Protein AF-A0A1H4LV79-F1 (afdb_monomer_lite)

InterPro domains:
  IPR000477 Reverse transcriptase domain [PF00078] (154-279)
  IPR000477 Reverse transcriptase domain [PS50878] (1-291)

Foldseek 3Di:
DFQDQDLVLLLLLLCQCLQCNLFLQDFHDPLSVVSNVCSNVLSVVLVVVQVVLLPDDLVVSLVVLLPDAWDKDWDWGDDPDPDIDTFIDTDSSLSSNLSSLLLSLLVLCVVLDDPLEQAFRQDPDSPHRGDPCSDPLNNLVVVLVDPLLVADAKKKKKWFWPPQQQFQFLVLLLVLSCVRNHDSGNSSSSNQSSQCSSVVNDRGGDRHGGSSSQSSLSSSCSVLNVQLVVVVWDWHDYRRIIMTMGNHPVVVVVSVVSSQVSQVVRPIHIDPVRIDMGRSVVSSVVSCQVSVVDDPPVPPVVVVPPDPPVDDDDPRVPVVVVVVPPVDDDLLVLLVVQVPDPHGRSSSVSVSSSCLVVDDPVSSVVSVCVNPVPVVVPD

Organism: NCBI:txid1437360

pLDDT: mean 80.06, std 21.15, range [26.66, 98.62]

Sequence (379 aa):
MSANIKQDHFYRAALEIGQSGENDTLPYDLDAQFVKDNAGILAAVCFDFFKSIEAKPKKQALDFISALNVGSERLLTATGSHGFRITTKIHPFWNLYLNGLGIGIAEANEVRRSSRVHSYRLSRDQNSLFDSSKSWRAYKEATLSDPAIEEAGAFVVQTDISSFYEHIYHHRLENCIDDIFGENSTVPMQVDRILNKIASGRSFGLPVGGQCARVLAEAMMTPIDASLSDAGLVWHRYVDDFTLICVDQQNAYRALSTLSHAMADVGLSLNRTKTTILSAKHYKDFVRAQLGDGEQASIALRELDLHFDPYSDAAQSDYQKLKESFETIDVQFLLDLEREKTQPDTFVLAQISRSLKFQDPKTALQLCAKSFGREITAL

Radius of gyration: 23.03 Å; chains: 1; bounding box: 57×61×57 Å

Secondary structure (DSSP, 8-state):
------HHHHHHHHHHHHHH-S-TTS---HHHHHHHHTHHHHHHHHHHHHHHHHTS-HHHHHHHHHHS---EEEEEEE-SSS-EEEEEEEPHHHHHHHHHHHHHHHHHHGGGS-TTB-TTPBPSSTT-SB-TTS-HHHHHHHHHH-GGGGSTT-EEEEE-BTTHHHH-BHHHHHHHHHHHH-TT-SHHHHHHHHHHHHTTT-SB---TT-HHHHHHHHHHHHHHHHHHHHTT-EEEEETTEEEEEESSHHHHHHHHHHHHHHHHHTT--B-GGG-EEEEHHHHHHHHHHHHT--SS-TTTTHHHHS---S--S-THHHHHHHHTTSSS--HHHHHHHHHHSSS--HHHHHHHHHHGGGS-HHHHHHHHHHHHTTSTT--

Structure (mmCIF, N/CA/C/O backbone):
data_AF-A0A1H4LV79-F1
#
_entry.id   AF-A0A1H4LV79-F1
#
loop_
_atom_site.group_PDB
_atom_site.id
_atom_site.type_symbol
_atom_site.label_atom_id
_atom_site.label_alt_id
_atom_site.label_comp_id
_atom_site.label_asym_id
_atom_site.label_entity_id
_atom_site.label_seq_id
_atom_site.pdbx_PDB_ins_code
_atom_site.Cartn_x
_atom_site.Cartn_y
_atom_site.Cartn_z
_atom_site.occupancy
_atom_site.B_iso_or_equiv
_atom_site.auth_seq_id
_atom_site.auth_comp_id
_atom_site.auth_asym_id
_atom_site.auth_atom_id
_atom_site.pdbx_PDB_model_num
ATOM 1 N N . MET A 1 1 ? -3.362 -21.468 9.503 1.00 44.75 1 MET A N 1
ATOM 2 C CA . MET A 1 1 ? -3.710 -20.739 10.742 1.00 44.75 1 MET A CA 1
ATOM 3 C C . MET A 1 1 ? -4.715 -19.675 10.354 1.00 44.75 1 MET A C 1
ATOM 5 O O . MET A 1 1 ? -4.473 -19.012 9.357 1.00 44.75 1 MET A O 1
ATOM 9 N N . SER A 1 2 ? -5.842 -19.554 11.053 1.00 59.78 2 SER A N 1
ATOM 10 C CA . SER A 1 2 ? -6.783 -18.452 10.821 1.00 59.78 2 SER A CA 1
ATOM 11 C C . SER A 1 2 ? -6.094 -17.126 11.152 1.00 59.78 2 SER A C 1
ATOM 13 O O . SER A 1 2 ? -5.504 -17.008 12.230 1.00 59.78 2 SER A O 1
ATOM 15 N N . ALA A 1 3 ? -6.133 -16.158 10.234 1.00 82.06 3 ALA A N 1
ATOM 16 C CA . ALA A 1 3 ? -5.658 -14.805 10.499 1.00 82.06 3 ALA A CA 1
ATOM 17 C C . ALA A 1 3 ? -6.423 -14.223 11.697 1.00 82.06 3 ALA A C 1
ATOM 19 O O . ALA A 1 3 ? -7.636 -14.392 11.796 1.00 82.06 3 ALA A O 1
ATOM 20 N N . ASN A 1 4 ? -5.718 -13.595 12.638 1.00 89.75 4 ASN A N 1
ATOM 21 C CA . ASN A 1 4 ? -6.344 -13.028 13.828 1.00 89.75 4 ASN A CA 1
ATOM 22 C C . ASN A 1 4 ? -5.598 -11.775 14.285 1.00 89.75 4 ASN A C 1
ATOM 24 O O . ASN A 1 4 ? -4.365 -11.745 14.275 1.00 89.75 4 ASN A O 1
ATOM 28 N N . ILE A 1 5 ? -6.355 -10.775 14.722 1.00 96.50 5 ILE A N 1
ATOM 29 C CA . ILE A 1 5 ? -5.826 -9.555 15.324 1.00 96.50 5 ILE A CA 1
ATOM 30 C C . ILE A 1 5 ? -5.440 -9.846 16.778 1.00 96.50 5 ILE A C 1
ATOM 32 O O . ILE A 1 5 ? -6.166 -10.512 17.516 1.00 96.50 5 ILE A O 1
ATOM 36 N N . LYS A 1 6 ? -4.280 -9.347 17.201 1.00 97.25 6 LYS A N 1
ATOM 37 C CA . LYS A 1 6 ? -3.707 -9.552 18.537 1.00 97.25 6 LYS A CA 1
ATOM 38 C C . LYS A 1 6 ? -3.467 -8.202 19.206 1.00 97.25 6 LYS A C 1
ATOM 40 O O . LYS A 1 6 ? -3.211 -7.208 18.533 1.00 97.25 6 LYS A O 1
ATOM 45 N N . GLN A 1 7 ? -3.443 -8.178 20.539 1.00 97.75 7 GLN A N 1
ATOM 46 C CA . GLN A 1 7 ? -3.054 -6.979 21.295 1.00 97.75 7 GLN A CA 1
ATOM 47 C C . GLN A 1 7 ? -1.666 -6.457 20.891 1.00 97.75 7 GLN A C 1
ATOM 49 O O . GLN A 1 7 ? -1.457 -5.249 20.817 1.00 97.75 7 GLN A O 1
ATOM 54 N N . ASP A 1 8 ? -0.743 -7.371 20.574 1.00 96.56 8 ASP A N 1
ATOM 55 C CA . ASP A 1 8 ? 0.606 -7.042 20.108 1.00 96.56 8 ASP A CA 1
ATOM 56 C C . ASP A 1 8 ? 0.606 -6.170 18.840 1.00 96.56 8 ASP A C 1
ATOM 58 O O . ASP A 1 8 ? 1.447 -5.287 18.700 1.00 96.56 8 ASP A O 1
ATOM 62 N N . HIS A 1 9 ? -0.380 -6.327 17.948 1.00 97.31 9 HIS A N 1
ATOM 63 C CA . HIS A 1 9 ? -0.490 -5.487 16.752 1.00 97.31 9 HIS A CA 1
ATOM 64 C C . HIS A 1 9 ? -0.717 -4.017 17.109 1.00 97.31 9 HIS A C 1
ATOM 66 O O . HIS A 1 9 ? -0.063 -3.137 16.554 1.00 97.31 9 HIS A O 1
ATOM 72 N N . PHE A 1 10 ? -1.584 -3.742 18.085 1.00 98.00 10 PHE A N 1
ATOM 73 C CA . PHE A 1 10 ? -1.814 -2.383 18.580 1.00 98.00 10 PHE A CA 1
ATOM 74 C C . PHE A 1 10 ? -0.619 -1.851 19.377 1.00 98.00 10 PHE A C 1
ATOM 76 O O . PHE A 1 10 ? -0.296 -0.671 19.283 1.00 98.00 10 PHE A O 1
ATOM 83 N N . TYR A 1 11 ? 0.072 -2.714 20.125 1.00 97.00 11 TYR A N 1
ATOM 84 C CA . TYR A 1 11 ? 1.284 -2.328 20.848 1.00 97.00 11 TYR A CA 1
ATOM 85 C C . TYR A 1 11 ? 2.395 -1.889 19.886 1.00 97.00 11 TYR A C 1
ATOM 87 O O . TYR A 1 11 ? 2.944 -0.797 20.028 1.00 97.00 11 TYR A O 1
ATOM 95 N N . ARG A 1 12 ? 2.658 -2.684 18.842 1.00 95.31 12 ARG A N 1
ATOM 96 C CA . ARG A 1 12 ? 3.610 -2.343 17.775 1.00 95.31 12 ARG A CA 1
ATOM 97 C C . ARG A 1 12 ? 3.219 -1.059 17.045 1.00 95.31 12 ARG A C 1
ATOM 99 O O . ARG A 1 12 ? 4.089 -0.242 16.760 1.00 95.31 12 ARG A O 1
ATOM 106 N N . ALA A 1 13 ? 1.927 -0.849 16.791 1.00 95.62 13 ALA A N 1
ATOM 107 C CA . ALA A 1 13 ? 1.433 0.388 16.190 1.00 95.62 13 ALA A CA 1
ATOM 108 C C . ALA A 1 13 ? 1.715 1.618 17.068 1.00 95.62 13 ALA A C 1
ATOM 110 O O . ALA A 1 13 ? 2.146 2.645 16.550 1.00 95.62 13 ALA A O 1
ATOM 111 N N . ALA A 1 14 ? 1.530 1.516 18.388 1.00 95.81 14 ALA A N 1
ATOM 112 C CA . ALA A 1 14 ? 1.826 2.611 19.312 1.00 95.81 14 ALA A CA 1
ATOM 113 C C . ALA A 1 14 ? 3.322 2.967 19.334 1.00 95.81 14 ALA A C 1
ATOM 115 O O . ALA A 1 14 ? 3.676 4.148 19.325 1.00 95.81 14 ALA A O 1
ATOM 116 N N . LEU A 1 15 ? 4.201 1.959 19.315 1.00 93.69 15 LEU A N 1
ATOM 117 C CA . LEU A 1 15 ? 5.648 2.177 19.241 1.00 93.69 15 LEU A CA 1
ATOM 118 C C . LEU A 1 15 ? 6.064 2.846 17.924 1.00 93.69 15 LEU A C 1
ATOM 120 O O . LEU A 1 15 ? 6.849 3.794 17.950 1.00 93.69 15 LEU A O 1
ATOM 124 N N . GLU A 1 16 ? 5.504 2.399 16.797 1.00 91.38 16 GLU A N 1
ATOM 125 C CA . GLU A 1 16 ? 5.777 2.978 15.477 1.00 91.38 16 GLU A CA 1
ATOM 126 C C . GLU A 1 16 ? 5.315 4.438 15.384 1.00 91.38 16 GLU A C 1
ATOM 128 O O . GLU A 1 16 ? 6.071 5.282 14.904 1.00 91.38 16 GLU A O 1
ATOM 133 N N . ILE A 1 17 ? 4.119 4.768 15.889 1.00 91.50 17 ILE A N 1
ATOM 134 C CA . ILE A 1 17 ? 3.635 6.159 15.952 1.00 91.50 17 ILE A CA 1
ATOM 135 C C . ILE A 1 17 ? 4.622 7.023 16.749 1.00 91.50 17 ILE A C 1
ATOM 137 O O . ILE A 1 17 ? 5.009 8.101 16.303 1.00 91.50 17 ILE A O 1
ATOM 141 N N . GLY A 1 18 ? 5.109 6.524 17.886 1.00 87.25 18 GLY A N 1
ATOM 142 C CA . GLY A 1 18 ? 6.126 7.203 18.692 1.00 87.25 18 GLY A CA 1
ATOM 143 C C . GLY A 1 18 ? 7.498 7.358 18.026 1.00 87.25 18 GLY A C 1
ATOM 144 O O . GLY A 1 18 ? 8.294 8.229 18.381 1.00 87.25 18 GLY A O 1
ATOM 145 N N . GLN A 1 19 ? 7.830 6.496 17.073 1.00 84.81 19 GLN A N 1
ATOM 146 C CA . GLN A 1 19 ? 9.096 6.563 16.352 1.00 84.81 19 GLN A CA 1
ATOM 147 C C . GLN A 1 19 ? 8.992 7.526 15.166 1.00 84.81 19 GLN A C 1
ATOM 149 O O . GLN A 1 19 ? 9.750 8.502 15.082 1.00 84.81 19 GLN A O 1
ATOM 154 N N . SER A 1 20 ? 8.016 7.281 14.296 1.00 79.44 20 SER A N 1
ATOM 155 C CA . SER A 1 20 ? 7.890 7.891 12.970 1.00 79.44 20 SER A CA 1
ATOM 156 C C . SER A 1 20 ? 6.918 9.074 12.916 1.00 79.44 20 SER A C 1
ATOM 158 O O . SER A 1 20 ? 6.980 9.869 11.977 1.00 79.44 20 SER A O 1
ATOM 160 N N . GLY A 1 21 ? 6.067 9.239 13.931 1.00 82.88 21 GLY A N 1
ATOM 161 C CA . GLY A 1 21 ? 4.950 10.185 13.936 1.00 82.88 21 GLY A CA 1
ATOM 162 C C . GLY A 1 21 ? 3.663 9.578 13.369 1.00 82.88 21 GLY A C 1
ATOM 163 O O . GLY A 1 21 ? 3.612 8.407 12.999 1.00 82.88 21 GLY A O 1
ATOM 164 N N . GLU A 1 22 ? 2.606 10.388 13.302 1.00 75.62 22 GLU A N 1
ATOM 165 C CA . GLU A 1 22 ? 1.271 9.939 12.876 1.00 75.62 22 GLU A CA 1
ATOM 166 C C . GLU A 1 22 ? 1.184 9.611 11.379 1.00 75.62 22 GLU A C 1
ATOM 168 O O . GLU A 1 22 ? 0.504 8.661 10.978 1.00 75.62 22 GLU A O 1
ATOM 173 N N . ASN A 1 23 ? 1.838 10.428 10.549 1.00 78.50 23 ASN A N 1
ATOM 174 C CA . ASN A 1 23 ? 1.983 10.232 9.113 1.00 78.50 23 ASN A CA 1
ATOM 175 C C . ASN A 1 23 ? 3.238 10.954 8.596 1.00 78.50 23 ASN A C 1
ATOM 177 O O . ASN A 1 23 ? 3.825 11.795 9.278 1.00 78.50 23 ASN A O 1
ATOM 181 N N . ASP A 1 24 ? 3.659 10.623 7.377 1.00 73.19 24 ASP A N 1
ATOM 182 C CA . ASP A 1 24 ? 4.884 11.172 6.796 1.00 73.19 24 ASP A CA 1
ATOM 183 C C . ASP A 1 24 ? 4.785 12.644 6.340 1.00 73.19 24 ASP A C 1
ATOM 185 O O . ASP A 1 24 ? 5.831 13.272 6.153 1.00 73.19 24 ASP A O 1
ATOM 189 N N . THR A 1 25 ? 3.570 13.190 6.219 1.00 69.56 25 THR A N 1
ATOM 190 C CA . THR A 1 25 ? 3.273 14.547 5.721 1.00 69.56 25 THR A CA 1
ATOM 191 C C . THR A 1 25 ? 3.125 15.612 6.807 1.00 69.56 25 THR A C 1
ATOM 193 O O . THR A 1 25 ? 3.127 16.800 6.489 1.00 69.56 25 THR A O 1
ATOM 196 N N . LEU A 1 26 ? 2.956 15.207 8.066 1.00 75.75 26 LEU A N 1
ATOM 197 C CA . LEU A 1 26 ? 2.744 16.103 9.199 1.00 75.75 26 LEU A CA 1
ATOM 198 C C . LEU A 1 26 ? 3.999 16.188 10.079 1.00 75.75 26 LEU A C 1
ATOM 200 O O . LEU A 1 26 ? 4.781 15.230 10.146 1.00 75.75 26 LEU A O 1
ATOM 204 N N . PRO A 1 27 ? 4.207 17.330 10.762 1.00 73.69 27 PRO A N 1
ATOM 205 C CA . PRO A 1 27 ? 5.241 17.436 11.777 1.00 73.69 27 PRO A CA 1
ATOM 206 C C . PRO A 1 27 ? 4.969 16.455 12.921 1.00 73.69 27 PRO A C 1
ATOM 208 O O . PRO A 1 27 ? 3.837 16.038 13.166 1.00 73.69 27 PRO A O 1
ATOM 211 N N . TYR A 1 28 ? 6.031 16.081 13.628 1.00 75.31 28 TYR A N 1
ATOM 212 C CA . TYR A 1 28 ? 5.917 15.208 14.789 1.00 75.31 28 TYR A CA 1
ATOM 213 C C . TYR A 1 28 ? 5.220 15.948 15.945 1.00 75.31 28 TYR A C 1
ATOM 215 O O . TYR A 1 28 ? 5.649 17.039 16.316 1.00 75.31 28 TYR A O 1
ATOM 223 N N . ASP A 1 29 ? 4.167 15.350 16.505 1.00 79.56 29 ASP A N 1
ATOM 224 C CA . ASP A 1 29 ? 3.307 15.936 17.547 1.00 79.56 29 ASP A CA 1
ATOM 225 C C . ASP A 1 29 ? 3.575 15.297 18.931 1.00 79.56 29 ASP A C 1
ATOM 227 O O . ASP A 1 29 ? 4.034 14.155 19.028 1.00 79.56 29 ASP A O 1
ATOM 231 N N . LEU A 1 30 ? 3.265 16.019 20.012 1.00 87.12 30 LEU A N 1
ATOM 232 C CA . LEU A 1 30 ? 3.254 15.536 21.397 1.00 87.12 30 LEU A CA 1
ATOM 233 C C . LEU A 1 30 ? 2.335 14.320 21.578 1.00 87.12 30 LEU A C 1
ATOM 235 O O . LEU A 1 30 ? 2.668 13.423 22.355 1.00 87.12 30 LEU A O 1
ATOM 239 N N . ASP A 1 31 ? 1.236 14.249 20.823 1.00 89.12 31 ASP A N 1
ATOM 240 C CA . ASP A 1 31 ? 0.319 13.103 20.833 1.00 89.12 31 ASP A CA 1
ATOM 241 C C . ASP A 1 31 ? 1.039 11.788 20.491 1.00 89.12 31 ASP A C 1
ATOM 243 O O . ASP A 1 31 ? 0.804 10.759 21.129 1.00 89.12 31 ASP A O 1
ATOM 247 N N . ALA A 1 32 ? 1.992 11.813 19.553 1.00 88.94 32 ALA A N 1
ATOM 248 C CA . ALA A 1 32 ? 2.764 10.629 19.182 1.00 88.94 32 ALA A CA 1
ATOM 249 C C . ALA A 1 32 ? 3.659 10.137 20.334 1.00 88.94 32 ALA A C 1
ATOM 251 O O . ALA A 1 32 ? 3.795 8.930 20.556 1.00 88.94 32 ALA A O 1
ATOM 252 N N . GLN A 1 33 ? 4.226 11.066 21.110 1.00 89.25 33 GLN A N 1
ATOM 253 C CA . GLN A 1 33 ? 5.001 10.731 22.304 1.00 89.25 33 GLN A CA 1
ATOM 254 C C . GLN A 1 33 ? 4.100 10.173 23.413 1.00 89.25 33 GLN A C 1
ATOM 256 O O . GLN A 1 33 ? 4.424 9.140 23.998 1.00 89.25 33 GLN A O 1
ATOM 261 N N . PHE A 1 34 ? 2.935 10.785 23.645 1.00 94.31 34 PHE A N 1
ATOM 262 C CA . PHE A 1 34 ? 1.951 10.280 24.603 1.00 94.31 34 PHE A CA 1
ATOM 263 C C . PHE A 1 34 ? 1.502 8.850 24.267 1.00 94.31 34 PHE A C 1
ATOM 265 O O . PHE A 1 34 ? 1.425 7.999 25.159 1.00 94.31 34 PHE A O 1
ATOM 272 N N . VAL A 1 35 ? 1.246 8.564 22.984 1.00 95.12 35 VAL A N 1
ATOM 273 C CA . VAL A 1 35 ? 0.882 7.221 22.509 1.00 95.12 35 VAL A CA 1
ATOM 274 C C . VAL A 1 35 ? 1.995 6.211 22.795 1.00 95.12 35 VAL A C 1
ATOM 276 O O . VAL A 1 35 ? 1.708 5.111 23.272 1.00 95.12 35 VAL A O 1
ATOM 279 N N . LYS A 1 36 ? 3.258 6.587 22.567 1.00 93.50 36 LYS A N 1
ATOM 280 C CA . LYS A 1 36 ? 4.426 5.744 22.855 1.00 93.50 36 LYS A CA 1
ATOM 281 C C . LYS A 1 36 ? 4.561 5.426 24.340 1.00 93.50 36 LYS A C 1
ATOM 283 O O . LYS A 1 36 ? 4.710 4.262 24.709 1.00 93.50 36 LYS A O 1
ATOM 288 N N . ASP A 1 37 ? 4.491 6.450 25.185 1.00 95.88 37 ASP A N 1
ATOM 289 C CA . ASP A 1 37 ? 4.706 6.318 26.629 1.00 95.88 37 ASP A CA 1
ATOM 290 C C . ASP A 1 37 ? 3.608 5.471 27.290 1.00 95.88 37 ASP A C 1
ATOM 292 O O . ASP A 1 37 ? 3.856 4.761 28.263 1.00 95.88 37 ASP A O 1
ATOM 296 N N . ASN A 1 38 ? 2.404 5.476 26.709 1.00 97.06 38 ASN A N 1
ATOM 297 C CA . ASN A 1 38 ? 1.250 4.711 27.180 1.00 97.06 38 ASN A CA 1
ATOM 298 C C . ASN A 1 38 ? 0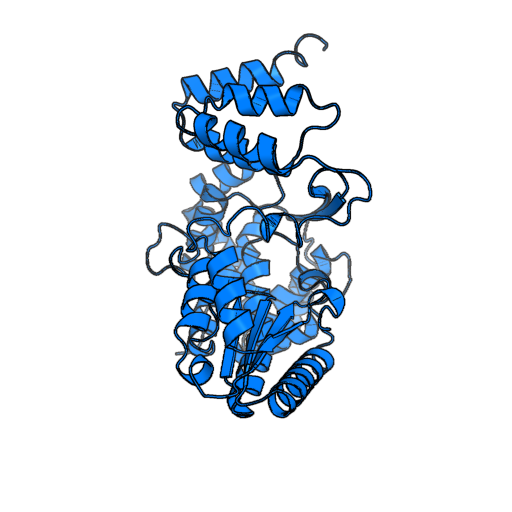.935 3.482 26.307 1.00 97.06 38 ASN A C 1
ATOM 300 O O . ASN A 1 38 ? -0.172 2.941 26.392 1.00 97.06 38 ASN A O 1
ATOM 304 N N . ALA A 1 39 ? 1.888 3.013 25.491 1.00 96.75 39 ALA A N 1
ATOM 305 C CA . ALA A 1 39 ? 1.660 1.988 24.468 1.00 96.75 39 ALA A CA 1
ATOM 306 C C . ALA A 1 39 ? 0.968 0.725 25.005 1.00 96.75 39 ALA A C 1
ATOM 308 O O . ALA A 1 39 ? 0.029 0.228 24.388 1.00 96.75 39 ALA A O 1
ATOM 309 N N . GLY A 1 40 ? 1.379 0.219 26.174 1.00 97.50 40 GLY A N 1
ATOM 310 C CA . GLY A 1 40 ? 0.789 -0.988 26.767 1.00 97.50 40 GLY A CA 1
ATOM 311 C C . GLY A 1 40 ? -0.691 -0.828 27.134 1.00 97.50 40 GLY A C 1
ATOM 312 O O . GLY A 1 40 ? -1.503 -1.702 26.828 1.00 97.50 40 GLY A O 1
ATOM 313 N N . ILE A 1 41 ? -1.048 0.307 27.744 1.00 97.88 41 ILE A N 1
ATOM 314 C CA . ILE A 1 41 ? -2.423 0.612 28.168 1.00 97.88 41 ILE A CA 1
ATOM 315 C C . ILE A 1 41 ? -3.297 0.864 26.938 1.00 97.88 41 ILE A C 1
ATOM 317 O O . ILE A 1 41 ? -4.361 0.262 26.800 1.00 97.88 41 ILE A O 1
ATOM 321 N N . LEU A 1 42 ? -2.838 1.712 26.015 1.00 98.12 42 LEU A N 1
ATOM 322 C CA . LEU A 1 42 ? -3.598 2.058 24.814 1.00 98.12 42 LEU A CA 1
ATOM 323 C C . LEU A 1 42 ? -3.799 0.851 23.889 1.00 98.12 42 LEU A C 1
ATOM 325 O O . LEU A 1 42 ? -4.880 0.696 23.319 1.00 98.12 42 LEU A O 1
ATOM 329 N N . ALA A 1 43 ? -2.809 -0.040 23.788 1.00 98.31 43 ALA A N 1
ATOM 330 C CA . ALA A 1 43 ? -2.943 -1.290 23.048 1.00 98.31 43 ALA A CA 1
ATOM 331 C C . ALA A 1 43 ? -4.003 -2.216 23.654 1.00 98.31 43 ALA A C 1
ATOM 333 O O . ALA A 1 43 ? -4.789 -2.802 22.910 1.00 98.31 43 ALA A O 1
ATOM 334 N N . ALA A 1 44 ? -4.060 -2.325 24.987 1.00 98.50 44 ALA A N 1
ATOM 335 C CA . ALA A 1 44 ? -5.097 -3.095 25.671 1.00 98.50 44 ALA A CA 1
ATOM 336 C C . ALA A 1 44 ? -6.493 -2.517 25.394 1.00 98.50 44 ALA A C 1
ATOM 338 O O . ALA A 1 44 ? -7.387 -3.257 24.991 1.00 98.50 44 ALA A O 1
ATOM 339 N N . VAL A 1 45 ? -6.655 -1.192 25.501 1.00 98.44 45 VAL A N 1
ATOM 340 C CA . VAL A 1 45 ? -7.924 -0.504 25.202 1.00 98.44 45 VAL A CA 1
ATOM 341 C C . VAL A 1 45 ? -8.360 -0.744 23.755 1.00 98.44 45 VAL A C 1
ATOM 343 O O . VAL A 1 45 ? -9.513 -1.102 23.513 1.00 98.44 45 VAL A O 1
ATOM 346 N N . CYS A 1 46 ? -7.450 -0.593 22.787 1.00 98.50 46 CYS A N 1
ATOM 347 C CA . CYS A 1 46 ? -7.751 -0.853 21.379 1.00 98.50 46 CYS A CA 1
ATOM 348 C C . CYS A 1 46 ? -8.135 -2.318 21.144 1.00 98.50 46 CYS A C 1
ATOM 350 O O . CYS A 1 46 ? -9.101 -2.597 20.440 1.00 98.50 46 CYS A O 1
ATOM 352 N N . PHE A 1 47 ? -7.421 -3.262 21.757 1.00 98.56 47 PHE A N 1
ATOM 353 C CA . PHE A 1 47 ? -7.708 -4.682 21.591 1.00 98.56 47 PHE A CA 1
ATOM 354 C C . PHE A 1 47 ? -9.029 -5.106 22.245 1.00 98.56 47 PHE A C 1
ATOM 356 O O . PHE A 1 47 ? -9.775 -5.898 21.671 1.00 98.56 47 PHE A O 1
ATOM 363 N N . ASP A 1 48 ? -9.355 -4.573 23.421 1.00 98.38 48 ASP A N 1
ATOM 364 C CA . ASP A 1 48 ? -10.642 -4.813 24.074 1.00 98.38 48 ASP A CA 1
ATOM 365 C C . ASP A 1 48 ? -11.796 -4.217 23.267 1.00 98.38 48 ASP A C 1
ATOM 367 O O . ASP A 1 48 ? -12.817 -4.883 23.067 1.00 98.38 48 ASP A O 1
ATOM 371 N N . PHE A 1 49 ? -11.609 -3.012 22.722 1.00 98.19 49 PHE A N 1
ATOM 372 C CA . PHE A 1 49 ? -12.560 -2.403 21.799 1.00 98.19 49 PHE A CA 1
ATOM 373 C C . PHE A 1 49 ? -12.758 -3.268 20.544 1.00 98.19 49 PHE A C 1
ATOM 375 O O . PHE A 1 49 ? -13.900 -3.598 20.217 1.00 98.19 49 PHE A O 1
ATOM 382 N N . PHE A 1 50 ? -11.673 -3.741 19.920 1.00 97.88 50 PHE A N 1
ATOM 383 C CA . PHE A 1 50 ? -11.720 -4.672 18.789 1.00 97.88 50 PHE A CA 1
ATOM 384 C C . PHE A 1 50 ? -12.514 -5.943 19.118 1.00 97.88 50 PHE A C 1
ATOM 386 O O . PHE A 1 50 ? -13.474 -6.264 18.416 1.00 97.88 50 PHE A O 1
ATOM 393 N N . LYS A 1 51 ? -12.179 -6.636 20.215 1.00 97.19 51 LYS A N 1
ATOM 394 C CA . LYS A 1 51 ? -12.886 -7.855 20.649 1.00 97.19 51 LYS A CA 1
ATOM 395 C C . LYS A 1 51 ? -14.371 -7.601 20.894 1.00 97.19 51 LYS A C 1
ATOM 397 O O . LYS A 1 51 ? -15.196 -8.460 20.594 1.00 97.19 51 LYS A O 1
ATOM 402 N N . SER A 1 52 ? -14.721 -6.434 21.438 1.00 96.94 52 SER A N 1
ATOM 403 C CA . SER A 1 52 ? -16.116 -6.074 21.701 1.00 96.94 52 SER A CA 1
ATOM 404 C C . SER A 1 52 ? -16.951 -5.961 20.422 1.00 96.94 52 SER A C 1
ATOM 406 O O . SER A 1 52 ? -18.155 -6.214 20.464 1.00 96.94 52 SER A O 1
ATOM 408 N N . ILE A 1 53 ? -16.318 -5.596 19.302 1.00 96.25 53 ILE A N 1
ATOM 409 C CA . ILE A 1 53 ? -16.936 -5.526 17.977 1.00 96.25 53 ILE A CA 1
ATOM 410 C C . ILE A 1 53 ? -16.941 -6.912 17.330 1.00 96.25 53 ILE A C 1
ATOM 412 O O . ILE A 1 53 ? -17.993 -7.348 16.872 1.00 96.25 53 ILE A O 1
ATOM 416 N N . GLU A 1 54 ? -15.809 -7.622 17.353 1.00 95.06 54 GLU A N 1
ATOM 417 C CA . GLU A 1 54 ? -15.654 -8.954 16.745 1.00 95.06 54 GLU A CA 1
ATOM 418 C C . GLU A 1 54 ? -16.621 -9.986 17.349 1.00 95.06 54 GLU A C 1
ATOM 420 O O . GLU A 1 54 ? -17.092 -10.885 16.661 1.00 95.06 54 GLU A O 1
ATOM 425 N N . ALA A 1 55 ? -16.983 -9.835 18.628 1.00 94.75 55 ALA A N 1
ATOM 426 C CA . ALA A 1 55 ? -17.951 -10.701 19.301 1.00 94.75 55 ALA A CA 1
ATOM 427 C C . ALA A 1 55 ? -19.420 -10.452 18.895 1.00 94.75 55 ALA A C 1
ATOM 429 O O . ALA A 1 55 ? -20.302 -11.220 19.286 1.00 94.75 55 ALA A O 1
ATOM 430 N N . LYS A 1 56 ? -19.725 -9.369 18.166 1.00 95.00 56 LYS A N 1
ATOM 431 C CA . LYS A 1 56 ? -21.096 -9.033 17.755 1.00 95.00 56 LYS A CA 1
ATOM 432 C C . LYS A 1 56 ? -21.446 -9.707 16.423 1.00 95.00 56 LYS A C 1
ATOM 434 O O . LYS A 1 56 ? -20.594 -9.823 15.547 1.00 95.00 56 LYS A O 1
ATOM 439 N N . PRO A 1 57 ? -22.727 -10.046 16.186 1.00 93.44 57 PRO A N 1
ATOM 440 C CA . PRO A 1 57 ? -23.190 -10.394 14.845 1.00 93.44 57 PRO A CA 1
ATOM 441 C C . PRO A 1 57 ? -22.893 -9.259 13.855 1.00 93.44 57 PRO A C 1
ATOM 443 O O . PRO A 1 57 ? -23.109 -8.094 14.198 1.00 93.44 57 PRO A O 1
ATOM 446 N N . LYS A 1 58 ? -22.490 -9.581 12.614 1.00 90.06 58 LYS A N 1
ATOM 447 C CA . LYS A 1 58 ? -22.062 -8.594 11.597 1.00 90.06 58 LYS A CA 1
ATOM 448 C C . LYS A 1 58 ? -22.967 -7.365 11.495 1.00 90.06 58 LYS A C 1
ATOM 450 O O . LYS A 1 58 ? -22.473 -6.244 11.503 1.00 90.06 58 LYS A O 1
ATOM 455 N N . LYS A 1 59 ? -24.290 -7.561 11.455 1.00 92.50 59 LYS A N 1
ATOM 456 C CA . LYS A 1 59 ? -25.260 -6.456 11.380 1.00 92.50 59 LYS A CA 1
ATOM 457 C C . LYS A 1 59 ? -25.180 -5.520 12.594 1.00 92.50 59 LYS A C 1
ATOM 459 O O . LYS A 1 59 ? -25.136 -4.312 12.429 1.00 92.50 59 LYS A O 1
ATOM 464 N N . GLN A 1 60 ? -25.106 -6.072 13.804 1.00 95.00 60 GLN A N 1
ATOM 465 C CA . GLN A 1 60 ? -25.003 -5.269 15.027 1.00 95.00 60 GLN A CA 1
ATOM 466 C C . GLN A 1 60 ? -23.638 -4.585 15.150 1.00 95.00 60 GLN A C 1
ATOM 468 O O . GLN A 1 60 ? -23.557 -3.464 15.643 1.00 95.00 60 GLN A O 1
ATOM 473 N N . ALA A 1 61 ? -22.569 -5.251 14.708 1.00 94.62 61 ALA A N 1
ATOM 474 C CA . ALA A 1 61 ? -21.232 -4.671 14.651 1.00 94.62 61 ALA A CA 1
ATOM 475 C C . ALA A 1 61 ? -21.188 -3.475 13.680 1.00 94.62 61 ALA A C 1
ATOM 477 O O . ALA A 1 61 ? -20.679 -2.410 14.027 1.00 94.62 61 ALA A O 1
ATOM 478 N N . LEU A 1 62 ? -21.808 -3.630 12.506 1.00 93.62 62 LEU A N 1
ATOM 479 C CA . LEU A 1 62 ? -21.966 -2.585 11.499 1.00 93.62 62 LEU A CA 1
ATOM 480 C C . LEU A 1 62 ? -22.741 -1.381 12.045 1.00 93.62 62 LEU A C 1
ATOM 482 O O . LEU A 1 62 ? -22.261 -0.252 11.932 1.00 93.62 62 LEU A O 1
ATOM 486 N N . ASP A 1 63 ? -23.908 -1.614 12.649 1.00 95.19 63 ASP A N 1
ATOM 487 C CA . ASP A 1 63 ? -24.736 -0.555 13.237 1.00 95.19 63 ASP A CA 1
ATOM 488 C C . ASP A 1 63 ? -23.966 0.186 14.345 1.00 95.19 63 ASP A C 1
ATOM 490 O O . ASP A 1 63 ? -23.974 1.417 14.404 1.00 95.19 63 ASP A O 1
ATOM 494 N N . PHE A 1 64 ? -23.229 -0.558 15.179 1.00 95.88 64 PHE A N 1
ATOM 495 C CA . PHE A 1 64 ? -22.411 -0.004 16.255 1.00 95.88 64 PHE A CA 1
ATOM 496 C C . PHE A 1 64 ? -21.314 0.929 15.729 1.00 95.88 64 PHE A C 1
ATOM 498 O O . PHE A 1 64 ? -21.265 2.084 16.141 1.00 95.88 64 PHE A O 1
ATOM 505 N N . ILE A 1 65 ? -20.468 0.478 14.794 1.00 93.69 65 ILE A N 1
ATOM 506 C CA . ILE A 1 65 ? -19.379 1.312 14.247 1.00 93.69 65 ILE A CA 1
ATOM 507 C C . ILE A 1 65 ? -19.937 2.505 13.470 1.00 93.69 65 ILE A C 1
ATOM 509 O O . ILE A 1 65 ? -19.405 3.613 13.553 1.00 93.69 65 ILE A O 1
ATOM 513 N N . SER A 1 66 ? -21.036 2.306 12.741 1.00 92.56 66 SER A N 1
ATOM 514 C CA . SER A 1 66 ? -21.680 3.375 11.975 1.00 92.56 66 SER A CA 1
ATOM 515 C C . SER A 1 66 ? -22.183 4.507 12.875 1.00 92.56 66 SER A C 1
ATOM 517 O O . SER A 1 66 ? -22.141 5.665 12.458 1.00 92.56 66 SER A O 1
ATOM 519 N N . ALA A 1 67 ? -22.577 4.204 14.115 1.00 94.44 67 ALA A N 1
ATOM 520 C CA . ALA A 1 67 ? -22.986 5.196 15.109 1.00 94.44 67 ALA A CA 1
ATOM 521 C C . ALA A 1 67 ? -21.811 5.952 15.764 1.00 94.44 67 ALA A C 1
ATOM 523 O O . ALA A 1 67 ? -22.027 7.001 16.370 1.00 94.44 67 ALA A O 1
ATOM 524 N N . LEU A 1 68 ? -20.573 5.459 15.649 1.00 94.06 68 LEU A N 1
ATOM 525 C CA . LEU A 1 68 ? -19.406 6.110 16.249 1.00 94.06 68 LEU A CA 1
ATOM 526 C C . LEU A 1 68 ? -18.971 7.344 15.460 1.00 94.06 68 LEU A C 1
ATOM 528 O O . LEU A 1 68 ? -19.070 7.400 14.231 1.00 94.06 68 LEU A O 1
ATOM 532 N N . ASN A 1 69 ? -18.421 8.323 16.173 1.00 92.94 69 ASN A N 1
ATOM 533 C CA . ASN A 1 69 ? -17.754 9.456 15.550 1.00 92.94 69 ASN A CA 1
ATOM 534 C C . ASN A 1 69 ? -16.260 9.150 15.358 1.00 92.94 69 ASN A C 1
ATOM 536 O O . ASN A 1 69 ? -15.560 8.817 16.317 1.00 92.94 69 ASN A O 1
ATOM 540 N N . VAL A 1 70 ? -15.776 9.285 14.123 1.00 94.56 70 VAL A N 1
ATOM 541 C CA . VAL A 1 70 ? -14.354 9.164 13.782 1.00 94.56 70 VAL A CA 1
ATOM 542 C C . VAL A 1 70 ? -13.840 10.559 13.469 1.00 94.56 70 VAL A C 1
ATOM 544 O O . VAL A 1 70 ? -14.087 11.089 12.389 1.00 94.56 70 VAL A O 1
ATOM 547 N N . GLY A 1 71 ? -13.166 11.167 14.445 1.00 92.00 71 GLY A N 1
ATOM 548 C CA . GLY A 1 71 ? -12.582 12.495 14.292 1.00 92.00 71 GLY A CA 1
ATOM 549 C C . GLY A 1 71 ? -11.399 12.480 13.325 1.00 92.00 71 GLY A C 1
ATOM 550 O O . GLY A 1 71 ? -10.464 11.692 13.490 1.00 92.00 71 GLY A O 1
ATOM 551 N N . SER A 1 72 ? -11.432 13.365 12.333 1.00 93.00 72 SER A N 1
ATOM 552 C CA . SER A 1 72 ? -10.317 13.614 11.422 1.00 93.00 72 SER A CA 1
ATOM 553 C C . SER A 1 72 ? -10.392 15.022 10.843 1.00 93.00 72 SER A C 1
ATOM 555 O O . SER A 1 72 ? -11.486 15.530 10.598 1.00 93.00 72 SER A O 1
ATOM 557 N N . GLU A 1 73 ? -9.242 15.608 10.546 1.00 91.19 73 GLU A N 1
ATOM 558 C CA . GLU A 1 73 ? -9.106 16.934 9.951 1.00 91.19 73 GLU A CA 1
ATOM 559 C C . GLU A 1 73 ? -8.428 16.820 8.587 1.00 91.19 73 GLU A C 1
ATOM 561 O O . GLU A 1 73 ? -7.384 16.178 8.447 1.00 91.19 73 GLU A O 1
ATOM 566 N N . ARG A 1 74 ? -9.015 17.445 7.561 1.00 88.75 74 ARG A N 1
ATOM 567 C CA . ARG A 1 74 ? -8.374 17.563 6.247 1.00 88.75 74 ARG A CA 1
ATOM 568 C C . ARG A 1 74 ? -7.479 18.790 6.263 1.00 88.75 74 ARG A C 1
ATOM 570 O O . ARG A 1 74 ? -7.962 19.903 6.443 1.00 88.75 74 ARG A O 1
ATOM 577 N N . LEU A 1 75 ? -6.191 18.566 6.056 1.00 87.75 75 LEU A N 1
ATOM 578 C CA . LEU A 1 75 ? -5.171 19.604 6.057 1.00 87.75 75 LEU A CA 1
ATOM 579 C C . LEU A 1 75 ? -4.595 19.747 4.651 1.00 87.75 75 LEU A C 1
ATOM 581 O O . LEU A 1 75 ? -4.560 18.786 3.880 1.00 87.75 75 LEU A O 1
ATOM 585 N N . LEU A 1 76 ? -4.140 20.949 4.322 1.00 85.00 76 LEU A N 1
ATOM 586 C CA . LEU A 1 76 ? -3.402 21.221 3.098 1.00 85.00 76 LEU A CA 1
ATOM 587 C C . LEU A 1 76 ? -1.920 21.320 3.463 1.00 85.00 76 LEU A C 1
ATOM 589 O O . LEU A 1 76 ? -1.529 22.232 4.185 1.00 85.00 76 LEU A O 1
ATOM 593 N N . THR A 1 77 ? -1.109 20.370 3.008 1.00 78.75 77 THR A N 1
ATOM 594 C CA . THR A 1 77 ? 0.339 20.358 3.243 1.00 78.75 77 THR A CA 1
ATOM 595 C C . THR A 1 77 ? 1.084 20.718 1.970 1.00 78.75 77 THR A C 1
ATOM 597 O O . THR A 1 77 ? 0.671 20.339 0.876 1.00 78.75 77 THR A O 1
ATOM 600 N N . ALA A 1 78 ? 2.179 21.466 2.090 1.00 72.56 78 ALA A N 1
ATOM 601 C CA . ALA A 1 78 ? 3.024 21.774 0.942 1.00 72.56 78 ALA A CA 1
ATOM 602 C C . ALA A 1 78 ? 3.728 20.505 0.431 1.00 72.56 78 ALA A C 1
ATOM 604 O O . ALA A 1 78 ? 4.185 19.668 1.212 1.00 72.56 78 ALA A O 1
ATOM 605 N N . THR A 1 79 ? 3.829 20.375 -0.889 1.00 66.50 79 THR A N 1
ATOM 606 C CA . THR A 1 79 ? 4.623 19.355 -1.579 1.00 66.50 79 THR A CA 1
ATOM 607 C C . THR A 1 79 ? 5.598 20.054 -2.514 1.00 66.50 79 THR A C 1
ATOM 609 O O . THR A 1 79 ? 5.258 20.360 -3.661 1.00 66.50 79 THR A O 1
ATOM 612 N N . GLY A 1 80 ? 6.800 20.325 -2.010 1.00 58.38 80 GLY A N 1
ATOM 613 C CA . GLY A 1 80 ? 7.785 21.147 -2.706 1.00 58.38 80 GLY A CA 1
ATOM 614 C C . GLY A 1 80 ? 7.332 22.602 -2.868 1.00 58.38 80 GLY A C 1
ATOM 615 O O . GLY A 1 80 ? 6.395 23.062 -2.220 1.00 58.38 80 GLY A O 1
ATOM 616 N N . SER A 1 81 ? 7.994 23.325 -3.770 1.00 53.84 81 SER A N 1
ATOM 617 C CA . SER A 1 81 ? 7.845 24.778 -3.937 1.00 53.84 81 SER A CA 1
ATOM 618 C C . SER A 1 81 ? 6.582 25.237 -4.677 1.00 53.84 81 SER A C 1
ATOM 620 O O . SER A 1 81 ? 6.220 26.404 -4.576 1.00 53.84 81 SER A O 1
ATOM 622 N N . HIS A 1 82 ? 5.907 24.352 -5.417 1.00 56.94 82 HIS A N 1
ATOM 623 C CA . HIS A 1 82 ? 4.806 24.728 -6.322 1.00 56.94 82 HIS A CA 1
ATOM 624 C C . HIS A 1 82 ? 3.547 23.865 -6.162 1.00 56.94 82 HIS A C 1
ATOM 626 O O . HIS A 1 82 ? 2.633 23.941 -6.983 1.00 56.94 82 HIS A O 1
ATOM 632 N N . GLY A 1 83 ? 3.492 23.014 -5.137 1.00 66.94 83 GLY A N 1
ATOM 633 C CA . GLY A 1 83 ? 2.422 22.037 -4.978 1.00 66.94 83 GLY A CA 1
ATOM 634 C C . GLY A 1 83 ? 1.883 21.985 -3.562 1.00 66.94 83 GLY A C 1
ATOM 635 O O . GLY A 1 83 ? 2.595 22.238 -2.593 1.00 66.94 83 GLY A O 1
ATOM 636 N N . PHE A 1 84 ? 0.621 21.593 -3.453 1.00 77.56 84 PHE A N 1
ATOM 637 C CA . PHE A 1 84 ? 0.010 21.222 -2.190 1.00 77.56 84 PHE A CA 1
ATOM 638 C C . PHE A 1 84 ? -0.645 19.857 -2.327 1.00 77.56 84 PHE A C 1
ATOM 640 O O . PHE A 1 84 ? -1.167 19.504 -3.386 1.00 77.56 84 PHE A O 1
ATOM 647 N N . ARG A 1 85 ? -0.684 19.117 -1.224 1.00 75.25 85 ARG A N 1
ATOM 648 C CA . ARG A 1 85 ? -1.411 17.863 -1.105 1.00 75.25 85 ARG A CA 1
ATOM 649 C C . ARG A 1 85 ? -2.408 17.954 0.027 1.00 75.25 85 ARG A C 1
ATOM 651 O O . ARG A 1 85 ? -2.144 18.523 1.082 1.00 75.25 85 ARG A O 1
ATOM 658 N N . ILE A 1 86 ? -3.573 17.363 -0.195 1.00 83.06 86 ILE A N 1
ATOM 659 C CA . ILE A 1 86 ? -4.536 17.179 0.880 1.00 83.06 86 ILE A CA 1
ATOM 660 C C . ILE A 1 86 ? -4.076 15.976 1.700 1.00 83.06 86 ILE A C 1
ATOM 662 O O . ILE A 1 86 ? -4.005 14.860 1.185 1.00 83.06 86 ILE A O 1
ATOM 666 N N . THR A 1 87 ? -3.793 16.202 2.976 1.00 85.25 87 THR A N 1
ATOM 667 C CA . THR A 1 87 ? -3.527 15.151 3.958 1.00 85.25 87 THR A CA 1
ATOM 668 C C . THR A 1 87 ? -4.659 15.074 4.976 1.00 85.25 87 THR A C 1
ATOM 670 O O . THR A 1 87 ? -5.548 15.928 5.018 1.00 85.25 87 THR A O 1
ATOM 673 N N . THR A 1 88 ? -4.671 14.013 5.777 1.00 89.50 88 THR A N 1
ATOM 674 C CA . THR A 1 88 ? -5.681 13.813 6.816 1.00 89.50 88 THR A CA 1
ATOM 675 C C . THR A 1 88 ? -5.012 13.554 8.158 1.00 89.50 88 THR A C 1
ATOM 677 O O . THR A 1 88 ? -4.343 12.534 8.328 1.00 89.50 88 THR A O 1
ATOM 680 N N . LYS A 1 89 ? -5.213 14.461 9.120 1.00 91.06 89 LYS A N 1
ATOM 681 C CA . LYS A 1 89 ? -4.873 14.217 10.525 1.00 91.06 89 LYS A CA 1
ATOM 682 C C . LYS A 1 89 ? -6.007 13.408 11.141 1.00 91.06 89 LYS A C 1
ATOM 684 O O . LYS A 1 89 ? -7.149 13.855 11.167 1.00 91.06 89 LYS A O 1
ATOM 689 N N . ILE A 1 90 ? -5.715 12.189 11.572 1.00 93.62 90 ILE A N 1
ATOM 690 C CA . ILE A 1 90 ? -6.703 11.290 12.178 1.00 93.62 90 ILE A CA 1
ATOM 691 C C . ILE A 1 90 ? -6.545 11.402 13.689 1.00 93.62 90 ILE A C 1
ATOM 693 O O . ILE A 1 90 ? -5.421 11.371 14.173 1.00 93.62 90 ILE A O 1
ATOM 697 N N . HIS A 1 91 ? -7.653 11.477 14.428 1.00 94.31 91 HIS A N 1
ATOM 698 C CA . HIS A 1 91 ? -7.618 11.502 15.889 1.00 94.31 91 HIS A CA 1
ATOM 699 C C . HIS A 1 91 ? -6.738 10.360 16.455 1.00 94.31 91 HIS A C 1
ATOM 701 O O . HIS A 1 91 ? -6.907 9.218 16.006 1.00 94.31 91 HIS A O 1
ATOM 707 N N . PRO A 1 92 ? -5.872 10.605 17.463 1.00 94.00 92 PRO A N 1
ATOM 708 C CA . PRO A 1 92 ? -4.836 9.656 17.891 1.00 94.00 92 PRO A CA 1
ATOM 709 C C . PRO A 1 92 ? -5.341 8.240 18.187 1.00 94.00 92 PRO A C 1
ATOM 711 O O . PRO A 1 92 ? -4.737 7.260 17.757 1.00 94.00 92 PRO A O 1
ATOM 714 N N . PHE A 1 93 ? -6.501 8.114 18.845 1.00 95.88 93 PHE A N 1
ATOM 715 C CA . PHE A 1 93 ? -7.131 6.808 19.086 1.00 95.88 93 PHE A CA 1
ATOM 716 C C . PHE A 1 93 ? -7.423 6.042 17.786 1.00 95.88 93 PHE A C 1
ATOM 718 O O . PHE A 1 93 ? -7.067 4.875 17.663 1.00 95.88 93 PHE A O 1
ATOM 725 N N . TRP A 1 94 ? -8.050 6.693 16.801 1.00 96.50 94 TRP A N 1
ATOM 726 C CA . TRP A 1 94 ? -8.415 6.057 15.534 1.00 96.50 94 TRP A CA 1
ATOM 727 C C . TRP A 1 94 ? -7.194 5.800 14.653 1.00 96.50 94 TRP A C 1
ATOM 729 O O . TRP A 1 94 ? -7.156 4.787 13.958 1.00 96.50 94 TRP A O 1
ATOM 739 N N . ASN A 1 95 ? -6.181 6.670 14.718 1.00 95.69 95 ASN A N 1
ATOM 740 C CA . ASN A 1 95 ? -4.894 6.457 14.060 1.00 95.69 95 ASN A CA 1
ATOM 741 C C . ASN A 1 95 ? -4.207 5.193 14.609 1.00 95.69 95 ASN A C 1
ATOM 743 O O . ASN A 1 95 ? -3.868 4.295 13.838 1.00 95.69 95 ASN A O 1
ATOM 747 N N . LEU A 1 96 ? -4.092 5.076 15.937 1.00 97.06 96 LEU A N 1
ATOM 748 C CA . LEU A 1 96 ? -3.550 3.891 16.602 1.00 97.06 96 LEU A CA 1
ATOM 749 C C . LEU A 1 96 ? -4.357 2.632 16.272 1.00 97.06 96 LEU A C 1
ATOM 751 O O . LEU A 1 96 ? -3.780 1.600 15.930 1.00 97.06 96 LEU A O 1
ATOM 755 N N . TYR A 1 97 ? -5.685 2.724 16.340 1.00 98.00 97 TYR A N 1
ATOM 756 C CA . TYR A 1 97 ? -6.577 1.605 16.067 1.00 98.00 97 TYR A CA 1
ATOM 757 C C . TYR A 1 97 ? -6.421 1.085 14.631 1.00 98.00 97 TYR A C 1
ATOM 759 O O . TYR A 1 97 ? -6.197 -0.108 14.424 1.00 98.00 97 TYR A O 1
ATOM 767 N N . LEU A 1 98 ? -6.460 1.980 13.637 1.00 97.44 98 LEU A N 1
ATOM 768 C CA . LEU A 1 98 ? -6.249 1.622 12.234 1.00 97.44 98 LEU A CA 1
ATOM 769 C C . LEU A 1 98 ? -4.850 1.067 11.986 1.00 97.44 98 LEU A C 1
ATOM 771 O O . LEU A 1 98 ? -4.718 0.085 11.262 1.00 97.44 98 LEU A O 1
ATOM 775 N N . ASN A 1 99 ? -3.807 1.653 12.578 1.00 96.81 99 ASN A N 1
ATOM 776 C CA . ASN A 1 99 ? -2.450 1.126 12.444 1.00 96.81 99 ASN A CA 1
ATOM 777 C C . ASN A 1 99 ? -2.329 -0.277 13.053 1.00 96.81 99 ASN A C 1
ATOM 779 O O . ASN A 1 99 ? -1.725 -1.144 12.430 1.00 96.81 99 ASN A O 1
ATOM 783 N N . GLY A 1 100 ? -2.960 -0.546 14.200 1.00 97.50 100 GLY A N 1
ATOM 784 C CA . GLY A 1 100 ? -2.995 -1.885 14.791 1.00 97.50 100 GLY A CA 1
ATOM 785 C C . GLY A 1 100 ? -3.699 -2.910 13.899 1.00 97.50 100 GLY A C 1
ATOM 786 O O . GLY A 1 100 ? -3.137 -3.970 13.624 1.00 97.50 100 GLY A O 1
ATOM 787 N N . LEU A 1 101 ? -4.880 -2.575 13.363 1.00 98.00 101 LEU A N 1
ATOM 788 C CA . LEU A 1 101 ? -5.552 -3.421 12.367 1.00 98.00 101 LEU A CA 1
ATOM 789 C C . LEU A 1 101 ? -4.687 -3.615 11.116 1.00 98.00 101 LEU A C 1
ATOM 791 O O . LEU A 1 101 ? -4.555 -4.734 10.629 1.00 98.00 101 LEU A O 1
ATOM 795 N N . GLY A 1 102 ? -4.052 -2.545 10.636 1.00 97.25 102 GLY A N 1
ATOM 796 C CA . GLY A 1 102 ? -3.138 -2.560 9.499 1.00 97.25 102 GLY A CA 1
ATOM 797 C C . GLY A 1 102 ? -1.986 -3.539 9.704 1.00 97.25 102 GLY A C 1
ATOM 798 O O . GLY A 1 102 ? -1.751 -4.379 8.847 1.00 97.25 102 GLY A O 1
ATOM 799 N N . ILE A 1 103 ? -1.312 -3.518 10.855 1.00 97.00 103 ILE A N 1
ATOM 800 C CA . ILE A 1 103 ? -0.230 -4.471 11.156 1.00 97.00 103 ILE A CA 1
ATOM 801 C C . ILE A 1 103 ? -0.740 -5.916 11.115 1.00 97.00 103 ILE A C 1
ATOM 803 O O . ILE A 1 103 ? -0.085 -6.773 10.522 1.00 97.00 103 ILE A O 1
ATOM 807 N N . GLY A 1 104 ? -1.918 -6.183 11.686 1.00 97.00 104 GLY A N 1
ATOM 808 C CA . GLY A 1 104 ? -2.534 -7.509 11.622 1.00 97.00 104 GLY A CA 1
ATOM 809 C C . GLY A 1 104 ? -2.882 -7.943 10.193 1.00 97.00 104 GLY A C 1
ATOM 810 O O . GLY A 1 104 ? -2.631 -9.090 9.824 1.00 97.00 104 GLY A O 1
ATOM 811 N N . ILE A 1 105 ? -3.395 -7.025 9.366 1.00 97.69 105 ILE A N 1
ATOM 812 C CA . ILE A 1 105 ? -3.668 -7.258 7.939 1.00 97.69 105 ILE A CA 1
ATOM 813 C C . ILE A 1 105 ? -2.370 -7.540 7.178 1.00 97.69 105 ILE A C 1
ATOM 815 O O . ILE A 1 105 ? -2.327 -8.491 6.403 1.00 97.69 105 ILE A O 1
ATOM 819 N N . ALA A 1 106 ? -1.302 -6.772 7.411 1.00 96.56 106 ALA A N 1
ATOM 820 C CA . ALA A 1 106 ? -0.001 -7.005 6.785 1.00 96.56 106 ALA A CA 1
ATOM 821 C C . ALA A 1 106 ? 0.563 -8.388 7.139 1.00 96.56 106 ALA A C 1
ATOM 823 O O . ALA A 1 106 ? 0.973 -9.118 6.240 1.00 96.56 106 ALA A O 1
ATOM 824 N N . GLU A 1 107 ? 0.552 -8.766 8.424 1.00 96.12 107 GLU A N 1
ATOM 825 C CA . GLU A 1 107 ? 1.021 -10.083 8.885 1.00 96.12 107 GLU A CA 1
ATOM 826 C C . GLU A 1 107 ? 0.232 -11.215 8.214 1.00 96.12 107 GLU A C 1
ATOM 828 O O . GLU A 1 107 ? 0.820 -12.179 7.724 1.00 96.12 107 GLU A O 1
ATOM 833 N N . ALA A 1 108 ? -1.094 -11.081 8.146 1.00 96.12 108 ALA A N 1
ATOM 834 C CA . ALA A 1 108 ? -1.963 -12.081 7.539 1.00 96.12 108 ALA A CA 1
ATOM 835 C C . ALA A 1 108 ? -1.840 -12.146 6.006 1.00 96.12 108 ALA A C 1
ATOM 837 O O . ALA A 1 108 ? -1.935 -13.230 5.428 1.00 96.12 108 ALA A O 1
ATOM 838 N N . ASN A 1 109 ? -1.616 -11.010 5.341 1.00 96.44 109 ASN A N 1
ATOM 839 C CA . ASN A 1 109 ? -1.491 -10.941 3.887 1.00 96.44 109 ASN A CA 1
ATOM 840 C C . ASN A 1 109 ? -0.121 -11.413 3.379 1.00 96.44 109 ASN A C 1
ATOM 842 O O . ASN A 1 109 ? -0.000 -11.804 2.224 1.00 96.44 109 ASN A O 1
ATOM 846 N N . GLU A 1 110 ? 0.919 -11.401 4.215 1.00 95.25 110 GLU A N 1
ATOM 847 C CA . GLU A 1 110 ? 2.299 -11.671 3.792 1.00 95.25 110 GLU A CA 1
ATOM 848 C C . GLU A 1 110 ? 2.462 -13.019 3.067 1.00 95.25 110 GLU A C 1
ATOM 850 O O . GLU A 1 110 ? 3.190 -13.102 2.080 1.00 95.25 110 GLU A O 1
ATOM 855 N N . VAL A 1 111 ? 1.718 -14.053 3.482 1.00 93.69 111 VAL A N 1
ATOM 856 C CA . VAL A 1 111 ? 1.732 -15.383 2.837 1.00 93.69 111 VAL A CA 1
ATOM 857 C C . VAL A 1 111 ? 1.159 -15.388 1.416 1.00 93.69 111 VAL A C 1
ATOM 859 O O . VAL A 1 111 ? 1.433 -16.311 0.654 1.00 93.69 111 VAL A O 1
ATOM 862 N N . ARG A 1 112 ? 0.359 -14.378 1.060 1.00 94.94 112 ARG A N 1
ATOM 863 C CA . ARG A 1 112 ? -0.256 -14.206 -0.266 1.00 94.94 112 ARG A CA 1
ATOM 864 C C . ARG A 1 112 ? 0.594 -13.336 -1.192 1.00 94.94 112 ARG A C 1
ATOM 866 O O . ARG A 1 112 ? 0.371 -13.321 -2.398 1.00 94.94 112 ARG A O 1
ATOM 873 N N . ARG A 1 113 ? 1.567 -12.596 -0.650 1.00 95.56 113 ARG A N 1
ATOM 874 C CA . ARG A 1 113 ? 2.374 -11.641 -1.416 1.00 95.56 113 ARG A CA 1
ATOM 875 C C . ARG A 1 113 ? 3.518 -12.340 -2.145 1.00 95.56 113 ARG A C 1
ATOM 877 O O . ARG A 1 113 ? 4.435 -12.865 -1.516 1.00 95.56 113 ARG A O 1
ATOM 884 N N . SER A 1 114 ? 3.531 -12.236 -3.474 1.00 96.94 114 SER A N 1
ATOM 885 C CA . SER A 1 114 ? 4.635 -12.699 -4.332 1.00 96.94 114 SER A CA 1
ATOM 886 C C . SER A 1 114 ? 5.978 -12.096 -3.916 1.00 96.94 114 SER A C 1
ATOM 888 O O . SER A 1 114 ? 6.038 -10.912 -3.600 1.00 96.94 114 SER A O 1
ATOM 890 N N . SER A 1 115 ? 7.079 -12.851 -3.984 1.00 95.94 115 SER A N 1
ATOM 891 C CA . SER A 1 115 ? 8.442 -12.357 -3.696 1.00 95.94 115 SER A CA 1
ATOM 892 C C . SER A 1 115 ? 8.885 -11.186 -4.587 1.00 95.94 115 SER A C 1
ATOM 894 O O . SER A 1 115 ? 9.832 -10.480 -4.246 1.00 95.94 115 SER A O 1
ATOM 896 N N . ARG A 1 116 ? 8.180 -10.962 -5.702 1.00 97.38 116 ARG A N 1
ATOM 897 C CA . ARG A 1 116 ? 8.372 -9.854 -6.649 1.00 97.38 116 ARG A CA 1
ATOM 898 C C . ARG A 1 116 ? 7.763 -8.522 -6.194 1.00 97.38 116 ARG A C 1
ATOM 900 O O . ARG A 1 116 ? 8.014 -7.498 -6.828 1.00 97.38 116 ARG A O 1
ATOM 907 N N . VAL A 1 117 ? 7.012 -8.521 -5.092 1.00 97.88 117 VAL A N 1
ATOM 908 C CA . VAL A 1 117 ? 6.561 -7.303 -4.408 1.00 97.88 117 VAL A CA 1
ATOM 909 C C . VAL A 1 117 ? 7.570 -6.916 -3.335 1.00 97.88 117 VAL A C 1
ATOM 911 O O . VAL A 1 117 ? 7.798 -7.671 -2.385 1.00 97.88 117 VAL A O 1
ATOM 914 N N . HIS A 1 118 ? 8.145 -5.725 -3.450 1.00 96.06 118 HIS A N 1
ATOM 915 C CA . HIS A 1 118 ? 9.253 -5.307 -2.590 1.00 96.06 118 HIS A CA 1
ATOM 916 C C . HIS A 1 118 ? 8.815 -4.385 -1.453 1.00 96.06 118 HIS A C 1
ATOM 918 O O . HIS A 1 118 ? 9.254 -4.565 -0.325 1.00 96.06 118 HIS A O 1
ATOM 924 N N . SER A 1 119 ? 7.922 -3.439 -1.723 1.00 93.50 119 SER A N 1
ATOM 925 C CA . SER A 1 119 ? 7.511 -2.369 -0.804 1.00 93.50 119 SER A CA 1
ATOM 926 C C . SER A 1 119 ? 6.890 -2.855 0.509 1.00 93.50 119 SER A C 1
ATOM 928 O O . SER A 1 119 ? 6.217 -3.883 0.560 1.00 93.50 119 SER A O 1
ATOM 930 N N . TYR A 1 120 ? 7.069 -2.074 1.581 1.00 93.25 120 TYR A N 1
ATOM 931 C CA . TYR A 1 120 ? 6.335 -2.186 2.855 1.00 93.25 120 TYR A CA 1
ATOM 932 C C . TYR A 1 120 ? 6.218 -3.612 3.427 1.00 93.25 120 TYR A C 1
ATOM 934 O O . TYR A 1 120 ? 5.198 -3.996 3.998 1.00 93.25 120 TYR A O 1
ATOM 942 N N . ARG A 1 121 ? 7.259 -4.432 3.261 1.00 93.81 121 ARG A N 1
ATOM 943 C CA . ARG A 1 121 ? 7.381 -5.720 3.957 1.00 93.81 121 ARG A CA 1
ATOM 944 C C . ARG A 1 121 ? 7.618 -5.449 5.437 1.00 93.81 121 ARG A C 1
ATOM 946 O O . ARG A 1 121 ? 8.436 -4.590 5.771 1.00 93.81 121 ARG A O 1
ATOM 953 N N . LEU A 1 122 ? 6.898 -6.147 6.313 1.00 92.69 122 LEU A N 1
ATOM 954 C CA . LEU A 1 122 ? 7.093 -5.994 7.754 1.00 92.69 122 LEU A CA 1
ATOM 955 C C . LEU A 1 122 ? 8.507 -6.429 8.141 1.00 92.69 122 LEU A C 1
ATOM 957 O O . LEU A 1 122 ? 8.988 -7.471 7.692 1.00 92.69 122 LEU A O 1
ATOM 961 N N . SER A 1 123 ? 9.148 -5.642 9.001 1.00 89.19 123 SER A N 1
ATOM 962 C CA . SER A 1 123 ? 10.429 -6.026 9.586 1.00 89.19 123 SER A CA 1
ATOM 963 C C . SER A 1 123 ? 10.260 -7.245 10.495 1.00 89.19 123 SER A C 1
ATOM 965 O O . SER A 1 123 ? 9.255 -7.382 11.202 1.00 89.19 123 SER A O 1
ATOM 967 N N . ARG A 1 124 ? 11.270 -8.120 10.502 1.00 81.62 124 ARG A N 1
ATOM 968 C CA . ARG A 1 124 ? 11.397 -9.198 11.499 1.00 81.62 124 ARG A CA 1
ATOM 969 C C . ARG A 1 124 ? 11.883 -8.663 12.844 1.00 81.62 124 ARG A C 1
ATOM 971 O O . ARG A 1 124 ? 11.565 -9.231 13.887 1.00 81.62 124 ARG A O 1
ATOM 978 N N . ASP A 1 125 ? 12.604 -7.552 12.799 1.00 71.12 125 ASP A N 1
ATOM 979 C CA . ASP A 1 125 ? 13.253 -6.933 13.937 1.00 71.12 125 ASP A CA 1
ATOM 980 C C . ASP A 1 125 ? 12.337 -5.799 14.406 1.00 71.12 125 ASP A C 1
ATOM 982 O O . ASP A 1 125 ? 11.994 -4.916 13.619 1.00 71.12 125 ASP A O 1
ATOM 986 N N . GLN A 1 126 ? 11.918 -5.796 15.674 1.00 67.00 126 GLN A N 1
ATOM 987 C CA . GLN A 1 126 ? 10.922 -4.844 16.205 1.00 67.00 126 GLN A CA 1
ATOM 988 C C . GLN A 1 126 ? 11.390 -3.367 16.237 1.00 67.00 126 GLN A C 1
ATOM 990 O O . GLN A 1 126 ? 10.690 -2.517 16.778 1.00 67.00 126 GLN A O 1
ATOM 995 N N . ASN A 1 127 ? 12.559 -3.051 15.669 1.00 72.06 127 ASN A N 1
ATOM 996 C CA . ASN A 1 127 ? 13.160 -1.714 15.655 1.00 72.06 127 ASN A CA 1
ATOM 997 C C . ASN A 1 127 ? 12.544 -0.754 14.626 1.00 72.06 127 ASN A C 1
ATOM 999 O O . ASN A 1 127 ? 12.732 0.457 14.736 1.00 72.06 127 ASN A O 1
ATOM 1003 N N . SER A 1 128 ? 11.871 -1.274 13.603 1.00 81.69 128 SER A N 1
ATOM 1004 C CA . SER A 1 128 ? 11.139 -0.489 12.608 1.00 81.69 128 SER A CA 1
ATOM 1005 C C . SER A 1 128 ? 9.923 -1.274 12.144 1.00 81.69 128 SER A C 1
ATOM 1007 O O . SER A 1 128 ? 9.947 -2.506 12.128 1.00 81.69 128 SER A O 1
ATOM 1009 N N . LEU A 1 129 ? 8.850 -0.593 11.734 1.00 87.44 129 LEU A N 1
ATOM 1010 C CA . LEU A 1 129 ? 7.689 -1.306 11.204 1.00 87.44 129 LEU A CA 1
ATOM 1011 C C . LEU A 1 129 ? 8.004 -2.050 9.894 1.00 87.44 129 LEU A C 1
ATOM 1013 O O . LEU A 1 129 ? 7.605 -3.205 9.727 1.00 87.44 129 LEU A O 1
ATOM 1017 N N . PHE A 1 130 ? 8.729 -1.404 8.977 1.00 90.19 130 PHE A N 1
ATOM 1018 C CA . PHE A 1 130 ? 9.081 -1.967 7.672 1.00 90.19 130 PHE A CA 1
ATOM 1019 C C . PHE A 1 130 ? 10.562 -2.330 7.577 1.00 90.19 130 PHE A C 1
ATOM 1021 O O . PHE A 1 130 ? 11.414 -1.691 8.200 1.00 90.19 130 PHE A O 1
ATOM 1028 N N . ASP A 1 131 ? 10.848 -3.358 6.781 1.00 87.88 131 ASP A N 1
ATOM 1029 C CA . ASP A 1 131 ? 12.195 -3.836 6.481 1.00 87.88 131 ASP A CA 1
ATOM 1030 C C . ASP A 1 131 ? 12.937 -2.821 5.596 1.00 87.88 131 ASP A C 1
ATOM 1032 O O . ASP A 1 131 ? 12.587 -2.605 4.433 1.00 87.88 131 ASP A O 1
ATOM 1036 N N . SER A 1 132 ? 13.978 -2.194 6.145 1.00 81.81 132 SER A N 1
ATOM 1037 C CA . SER A 1 132 ? 14.779 -1.181 5.449 1.00 81.81 132 SER A CA 1
ATOM 1038 C C . SER A 1 132 ? 15.607 -1.751 4.294 1.00 81.81 132 SER A C 1
ATOM 1040 O O . SER A 1 132 ? 15.971 -1.004 3.382 1.00 81.81 132 SER A O 1
ATOM 1042 N N . SER A 1 133 ? 15.860 -3.065 4.275 1.00 83.50 133 SER A N 1
ATOM 1043 C CA . SER A 1 133 ? 16.521 -3.732 3.148 1.00 83.50 133 SER A CA 1
ATOM 1044 C C . SER A 1 133 ? 15.625 -3.783 1.909 1.00 83.50 133 SER A C 1
ATOM 1046 O O . SER A 1 133 ? 16.114 -3.858 0.783 1.00 83.50 133 SER A O 1
ATOM 1048 N N . LYS A 1 134 ? 14.305 -3.671 2.088 1.00 87.50 134 LYS A N 1
ATOM 1049 C CA . LYS A 1 134 ? 13.301 -3.672 1.020 1.00 87.50 134 LYS A CA 1
ATOM 1050 C C . LYS A 1 134 ? 13.032 -2.267 0.489 1.00 87.50 134 LYS A C 1
ATOM 1052 O O . LYS A 1 134 ? 11.894 -1.814 0.407 1.00 87.50 134 LYS A O 1
ATOM 1057 N N . SER A 1 135 ? 14.107 -1.570 0.140 1.00 86.88 135 SER A N 1
ATOM 1058 C CA . SER A 1 135 ? 14.064 -0.211 -0.400 1.00 86.88 135 SER A CA 1
ATOM 1059 C C . SER A 1 135 ? 13.723 -0.181 -1.895 1.00 86.88 135 SER A C 1
ATOM 1061 O O . SER A 1 135 ? 13.813 -1.189 -2.600 1.00 86.88 135 SER A O 1
ATOM 1063 N N . TRP A 1 136 ? 13.392 1.007 -2.411 1.00 87.69 136 TRP A N 1
ATOM 1064 C CA . TRP A 1 136 ? 13.223 1.226 -3.853 1.00 87.69 136 TRP A CA 1
ATOM 1065 C C . TRP A 1 136 ? 14.490 0.861 -4.642 1.00 87.69 136 TRP A C 1
ATOM 1067 O O . TRP A 1 136 ? 14.410 0.274 -5.721 1.00 87.69 136 TRP A O 1
ATOM 1077 N N . ARG A 1 137 ? 15.670 1.132 -4.066 1.00 87.69 137 ARG A N 1
ATOM 1078 C CA . ARG A 1 137 ? 16.955 0.717 -4.637 1.00 87.69 137 ARG A CA 1
ATOM 1079 C C . ARG A 1 137 ? 17.038 -0.805 -4.763 1.00 87.69 137 ARG A C 1
ATOM 1081 O O . ARG A 1 137 ? 17.335 -1.289 -5.848 1.00 87.69 137 ARG A O 1
ATOM 1088 N N . ALA A 1 138 ? 16.704 -1.544 -3.704 1.00 87.19 138 ALA A N 1
ATOM 1089 C CA . ALA A 1 138 ? 16.712 -3.008 -3.729 1.00 87.19 138 ALA A CA 1
ATOM 1090 C C . ALA A 1 138 ? 15.718 -3.580 -4.756 1.00 87.19 138 ALA A C 1
ATOM 1092 O O . ALA A 1 138 ? 16.015 -4.568 -5.423 1.00 87.19 138 ALA A O 1
ATOM 1093 N N . TYR A 1 139 ? 14.562 -2.935 -4.939 1.00 94.88 139 TYR A N 1
ATOM 1094 C CA . TYR A 1 139 ? 13.633 -3.258 -6.025 1.00 94.88 139 TYR A CA 1
ATOM 1095 C C . TYR A 1 139 ? 14.293 -3.114 -7.403 1.00 94.88 139 TYR A C 1
ATOM 1097 O O . TYR A 1 139 ? 14.236 -4.044 -8.207 1.00 94.88 139 TYR A O 1
ATOM 1105 N N . LYS A 1 140 ? 14.949 -1.983 -7.678 1.00 92.38 140 LYS A N 1
ATOM 1106 C CA . LYS A 1 140 ? 15.638 -1.760 -8.955 1.00 92.38 140 LYS A CA 1
ATOM 1107 C C . LYS A 1 140 ? 16.800 -2.732 -9.162 1.00 92.38 140 LYS A C 1
ATOM 1109 O O . LYS A 1 140 ? 16.908 -3.317 -10.237 1.00 92.38 140 LYS A O 1
ATOM 1114 N N . GLU A 1 141 ? 17.604 -2.989 -8.139 1.00 93.50 141 GLU A N 1
ATOM 1115 C CA . GLU A 1 141 ? 18.667 -4.003 -8.187 1.00 93.50 141 GLU A CA 1
ATOM 1116 C C . GLU A 1 141 ? 18.105 -5.407 -8.465 1.00 93.50 141 GLU A C 1
ATOM 1118 O O . GLU A 1 141 ? 18.666 -6.147 -9.275 1.00 93.50 141 GLU A O 1
ATOM 1123 N N . ALA A 1 142 ? 16.951 -5.754 -7.884 1.00 96.69 142 ALA A N 1
ATOM 1124 C CA . ALA A 1 142 ? 16.274 -7.016 -8.166 1.00 96.69 142 ALA A CA 1
ATOM 1125 C C . ALA A 1 142 ? 15.811 -7.112 -9.628 1.00 96.69 142 ALA A C 1
ATOM 1127 O O . ALA A 1 142 ? 15.993 -8.158 -10.239 1.00 96.69 142 ALA A O 1
ATOM 1128 N N . THR A 1 143 ? 15.287 -6.026 -10.215 1.00 97.06 143 THR A N 1
ATOM 1129 C CA . THR A 1 143 ? 14.921 -6.015 -11.647 1.00 97.06 143 THR A CA 1
ATOM 1130 C C . THR A 1 143 ? 16.129 -6.169 -12.571 1.00 97.06 143 THR A C 1
ATOM 1132 O O . THR A 1 143 ? 16.012 -6.783 -13.624 1.00 97.06 143 THR A O 1
ATOM 1135 N N . LEU A 1 144 ? 17.292 -5.631 -12.184 1.00 95.31 144 LEU A N 1
ATOM 1136 C CA . LEU A 1 144 ? 18.542 -5.795 -12.934 1.00 95.31 144 LEU A CA 1
ATOM 1137 C C . LEU A 1 144 ? 19.115 -7.210 -12.819 1.00 95.31 144 LEU A C 1
ATOM 1139 O O . LEU A 1 144 ? 19.869 -7.631 -13.689 1.00 95.31 144 LEU A O 1
ATOM 1143 N N . SER A 1 145 ? 18.783 -7.910 -11.735 1.00 96.50 145 SER A N 1
ATOM 1144 C CA . SER A 1 145 ? 19.265 -9.259 -11.438 1.00 96.50 145 SER A CA 1
ATOM 1145 C C . SER A 1 145 ? 18.321 -10.359 -11.935 1.00 96.50 145 SER A C 1
ATOM 1147 O O . SER A 1 145 ? 18.658 -11.536 -11.805 1.00 96.50 145 SER A O 1
ATOM 1149 N N . ASP A 1 146 ? 17.139 -10.015 -12.463 1.00 97.50 146 ASP A N 1
ATOM 1150 C CA . ASP A 1 146 ? 16.193 -11.006 -12.983 1.00 97.50 146 ASP A CA 1
ATOM 1151 C C . ASP A 1 146 ? 16.730 -11.607 -14.298 1.00 97.50 146 ASP A C 1
ATOM 1153 O O . ASP A 1 146 ? 16.996 -10.860 -15.241 1.00 97.50 146 ASP A O 1
ATOM 1157 N N . PRO A 1 147 ? 16.880 -12.941 -14.407 1.00 96.44 147 PRO A N 1
ATOM 1158 C CA . PRO A 1 147 ? 17.455 -13.584 -15.589 1.00 96.44 147 PRO A CA 1
ATOM 1159 C C . PRO A 1 147 ? 16.766 -13.237 -16.913 1.00 96.44 147 PRO A C 1
ATOM 1161 O O . PRO A 1 147 ? 17.435 -13.209 -17.946 1.00 96.44 147 PRO A O 1
ATOM 1164 N N . ALA A 1 148 ? 15.460 -12.941 -16.899 1.00 95.69 148 ALA A N 1
ATOM 1165 C CA . ALA A 1 148 ? 14.711 -12.616 -18.112 1.00 95.69 148 ALA A CA 1
ATOM 1166 C C . ALA A 1 148 ? 15.228 -11.339 -18.801 1.00 95.69 148 ALA A C 1
ATOM 1168 O O . ALA A 1 148 ? 15.017 -11.147 -19.997 1.00 95.69 148 ALA A O 1
ATOM 1169 N N . ILE A 1 149 ? 15.931 -10.462 -18.072 1.00 94.56 149 ILE A N 1
ATOM 1170 C CA . ILE A 1 149 ? 16.490 -9.228 -18.635 1.00 94.56 149 ILE A CA 1
ATOM 1171 C C . ILE A 1 149 ? 17.760 -9.458 -19.467 1.00 94.56 149 ILE A C 1
ATOM 1173 O O . ILE A 1 149 ? 18.171 -8.580 -20.230 1.00 94.56 149 ILE A O 1
ATOM 1177 N N . GLU A 1 150 ? 18.401 -10.618 -19.317 1.00 94.00 150 GLU A N 1
ATOM 1178 C CA . GLU A 1 150 ? 19.602 -10.985 -20.074 1.00 94.00 150 GLU A CA 1
ATOM 1179 C C . GLU A 1 150 ? 19.274 -11.679 -21.402 1.00 94.00 150 GLU A C 1
ATOM 1181 O O . GLU A 1 150 ? 20.164 -11.885 -22.230 1.00 94.00 150 GLU A O 1
ATOM 1186 N N . GLU A 1 151 ? 18.003 -12.005 -21.647 1.00 90.75 151 GLU A N 1
ATOM 1187 C CA . GLU A 1 151 ? 17.575 -12.614 -22.901 1.00 90.75 151 GLU A CA 1
ATOM 1188 C C . GLU A 1 151 ? 17.762 -11.663 -24.092 1.00 90.75 151 GLU A C 1
ATOM 1190 O O . GLU A 1 151 ? 17.467 -10.461 -24.051 1.00 90.75 151 GLU A O 1
ATOM 1195 N N . ALA A 1 152 ? 18.260 -12.214 -25.200 1.00 88.25 152 ALA A N 1
ATOM 1196 C CA . ALA A 1 152 ? 18.472 -11.449 -26.417 1.00 88.25 152 ALA A CA 1
ATOM 1197 C C . ALA A 1 152 ? 17.128 -10.973 -26.985 1.00 88.25 152 ALA A C 1
ATOM 1199 O O . ALA A 1 152 ? 16.276 -11.778 -27.346 1.00 88.25 152 ALA A O 1
ATOM 1200 N N . GLY A 1 153 ? 16.973 -9.655 -27.109 1.00 80.06 153 GLY A N 1
ATOM 1201 C CA . GLY A 1 153 ? 15.738 -9.046 -27.603 1.00 80.06 153 GLY A CA 1
ATOM 1202 C C . GLY A 1 153 ? 14.739 -8.669 -26.512 1.00 80.06 153 GLY A C 1
ATOM 1203 O O . GLY A 1 153 ? 13.702 -8.118 -26.864 1.00 80.06 153 GLY A O 1
ATOM 1204 N N . ALA A 1 154 ? 15.064 -8.870 -25.229 1.00 91.25 154 ALA A N 1
ATOM 1205 C CA . ALA A 1 154 ? 14.184 -8.508 -24.127 1.00 91.25 154 ALA A CA 1
ATOM 1206 C C . ALA A 1 154 ? 13.832 -7.007 -24.104 1.00 91.25 154 ALA A C 1
ATOM 1208 O O . ALA A 1 154 ? 14.649 -6.131 -24.417 1.00 91.25 154 ALA A O 1
ATOM 1209 N N . PHE A 1 155 ? 12.602 -6.715 -23.689 1.00 90.88 155 PHE A N 1
ATOM 1210 C CA . PHE A 1 155 ? 12.062 -5.379 -23.459 1.00 90.88 155 PHE A CA 1
ATOM 1211 C C . PHE A 1 155 ? 11.492 -5.276 -22.050 1.00 90.88 155 PHE A C 1
ATOM 1213 O O . PHE A 1 155 ? 10.995 -6.247 -21.486 1.00 90.88 155 PHE A O 1
ATOM 1220 N N . VAL A 1 156 ? 11.537 -4.072 -21.495 1.00 91.94 156 VAL A N 1
ATOM 1221 C CA . VAL A 1 156 ? 11.045 -3.774 -20.159 1.00 91.94 156 VAL A CA 1
ATOM 1222 C C . VAL A 1 156 ? 10.016 -2.657 -20.230 1.00 91.94 156 VAL A C 1
ATOM 1224 O O . VAL A 1 156 ? 10.264 -1.610 -20.827 1.00 91.94 156 VAL A O 1
ATOM 1227 N N . VAL A 1 157 ? 8.863 -2.883 -19.609 1.00 90.75 157 VAL A N 1
ATOM 1228 C CA . VAL A 1 157 ? 7.835 -1.866 -19.388 1.00 90.75 157 VAL A CA 1
ATOM 1229 C C . VAL A 1 157 ? 8.026 -1.296 -17.990 1.00 90.75 157 VAL A C 1
ATOM 1231 O O . VAL A 1 157 ? 8.000 -2.056 -17.024 1.00 90.75 157 VAL A O 1
ATOM 1234 N N . GLN A 1 158 ? 8.183 0.019 -17.869 1.00 90.19 158 GLN A N 1
ATOM 1235 C CA . GLN A 1 158 ? 8.056 0.727 -16.595 1.00 90.19 158 GLN A CA 1
ATOM 1236 C C . GLN A 1 158 ? 6.754 1.517 -16.594 1.00 90.19 158 GLN A C 1
ATOM 1238 O O . GLN A 1 158 ? 6.426 2.170 -17.582 1.00 90.19 158 GLN A O 1
ATOM 1243 N N . THR A 1 159 ? 5.998 1.454 -15.504 1.00 89.06 159 THR A N 1
ATOM 1244 C CA . THR A 1 159 ? 4.773 2.243 -15.346 1.00 89.06 159 THR A CA 1
ATOM 1245 C C . THR A 1 159 ? 4.488 2.520 -13.878 1.00 89.06 159 THR A C 1
ATOM 1247 O O . THR A 1 159 ? 4.968 1.812 -13.002 1.00 89.06 159 THR A O 1
ATOM 1250 N N . ASP A 1 160 ? 3.666 3.534 -13.644 1.00 91.25 160 ASP A N 1
ATOM 1251 C CA . ASP A 1 160 ? 3.157 3.970 -12.344 1.00 91.25 160 ASP A CA 1
ATOM 1252 C C . ASP A 1 160 ? 1.616 3.943 -12.363 1.00 91.25 160 ASP A C 1
ATOM 1254 O O . ASP A 1 160 ? 1.011 3.875 -13.443 1.00 91.25 160 ASP A O 1
ATOM 1258 N N . ILE A 1 161 ? 0.967 4.032 -11.202 1.00 92.62 161 ILE A N 1
ATOM 1259 C CA . ILE A 1 161 ? -0.492 4.169 -11.083 1.00 92.62 161 ILE A CA 1
ATOM 1260 C C . ILE A 1 161 ? -0.850 5.643 -10.871 1.00 92.62 161 ILE A C 1
ATOM 1262 O O . ILE A 1 161 ? -0.342 6.324 -9.985 1.00 92.62 161 ILE A O 1
ATOM 1266 N N . SER A 1 162 ? -1.795 6.156 -11.655 1.00 89.56 162 SER A N 1
ATOM 1267 C CA . SER A 1 162 ? -2.276 7.529 -11.491 1.00 89.56 162 SER A CA 1
ATOM 1268 C C . SER A 1 162 ? -3.020 7.714 -10.170 1.00 89.56 162 SER A C 1
ATOM 1270 O O . SER A 1 162 ? -4.020 7.045 -9.920 1.00 89.56 162 SER A O 1
ATOM 1272 N N . SER A 1 163 ? -2.565 8.675 -9.356 1.00 87.44 163 SER A N 1
ATOM 1273 C CA . SER A 1 163 ? -3.229 9.102 -8.113 1.00 87.44 163 SER A CA 1
ATOM 1274 C C . SER A 1 163 ? -3.653 7.922 -7.229 1.00 87.44 163 SER A C 1
ATOM 1276 O O . SER A 1 163 ? -4.782 7.879 -6.739 1.00 87.44 163 SER A O 1
ATOM 1278 N N . PHE A 1 164 ? -2.749 6.955 -7.051 1.00 92.38 164 PHE A N 1
ATOM 1279 C CA . PHE A 1 164 ? -3.045 5.627 -6.513 1.00 92.38 164 PHE A CA 1
ATOM 1280 C C . PHE A 1 164 ? -3.876 5.645 -5.222 1.00 92.38 164 PHE A C 1
ATOM 1282 O O . PHE A 1 164 ? -5.024 5.201 -5.215 1.00 92.38 164 PHE A O 1
ATOM 1289 N N . TYR A 1 165 ? -3.343 6.237 -4.148 1.00 91.81 165 TYR A N 1
ATOM 1290 C CA . TYR A 1 165 ? -4.027 6.303 -2.850 1.00 91.81 165 TYR A CA 1
ATOM 1291 C C . TYR A 1 165 ? -5.391 6.994 -2.917 1.00 91.81 165 TYR A C 1
ATOM 1293 O O . TYR A 1 165 ? -6.279 6.649 -2.147 1.00 91.81 165 TYR A O 1
ATOM 1301 N N . GLU A 1 166 ? -5.575 7.956 -3.822 1.00 90.94 166 GLU A N 1
ATOM 1302 C CA . GLU A 1 166 ? -6.813 8.727 -3.945 1.00 90.94 166 GLU A CA 1
ATOM 1303 C C . GLU A 1 166 ? -7.926 7.955 -4.655 1.00 90.94 166 GLU A C 1
ATOM 1305 O O . GLU A 1 166 ? -9.073 8.359 -4.525 1.00 90.94 166 GLU A O 1
ATOM 1310 N N . HIS A 1 167 ? -7.621 6.856 -5.355 1.00 93.06 167 HIS A N 1
ATOM 1311 C CA . HIS A 1 167 ? -8.586 6.098 -6.166 1.00 93.06 167 HIS A CA 1
ATOM 1312 C C . HIS A 1 167 ? -8.868 4.680 -5.648 1.00 93.06 167 HIS A C 1
ATOM 1314 O O . HIS A 1 167 ? -9.639 3.945 -6.261 1.00 93.06 167 HIS A O 1
ATOM 1320 N N . ILE A 1 168 ? -8.300 4.278 -4.507 1.00 95.75 168 ILE A N 1
ATOM 1321 C CA . ILE A 1 168 ? -8.598 2.968 -3.906 1.00 95.75 168 ILE A CA 1
ATOM 1322 C C . ILE A 1 168 ? -10.041 2.951 -3.387 1.00 95.75 168 ILE A C 1
ATOM 1324 O O . ILE A 1 168 ? -10.369 3.642 -2.423 1.00 95.75 168 ILE A O 1
ATOM 1328 N N . TYR A 1 169 ? -10.903 2.142 -4.005 1.00 95.69 169 TYR A N 1
ATOM 1329 C CA . TYR A 1 169 ? -12.294 1.956 -3.586 1.00 95.69 169 TYR A CA 1
ATOM 1330 C C . TYR A 1 169 ? -12.398 1.114 -2.310 1.00 95.69 169 TYR A C 1
ATOM 1332 O O . TYR A 1 169 ? -11.898 -0.011 -2.257 1.00 95.69 169 TYR A O 1
ATOM 1340 N N . HIS A 1 170 ? -13.113 1.624 -1.302 1.00 96.00 170 HIS A N 1
ATOM 1341 C CA . HIS A 1 170 ? -13.227 0.978 0.013 1.00 96.00 170 HIS A CA 1
ATOM 1342 C C . HIS A 1 170 ? -13.902 -0.388 -0.070 1.00 96.00 170 HIS A C 1
ATOM 1344 O O . HIS A 1 170 ? -13.385 -1.339 0.492 1.00 96.00 170 HIS A O 1
ATOM 1350 N N . HIS A 1 171 ? -14.956 -0.531 -0.878 1.00 94.12 171 HIS A N 1
ATOM 1351 C CA . HIS A 1 171 ? -15.621 -1.822 -1.087 1.00 94.12 171 HIS A CA 1
ATOM 1352 C C . HIS A 1 171 ? -14.690 -2.881 -1.708 1.00 94.12 171 HIS A C 1
ATOM 1354 O O . HIS A 1 171 ? -14.762 -4.061 -1.377 1.00 94.12 171 HIS A O 1
ATOM 1360 N N . ARG A 1 172 ? -13.796 -2.498 -2.633 1.00 95.25 172 ARG A N 1
ATOM 1361 C CA . ARG A 1 172 ? -12.829 -3.452 -3.210 1.00 95.25 172 ARG A CA 1
ATOM 1362 C C . ARG A 1 172 ? -11.798 -3.878 -2.170 1.00 95.25 172 ARG A C 1
ATOM 1364 O O . ARG A 1 172 ? -11.509 -5.065 -2.058 1.00 95.25 172 ARG A O 1
ATOM 1371 N N . LEU A 1 173 ? -11.314 -2.920 -1.386 1.00 96.62 173 LEU A N 1
ATOM 1372 C CA . LEU A 1 173 ? -10.412 -3.180 -0.273 1.00 96.62 173 LEU A CA 1
ATOM 1373 C C . LEU A 1 173 ? -11.069 -4.057 0.807 1.00 96.62 173 LEU A C 1
ATOM 1375 O O . LEU A 1 173 ? -10.428 -4.980 1.294 1.00 96.62 173 LEU A O 1
ATOM 1379 N N . GLU A 1 174 ? -12.339 -3.816 1.141 1.00 95.75 174 GLU A N 1
ATOM 1380 C CA . GLU A 1 174 ? -13.121 -4.631 2.079 1.00 95.75 174 GLU A CA 1
ATOM 1381 C C . GLU A 1 174 ? -13.132 -6.095 1.635 1.00 95.75 174 GLU A C 1
ATOM 1383 O O . GLU A 1 174 ? -12.747 -6.959 2.414 1.00 95.75 174 GLU A O 1
ATOM 1388 N N . ASN A 1 175 ? -13.448 -6.372 0.366 1.00 95.19 175 ASN A N 1
ATOM 1389 C CA . ASN A 1 175 ? -13.411 -7.739 -0.168 1.00 95.19 175 ASN A CA 1
ATOM 1390 C C . ASN A 1 175 ? -12.012 -8.369 -0.063 1.00 95.19 175 ASN A C 1
ATOM 1392 O O . ASN A 1 175 ? -11.889 -9.514 0.355 1.00 95.19 175 ASN A O 1
ATOM 1396 N N . CYS A 1 176 ? -10.948 -7.613 -0.362 1.00 95.62 176 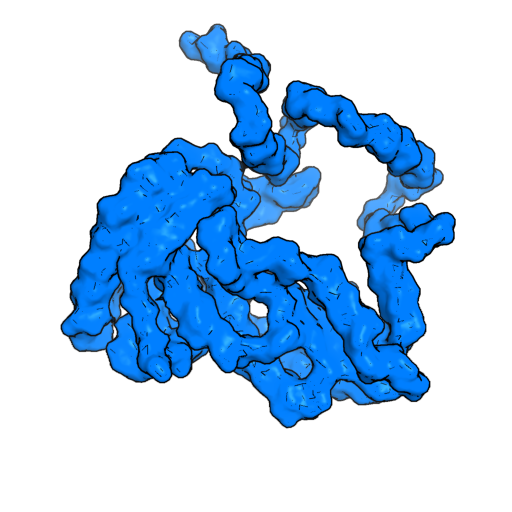CYS A N 1
ATOM 1397 C CA . CYS A 1 176 ? -9.577 -8.120 -0.228 1.00 95.62 176 CYS A CA 1
ATOM 1398 C C . CYS A 1 176 ? -9.240 -8.497 1.226 1.00 95.62 176 CYS A C 1
ATOM 1400 O O . CYS A 1 176 ? -8.536 -9.475 1.468 1.00 95.62 176 CYS A O 1
ATOM 1402 N N . ILE A 1 177 ? -9.726 -7.727 2.205 1.00 96.62 177 ILE A N 1
ATOM 1403 C CA . ILE A 1 177 ? -9.518 -8.017 3.631 1.00 96.62 177 ILE A CA 1
ATOM 1404 C C . ILE A 1 177 ? -10.398 -9.193 4.079 1.00 96.62 177 ILE A C 1
ATOM 1406 O O . ILE A 1 177 ? -9.935 -10.026 4.860 1.00 96.62 177 ILE A O 1
ATOM 1410 N N . ASP A 1 178 ? -11.633 -9.293 3.579 1.00 95.31 178 ASP A N 1
ATOM 1411 C CA . ASP A 1 178 ? -12.536 -10.419 3.855 1.00 95.31 178 ASP A CA 1
ATOM 1412 C C . ASP A 1 178 ? -11.932 -11.730 3.343 1.00 95.31 178 ASP A C 1
ATOM 1414 O O . ASP A 1 178 ? -11.880 -12.705 4.087 1.00 95.31 178 ASP A O 1
ATOM 1418 N N . ASP A 1 179 ? -11.308 -11.722 2.162 1.00 94.31 179 ASP A N 1
ATOM 1419 C CA . ASP A 1 179 ? -10.574 -12.879 1.647 1.00 94.31 179 ASP A CA 1
ATOM 1420 C C . ASP A 1 179 ? -9.428 -13.309 2.576 1.00 94.31 179 ASP A C 1
ATOM 1422 O O . ASP A 1 179 ? -9.128 -14.502 2.658 1.00 94.31 179 ASP A O 1
ATOM 1426 N N . ILE A 1 180 ? -8.764 -12.370 3.266 1.00 95.06 180 ILE A N 1
ATOM 1427 C CA . ILE A 1 180 ? -7.633 -12.637 4.175 1.00 95.06 180 ILE A CA 1
ATOM 1428 C C . ILE A 1 180 ? -8.106 -13.241 5.506 1.00 95.06 180 ILE A C 1
ATOM 1430 O O . ILE A 1 180 ? -7.505 -14.212 5.977 1.00 95.06 180 ILE A O 1
ATOM 1434 N N . PHE A 1 181 ? -9.148 -12.672 6.120 1.00 93.50 181 PHE A N 1
ATOM 1435 C CA . PHE A 1 181 ? -9.613 -13.048 7.465 1.00 93.50 181 PHE A CA 1
ATOM 1436 C C . PHE A 1 181 ? -10.770 -14.058 7.471 1.00 93.50 181 PHE A C 1
ATOM 1438 O O . PHE A 1 181 ? -10.972 -14.756 8.467 1.00 93.50 181 PHE A O 1
ATOM 1445 N N . GLY A 1 182 ? -11.478 -14.187 6.354 1.00 89.94 182 GLY A N 1
ATOM 1446 C CA . GLY A 1 182 ? -12.635 -15.050 6.167 1.00 89.94 182 GLY A CA 1
ATOM 1447 C C . GLY A 1 182 ? -13.955 -14.414 6.604 1.00 89.94 182 GLY A C 1
ATOM 1448 O O . GLY A 1 182 ? -14.001 -13.484 7.412 1.00 89.94 182 GLY A O 1
ATOM 1449 N N . GLU A 1 183 ? -15.048 -15.016 6.131 1.00 82.44 183 GLU A N 1
ATOM 1450 C CA . GLU A 1 183 ? -16.411 -14.482 6.226 1.00 82.44 183 GLU A CA 1
ATOM 1451 C C . GLU A 1 183 ? -16.915 -14.216 7.648 1.00 82.44 183 GLU A C 1
ATOM 1453 O O . GLU A 1 183 ? -17.928 -13.549 7.803 1.00 82.44 183 GLU A O 1
ATOM 1458 N N . ASN A 1 184 ? -16.289 -14.730 8.705 1.00 85.38 184 ASN A N 1
ATOM 1459 C CA . ASN A 1 184 ? -16.759 -14.492 10.074 1.00 85.38 184 ASN A CA 1
ATOM 1460 C C . ASN A 1 184 ? -16.112 -13.274 10.736 1.00 85.38 184 ASN A C 1
ATOM 1462 O O . ASN A 1 184 ? -16.579 -12.861 11.796 1.00 85.38 184 ASN A O 1
ATOM 1466 N N . SER A 1 185 ? -15.074 -12.691 10.133 1.00 92.50 185 SER A N 1
ATOM 1467 C CA . SER A 1 185 ? -14.398 -11.553 10.742 1.00 92.50 185 SER A CA 1
ATOM 1468 C C . SER A 1 185 ? -15.157 -10.250 10.522 1.00 92.50 185 SER A C 1
ATOM 1470 O O . SER A 1 185 ? -15.787 -10.032 9.484 1.00 92.50 185 SER A O 1
ATOM 1472 N N . THR A 1 186 ? -15.089 -9.350 11.503 1.00 95.38 186 THR A N 1
ATOM 1473 C CA . THR A 1 186 ? -15.611 -7.988 11.352 1.00 95.38 186 THR A CA 1
ATOM 1474 C C . THR A 1 186 ? -14.557 -7.018 10.827 1.00 95.38 186 THR A C 1
ATOM 1476 O O . THR A 1 186 ? -14.941 -5.947 10.363 1.00 95.38 186 THR A O 1
ATOM 1479 N N . VAL A 1 187 ? -13.262 -7.384 10.837 1.00 96.69 187 VAL A N 1
ATOM 1480 C CA . VAL A 1 187 ? -12.125 -6.535 10.410 1.00 96.69 187 VAL A CA 1
ATOM 1481 C C . VAL A 1 187 ? -12.374 -5.797 9.084 1.00 96.69 187 VAL A C 1
ATOM 1483 O O . VAL A 1 187 ? -12.172 -4.579 9.080 1.00 96.69 187 VAL A O 1
ATOM 1486 N N . PRO A 1 188 ? -12.844 -6.449 7.995 1.00 95.94 188 PRO A N 1
ATOM 1487 C CA . PRO A 1 188 ? -13.082 -5.767 6.719 1.00 95.94 188 PRO A CA 1
ATOM 1488 C C . PRO A 1 188 ? -14.044 -4.583 6.866 1.00 95.94 188 PRO A C 1
ATOM 1490 O O . PRO A 1 188 ? -13.732 -3.457 6.480 1.00 95.94 188 PRO A O 1
ATOM 1493 N N . MET A 1 189 ? -15.173 -4.828 7.533 1.00 95.25 189 MET A N 1
ATOM 1494 C CA . MET A 1 189 ? -16.218 -3.838 7.772 1.00 95.25 189 MET A CA 1
ATOM 1495 C C . MET A 1 189 ? -15.762 -2.739 8.740 1.00 95.25 189 MET A C 1
ATOM 1497 O O . MET A 1 189 ? -16.129 -1.577 8.558 1.00 95.25 189 MET A O 1
ATOM 1501 N N . GLN A 1 190 ? -14.932 -3.058 9.743 1.00 96.75 190 GLN A N 1
ATOM 1502 C CA . GLN A 1 190 ? -14.366 -2.024 10.617 1.00 96.75 190 GLN A CA 1
ATOM 1503 C C . GLN A 1 190 ? -13.490 -1.052 9.822 1.00 96.75 190 GLN A C 1
ATOM 1505 O O . GLN A 1 190 ? -13.633 0.162 9.966 1.00 96.75 190 GLN A O 1
ATOM 1510 N N . VAL A 1 191 ? -12.605 -1.579 8.968 1.00 97.12 191 VAL A N 1
ATOM 1511 C CA . VAL A 1 191 ? -11.718 -0.766 8.127 1.00 97.12 191 VAL A CA 1
ATOM 1512 C C . VAL A 1 191 ? -12.533 0.083 7.153 1.00 97.12 191 VAL A C 1
ATOM 1514 O O . VAL A 1 191 ? -12.341 1.299 7.133 1.00 97.12 191 VAL A O 1
ATOM 1517 N N . ASP A 1 192 ? -13.480 -0.511 6.418 1.00 96.12 192 ASP A N 1
ATOM 1518 C CA . ASP A 1 192 ? -14.358 0.217 5.489 1.00 96.12 192 ASP A CA 1
ATOM 1519 C C . ASP A 1 192 ? -15.071 1.387 6.181 1.00 96.12 192 ASP A C 1
ATOM 1521 O O . ASP A 1 192 ? -14.983 2.533 5.736 1.00 96.12 192 ASP A O 1
ATOM 1525 N N . ARG A 1 193 ? -15.727 1.137 7.320 1.00 95.50 193 ARG A N 1
ATOM 1526 C CA . ARG A 1 193 ? -16.534 2.163 7.995 1.00 95.50 193 ARG A CA 1
ATOM 1527 C C . ARG A 1 193 ? -15.704 3.290 8.581 1.00 95.50 193 ARG A C 1
ATOM 1529 O O . ARG A 1 193 ? -16.136 4.444 8.534 1.00 95.50 193 ARG A O 1
ATOM 1536 N N . ILE A 1 194 ? -14.523 2.988 9.114 1.00 96.19 194 ILE A N 1
ATOM 1537 C CA . ILE A 1 194 ? -13.618 4.021 9.621 1.00 96.19 194 ILE A CA 1
ATOM 1538 C C . ILE A 1 194 ? -13.069 4.850 8.449 1.00 96.19 194 ILE A C 1
ATOM 1540 O O . ILE A 1 194 ? -13.113 6.080 8.511 1.00 96.19 194 ILE A O 1
ATOM 1544 N N . LEU A 1 195 ? -12.623 4.211 7.359 1.00 95.94 195 LEU A N 1
ATOM 1545 C CA . LEU A 1 195 ? -12.136 4.912 6.164 1.00 95.94 195 LEU A CA 1
ATOM 1546 C C . LEU A 1 195 ? -13.215 5.788 5.526 1.00 95.94 195 LEU A C 1
ATOM 1548 O O . LEU A 1 195 ? -12.936 6.933 5.175 1.00 95.94 195 LEU A O 1
ATOM 1552 N N . ASN A 1 196 ? -14.451 5.298 5.427 1.00 95.00 196 ASN A N 1
ATOM 1553 C CA . ASN A 1 196 ? -15.569 6.063 4.885 1.00 95.00 196 ASN A CA 1
ATOM 1554 C C . ASN A 1 196 ? -15.828 7.345 5.695 1.00 95.00 196 ASN A C 1
ATOM 1556 O O . ASN A 1 196 ? -16.023 8.416 5.116 1.00 95.00 196 ASN A O 1
ATOM 1560 N N . LYS A 1 197 ? -15.767 7.267 7.032 1.00 94.25 197 LYS A N 1
ATOM 1561 C CA . LYS A 1 197 ? -15.916 8.441 7.907 1.00 94.25 197 LYS A CA 1
ATOM 1562 C C . LYS A 1 197 ? -14.763 9.432 7.733 1.00 94.25 197 LYS A C 1
ATOM 1564 O O . LYS A 1 197 ? -15.023 10.620 7.549 1.00 94.25 197 LYS A O 1
ATOM 1569 N N . ILE A 1 198 ? -13.519 8.948 7.688 1.00 94.06 198 ILE A N 1
ATOM 1570 C CA . ILE A 1 198 ? -12.326 9.774 7.419 1.00 94.06 198 ILE A CA 1
ATOM 1571 C C . ILE A 1 198 ? -12.432 10.461 6.047 1.00 94.06 198 ILE A C 1
ATOM 1573 O O . ILE A 1 198 ? -12.088 11.631 5.886 1.00 94.06 198 ILE A O 1
ATOM 1577 N N . ALA A 1 199 ? -12.969 9.762 5.047 1.00 91.94 199 ALA A N 1
ATOM 1578 C CA . ALA A 1 199 ? -13.151 10.275 3.695 1.00 91.94 199 ALA A CA 1
ATOM 1579 C C . ALA A 1 199 ? -14.382 11.193 3.533 1.00 91.94 199 ALA A C 1
ATOM 1581 O O . ALA A 1 199 ? -14.702 11.578 2.401 1.00 91.94 199 ALA A O 1
ATOM 1582 N N . SER A 1 200 ? -15.043 11.569 4.636 1.00 88.56 200 SER A N 1
ATOM 1583 C CA . SER A 1 200 ? -16.258 12.396 4.668 1.00 88.56 200 SER A CA 1
ATOM 1584 C C . SER A 1 200 ? -17.413 11.792 3.858 1.00 88.56 200 SER A C 1
ATOM 1586 O O . SER A 1 200 ? -18.080 12.482 3.090 1.00 88.56 200 SER A O 1
ATOM 1588 N N . GLY A 1 201 ? -17.621 10.481 3.992 1.00 86.19 201 GLY A N 1
ATOM 1589 C CA . GLY A 1 201 ? -18.691 9.732 3.332 1.00 86.19 201 GLY A CA 1
ATOM 1590 C C . GLY A 1 201 ? -18.345 9.217 1.933 1.00 86.19 201 GLY A C 1
ATOM 1591 O O . GLY A 1 201 ? -19.103 8.419 1.383 1.00 86.19 201 GLY A O 1
ATOM 1592 N N . ARG A 1 202 ? -17.201 9.606 1.355 1.00 89.69 202 ARG A N 1
ATOM 1593 C CA . ARG A 1 202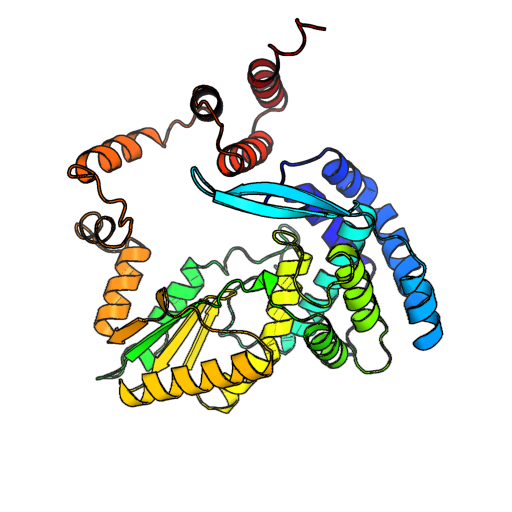 ? -16.732 9.036 0.081 1.00 89.69 202 ARG A CA 1
ATOM 1594 C C . ARG A 1 202 ? -16.333 7.573 0.274 1.00 89.69 202 ARG A C 1
ATOM 1596 O O . ARG A 1 202 ? -15.695 7.226 1.262 1.00 89.69 202 ARG A O 1
ATOM 1603 N N . SER A 1 203 ? -16.674 6.731 -0.695 1.00 91.88 203 SER A N 1
ATOM 1604 C CA . SER A 1 203 ? -16.390 5.285 -0.678 1.00 91.88 203 SER A CA 1
ATOM 1605 C C . SER A 1 203 ? -15.058 4.924 -1.346 1.00 91.88 203 SER A C 1
ATOM 1607 O O . SER A 1 203 ? -14.898 3.820 -1.868 1.00 91.88 203 SER A O 1
ATOM 1609 N N . PHE A 1 204 ? -14.126 5.875 -1.412 1.00 94.12 204 PHE A N 1
ATOM 1610 C CA . PHE A 1 204 ? -12.813 5.699 -2.018 1.00 94.12 204 PHE A CA 1
ATOM 1611 C C . PHE A 1 204 ? -11.785 6.651 -1.395 1.00 94.12 204 PHE A C 1
ATOM 1613 O O . PHE A 1 204 ? -12.136 7.675 -0.798 1.00 94.12 204 PHE A O 1
ATOM 1620 N N . GLY A 1 205 ? -10.512 6.312 -1.576 1.00 93.38 205 GLY A N 1
ATOM 1621 C CA . GLY A 1 205 ? -9.357 7.074 -1.124 1.00 93.38 205 GLY A CA 1
ATOM 1622 C C . GLY A 1 205 ? -8.832 6.612 0.236 1.00 93.38 205 GLY A C 1
ATOM 1623 O O . GLY A 1 205 ? -9.600 6.338 1.157 1.00 93.38 205 GLY A O 1
ATOM 1624 N N . LEU A 1 206 ? -7.513 6.561 0.382 1.00 94.31 206 LEU A N 1
ATOM 1625 C CA . LEU A 1 206 ? -6.833 6.291 1.647 1.00 94.31 206 LEU A CA 1
ATOM 1626 C C . LEU A 1 206 ? -6.218 7.578 2.223 1.00 94.31 206 LEU A C 1
ATOM 1628 O O . LEU A 1 206 ? -5.779 8.441 1.458 1.00 94.31 206 LEU A O 1
ATOM 1632 N N . PRO A 1 207 ? -6.148 7.723 3.561 1.00 90.69 207 PRO A N 1
ATOM 1633 C CA . PRO A 1 207 ? -5.475 8.854 4.189 1.00 90.69 207 PRO A CA 1
ATOM 1634 C C . PRO A 1 207 ? -3.972 8.785 3.895 1.00 90.69 207 PRO A C 1
ATOM 1636 O O . PRO A 1 207 ? -3.262 7.909 4.391 1.00 90.69 207 PRO A O 1
ATOM 1639 N N . VAL A 1 208 ? -3.495 9.698 3.048 1.00 80.62 208 VAL A N 1
ATOM 1640 C CA . VAL A 1 208 ? -2.108 9.710 2.572 1.00 80.62 208 VAL A CA 1
ATOM 1641 C C . VAL A 1 208 ? -1.132 9.839 3.743 1.00 80.62 208 VAL A C 1
ATOM 1643 O O . VAL A 1 208 ? -1.348 10.612 4.673 1.00 80.62 208 VAL A O 1
ATOM 1646 N N . GLY A 1 209 ? -0.044 9.072 3.672 1.00 72.81 209 GLY A N 1
ATOM 1647 C CA . GLY A 1 209 ? 1.103 9.186 4.570 1.00 72.81 209 GLY A CA 1
ATOM 1648 C C . GLY A 1 209 ? 1.044 8.350 5.845 1.00 72.81 209 GLY A C 1
ATOM 1649 O O . GLY A 1 209 ? 2.072 8.174 6.500 1.00 72.81 209 GLY A O 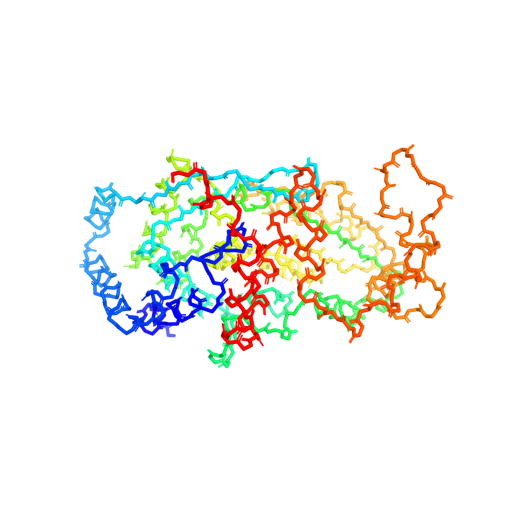1
ATOM 1650 N N . GLY A 1 210 ? -0.128 7.824 6.210 1.00 83.69 210 GLY A N 1
ATOM 1651 C CA . GLY A 1 210 ? -0.278 6.933 7.361 1.00 83.69 210 GLY A CA 1
ATOM 1652 C C . GLY A 1 210 ? 0.249 5.522 7.079 1.00 83.69 210 GLY A C 1
ATOM 165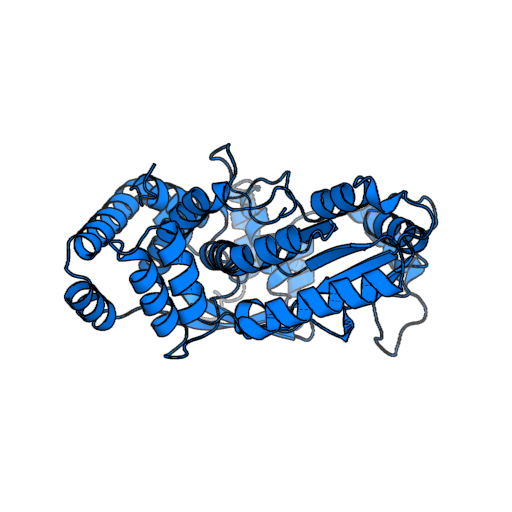3 O O . GLY A 1 210 ? 0.116 5.009 5.964 1.00 83.69 210 GLY A O 1
ATOM 1654 N N . GLN A 1 211 ? 0.798 4.853 8.097 1.00 88.69 211 GLN A N 1
ATOM 1655 C CA . GLN A 1 211 ? 1.346 3.497 7.938 1.00 88.69 211 GLN A CA 1
ATOM 1656 C C . GLN A 1 211 ? 0.271 2.471 7.552 1.00 88.69 211 GLN A C 1
ATOM 1658 O O . GLN A 1 211 ? 0.498 1.636 6.677 1.00 88.69 211 GLN A O 1
ATOM 1663 N N . CYS A 1 212 ? -0.931 2.579 8.125 1.00 93.81 212 CYS A N 1
ATOM 1664 C CA . CYS A 1 212 ? -2.075 1.752 7.751 1.00 93.81 212 CYS A CA 1
ATOM 1665 C C . CYS A 1 212 ? -2.416 1.888 6.259 1.00 93.81 212 CYS A C 1
ATOM 1667 O O . CYS A 1 212 ? -2.583 0.882 5.579 1.00 93.81 212 CYS A O 1
ATOM 1669 N N . ALA A 1 213 ? -2.444 3.109 5.713 1.00 94.19 213 ALA A N 1
ATOM 1670 C CA . ALA A 1 213 ? -2.760 3.328 4.301 1.00 94.19 213 ALA A CA 1
ATOM 1671 C C . ALA A 1 213 ? -1.771 2.617 3.366 1.00 94.19 213 ALA A C 1
ATOM 1673 O O . ALA A 1 213 ? -2.188 2.029 2.372 1.00 94.19 213 ALA A O 1
ATOM 1674 N N . ARG A 1 214 ? -0.476 2.614 3.708 1.00 93.62 214 ARG A N 1
ATOM 1675 C CA . ARG A 1 214 ? 0.568 1.893 2.958 1.00 93.62 214 ARG A CA 1
ATOM 1676 C C . ARG A 1 214 ? 0.314 0.387 2.935 1.00 93.62 214 ARG A C 1
ATOM 1678 O O . ARG A 1 214 ? 0.394 -0.238 1.883 1.00 93.62 214 ARG A O 1
ATOM 1685 N N . VAL A 1 215 ? -0.051 -0.190 4.079 1.00 95.31 215 VAL A N 1
ATOM 1686 C CA . VAL A 1 215 ? -0.393 -1.616 4.172 1.00 95.31 215 VAL A CA 1
ATOM 1687 C C . VAL A 1 215 ? -1.665 -1.950 3.394 1.00 95.31 215 VAL A C 1
ATOM 1689 O O . VAL A 1 215 ? -1.701 -2.937 2.663 1.00 95.31 215 VAL A O 1
ATOM 1692 N N . LEU A 1 216 ? -2.710 -1.138 3.541 1.00 97.56 216 LEU A N 1
ATOM 1693 C CA . LEU A 1 216 ? -3.982 -1.349 2.853 1.00 97.56 216 LEU A CA 1
ATOM 1694 C C . LEU A 1 216 ? -3.822 -1.247 1.333 1.00 97.56 216 LEU A C 1
ATOM 1696 O O . LEU A 1 216 ? -4.429 -2.027 0.601 1.00 97.56 216 LEU A O 1
ATOM 1700 N N . ALA A 1 217 ? -2.961 -0.345 0.860 1.00 96.31 217 ALA A N 1
ATOM 1701 C CA . ALA A 1 217 ? -2.591 -0.266 -0.544 1.00 96.31 217 ALA A CA 1
ATOM 1702 C C . ALA A 1 217 ? -1.933 -1.571 -1.031 1.00 96.31 217 ALA A C 1
ATOM 1704 O O . ALA A 1 217 ? -2.327 -2.103 -2.061 1.00 96.31 217 ALA A O 1
ATOM 1705 N N . GLU A 1 218 ? -1.004 -2.154 -0.268 1.00 96.62 218 GLU A N 1
ATOM 1706 C CA . GLU A 1 218 ? -0.404 -3.453 -0.614 1.00 96.62 218 GLU A CA 1
ATOM 1707 C C . GLU A 1 218 ? -1.413 -4.613 -0.605 1.00 96.62 218 GLU A C 1
ATOM 1709 O O . GLU A 1 218 ? -1.353 -5.494 -1.467 1.00 96.62 218 GLU A O 1
ATOM 1714 N N . ALA A 1 219 ? -2.361 -4.616 0.337 1.00 96.69 219 ALA A N 1
ATOM 1715 C CA . ALA A 1 219 ? -3.440 -5.603 0.367 1.00 96.69 219 ALA A CA 1
ATOM 1716 C C . ALA A 1 219 ? -4.322 -5.505 -0.890 1.00 96.69 219 ALA A C 1
ATOM 1718 O O . ALA A 1 219 ? -4.596 -6.522 -1.524 1.00 96.69 219 ALA A O 1
ATOM 1719 N N . MET A 1 220 ? -4.675 -4.284 -1.304 1.00 96.94 220 MET A N 1
ATOM 1720 C CA . MET A 1 220 ? -5.458 -4.018 -2.517 1.00 96.94 220 MET A CA 1
ATOM 1721 C C . MET A 1 220 ? -4.775 -4.520 -3.800 1.00 96.94 220 MET A C 1
ATOM 1723 O O . MET A 1 220 ? -5.448 -4.961 -4.728 1.00 96.94 220 MET A O 1
ATOM 1727 N N . MET A 1 221 ? -3.441 -4.472 -3.864 1.00 97.00 221 MET A N 1
ATOM 1728 C CA . MET A 1 221 ? -2.685 -4.902 -5.049 1.00 97.00 221 MET A CA 1
ATOM 1729 C C . MET A 1 221 ? -2.491 -6.416 -5.143 1.00 97.00 221 MET A C 1
ATOM 1731 O O . MET A 1 221 ? -2.177 -6.924 -6.217 1.00 97.00 221 MET A O 1
ATOM 1735 N N . THR A 1 222 ? -2.703 -7.154 -4.052 1.00 96.06 222 THR A N 1
ATOM 1736 C CA . THR A 1 222 ? -2.400 -8.593 -3.988 1.00 96.06 222 THR A CA 1
ATOM 1737 C C . THR A 1 222 ? -3.157 -9.429 -5.041 1.00 96.06 222 THR A C 1
ATOM 1739 O O . THR A 1 222 ? -2.521 -10.267 -5.683 1.00 96.06 222 THR A O 1
ATOM 1742 N N . PRO A 1 223 ? -4.462 -9.208 -5.313 1.00 95.31 223 PRO A N 1
ATOM 1743 C CA . PRO A 1 223 ? -5.161 -9.923 -6.387 1.00 95.31 223 PRO A CA 1
ATOM 1744 C C . PRO A 1 223 ? -4.622 -9.603 -7.790 1.00 95.31 223 PRO A C 1
ATOM 1746 O O . PRO A 1 223 ? -4.585 -10.474 -8.658 1.00 95.31 223 PRO A O 1
ATOM 1749 N N . ILE A 1 224 ? -4.171 -8.366 -8.012 1.00 96.62 224 ILE A N 1
ATOM 1750 C CA . ILE A 1 224 ? -3.603 -7.930 -9.295 1.00 96.62 224 ILE A CA 1
ATOM 1751 C C . ILE A 1 224 ? -2.247 -8.605 -9.510 1.00 96.62 224 ILE A C 1
ATOM 1753 O O . ILE A 1 224 ? -1.998 -9.180 -10.565 1.00 96.62 224 ILE A O 1
ATOM 1757 N N . ASP A 1 225 ? -1.402 -8.610 -8.480 1.00 97.62 225 ASP A N 1
ATOM 1758 C CA . ASP A 1 225 ? -0.109 -9.296 -8.469 1.00 97.62 225 ASP A CA 1
ATOM 1759 C C . ASP A 1 225 ? -0.246 -10.801 -8.779 1.00 97.62 225 ASP A C 1
ATOM 1761 O O . ASP A 1 225 ? 0.551 -11.375 -9.534 1.00 97.62 225 ASP A O 1
ATOM 1765 N N . ALA A 1 226 ? -1.272 -11.445 -8.213 1.00 96.56 226 ALA A N 1
ATOM 1766 C CA . ALA A 1 226 ? -1.602 -12.838 -8.501 1.00 96.56 226 ALA A CA 1
ATOM 1767 C C . ALA A 1 226 ? -1.996 -13.016 -9.973 1.00 96.56 226 ALA A C 1
ATOM 1769 O O . ALA A 1 226 ? -1.395 -13.835 -10.661 1.00 96.56 226 ALA A O 1
ATOM 1770 N N . SER A 1 227 ? -2.892 -12.171 -10.495 1.00 96.62 227 SER A N 1
ATOM 1771 C CA . SER A 1 227 ? -3.322 -12.217 -11.899 1.00 96.62 227 SER A CA 1
ATOM 1772 C C . SER A 1 227 ? -2.161 -12.072 -12.894 1.00 96.62 227 SER A C 1
ATOM 1774 O O . SER A 1 227 ? -2.114 -12.790 -13.893 1.00 96.62 227 SER A O 1
ATOM 1776 N N . LEU A 1 228 ? -1.183 -11.201 -12.617 1.00 97.88 228 LEU A N 1
ATOM 1777 C CA . LEU A 1 228 ? 0.015 -11.071 -13.460 1.00 97.88 228 LEU A CA 1
ATOM 1778 C C . LEU A 1 228 ? 0.875 -12.338 -13.439 1.00 97.88 228 LEU A C 1
ATOM 1780 O O . LEU A 1 228 ? 1.442 -12.726 -14.461 1.00 97.88 228 LEU A O 1
ATOM 1784 N N . SER A 1 229 ? 0.979 -12.973 -12.272 1.00 97.62 229 SER A N 1
ATOM 1785 C CA . SER A 1 229 ? 1.720 -14.225 -12.103 1.00 97.62 229 SER A CA 1
ATOM 1786 C C . SER A 1 229 ? 1.017 -15.386 -12.811 1.00 97.62 229 SER A C 1
ATOM 1788 O O . SER A 1 229 ? 1.674 -16.147 -13.517 1.00 97.62 229 SER A O 1
ATOM 1790 N N . ASP A 1 230 ? -0.309 -15.470 -12.703 1.00 97.06 230 ASP A N 1
ATOM 1791 C CA . ASP A 1 230 ? -1.142 -16.473 -13.376 1.00 97.06 230 ASP A CA 1
ATOM 1792 C C . ASP A 1 230 ? -1.112 -16.314 -14.903 1.00 97.06 230 ASP A C 1
ATOM 1794 O O . ASP A 1 230 ? -1.136 -17.298 -15.642 1.00 97.06 230 ASP A O 1
ATOM 1798 N N . ALA A 1 231 ? -0.978 -15.076 -15.390 1.00 96.88 231 ALA A N 1
ATOM 1799 C CA . ALA A 1 231 ? -0.752 -14.771 -16.801 1.00 96.88 231 ALA A CA 1
ATOM 1800 C C . ALA A 1 231 ? 0.673 -15.119 -17.288 1.00 96.88 231 ALA A C 1
ATOM 1802 O O . ALA A 1 231 ? 0.987 -14.906 -18.460 1.00 96.88 231 ALA A O 1
ATOM 1803 N N . GLY A 1 232 ? 1.543 -15.636 -16.413 1.00 97.38 232 GLY A N 1
ATOM 1804 C CA . GLY A 1 232 ? 2.911 -16.035 -16.745 1.00 97.38 232 GLY A CA 1
ATOM 1805 C C . GLY A 1 232 ? 3.868 -14.864 -16.980 1.00 97.38 232 GLY A C 1
ATOM 1806 O O . GLY A 1 232 ? 4.911 -15.047 -17.605 1.00 97.38 232 GLY A O 1
ATOM 1807 N N . LEU A 1 233 ? 3.530 -13.659 -16.511 1.00 98.12 233 LEU A N 1
ATOM 1808 C CA . LEU A 1 233 ? 4.363 -12.476 -16.714 1.00 98.12 233 LEU A CA 1
ATOM 1809 C C . LEU A 1 233 ? 5.548 -12.451 -15.737 1.00 98.12 233 LEU A C 1
ATOM 1811 O O . LEU A 1 233 ? 5.444 -12.844 -14.569 1.00 98.12 233 LEU A O 1
ATOM 1815 N N . VAL A 1 234 ? 6.686 -11.927 -16.197 1.00 98.25 234 VAL A N 1
ATOM 1816 C CA . VAL A 1 234 ? 7.811 -11.562 -15.327 1.00 98.25 234 VAL A CA 1
ATOM 1817 C C . VAL A 1 234 ? 7.642 -10.105 -14.927 1.00 98.25 234 VAL A C 1
ATOM 1819 O O . VAL A 1 234 ? 7.588 -9.217 -15.775 1.00 98.25 234 VAL A O 1
ATOM 1822 N N . TRP A 1 235 ? 7.509 -9.854 -13.629 1.00 98.44 235 TRP A N 1
ATOM 1823 C CA . TRP A 1 235 ? 7.182 -8.533 -13.112 1.00 98.44 235 TRP A CA 1
ATOM 1824 C C . TRP A 1 235 ? 7.831 -8.284 -11.755 1.00 98.44 235 TRP A C 1
ATOM 1826 O O . TRP A 1 235 ? 8.153 -9.218 -11.028 1.00 98.44 235 TRP A O 1
ATOM 1836 N N . HIS A 1 236 ? 7.988 -7.016 -11.402 1.00 98.62 236 HIS A N 1
ATOM 1837 C CA . HIS A 1 236 ? 8.344 -6.560 -10.066 1.00 98.62 236 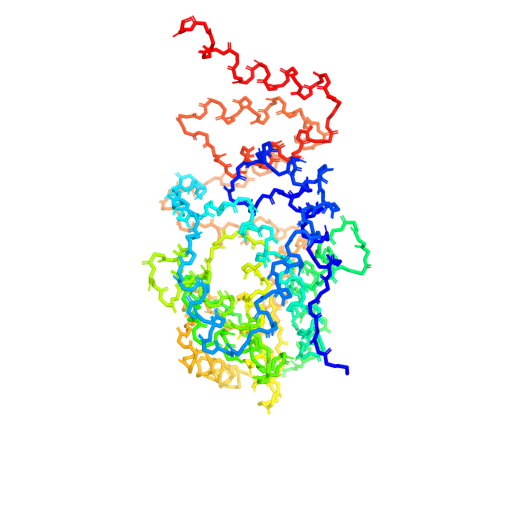HIS A CA 1
ATOM 1838 C C . HIS A 1 236 ? 7.541 -5.310 -9.727 1.00 98.62 236 HIS A C 1
ATOM 1840 O O . HIS A 1 236 ? 7.241 -4.511 -10.618 1.00 98.62 236 HIS A O 1
ATOM 1846 N N . ARG A 1 237 ? 7.226 -5.130 -8.443 1.00 98.38 237 ARG A N 1
ATOM 1847 C CA . ARG A 1 237 ? 6.456 -3.979 -7.969 1.00 98.38 237 ARG A CA 1
ATOM 1848 C C . ARG A 1 237 ? 7.052 -3.346 -6.722 1.00 98.38 237 ARG A C 1
ATOM 1850 O O . ARG A 1 237 ? 7.465 -4.046 -5.791 1.00 98.38 237 ARG A O 1
ATOM 1857 N N . TYR A 1 238 ? 7.030 -2.020 -6.691 1.00 96.44 238 TYR A N 1
ATOM 1858 C CA . TYR A 1 238 ? 7.296 -1.217 -5.508 1.00 96.44 238 TYR A CA 1
ATOM 1859 C C . TYR A 1 238 ? 6.191 -0.171 -5.356 1.00 96.44 238 TYR A C 1
ATOM 1861 O O . TYR A 1 238 ? 6.190 0.840 -6.042 1.00 96.44 238 TYR A O 1
ATOM 1869 N N . VAL A 1 239 ? 5.248 -0.419 -4.448 1.00 94.38 239 VAL A N 1
ATOM 1870 C CA . VAL A 1 239 ? 4.030 0.388 -4.272 1.00 94.38 239 VAL A CA 1
ATOM 1871 C C . VAL A 1 239 ? 3.237 0.438 -5.586 1.00 94.38 239 VAL A C 1
ATOM 1873 O O . VAL A 1 239 ? 2.707 -0.596 -5.995 1.00 94.38 239 VAL A O 1
ATOM 1876 N N . ASP A 1 240 ? 3.174 1.596 -6.235 1.00 94.12 240 ASP A N 1
ATOM 1877 C CA . ASP A 1 240 ? 2.524 1.885 -7.511 1.00 94.12 240 ASP A CA 1
ATOM 1878 C C . ASP A 1 240 ? 3.453 1.718 -8.725 1.00 94.12 240 ASP A C 1
ATOM 1880 O O . ASP A 1 240 ? 2.960 1.563 -9.844 1.00 94.12 240 ASP A O 1
ATOM 1884 N N . ASP A 1 241 ? 4.773 1.650 -8.521 1.00 94.31 241 ASP A N 1
ATOM 1885 C CA . ASP A 1 241 ? 5.742 1.408 -9.590 1.00 94.31 241 ASP A CA 1
ATOM 1886 C C . ASP A 1 241 ? 5.751 -0.070 -10.007 1.00 94.31 241 ASP A C 1
ATOM 1888 O O . ASP A 1 241 ? 6.110 -0.953 -9.221 1.00 94.31 241 ASP A O 1
ATOM 1892 N N . PHE A 1 242 ? 5.488 -0.337 -11.285 1.00 98.00 242 PHE A N 1
ATOM 1893 C CA . PHE A 1 242 ? 5.641 -1.643 -11.923 1.00 98.00 242 PHE A CA 1
ATOM 1894 C C . PHE A 1 242 ? 6.814 -1.666 -12.900 1.00 98.00 242 PHE A C 1
ATOM 1896 O O . PHE A 1 242 ? 7.034 -0.733 -13.673 1.00 98.00 242 PHE A O 1
ATOM 1903 N N . THR A 1 243 ? 7.516 -2.797 -12.918 1.00 98.38 243 THR A N 1
ATOM 1904 C CA . THR A 1 243 ? 8.468 -3.173 -13.964 1.00 98.38 243 THR A CA 1
ATOM 1905 C C . THR A 1 243 ? 8.059 -4.533 -14.525 1.00 98.38 243 THR A C 1
ATOM 1907 O O . THR A 1 243 ? 8.059 -5.507 -13.778 1.00 98.38 243 THR A O 1
ATOM 1910 N N . LEU A 1 244 ? 7.721 -4.619 -15.814 1.00 98.44 244 LEU A N 1
ATOM 1911 C CA . LEU A 1 244 ? 7.408 -5.879 -16.507 1.00 98.44 244 LEU A CA 1
ATOM 1912 C C . LEU A 1 244 ? 8.549 -6.225 -17.464 1.00 98.44 244 LEU A C 1
ATOM 1914 O O . LEU A 1 244 ? 8.889 -5.404 -18.312 1.00 98.44 244 LEU A O 1
ATOM 1918 N N . ILE A 1 245 ? 9.118 -7.424 -17.364 1.00 98.38 245 ILE A N 1
ATOM 1919 C CA . ILE A 1 245 ? 10.230 -7.888 -18.205 1.00 98.38 245 ILE A CA 1
ATOM 1920 C C . ILE A 1 245 ? 9.669 -8.884 -19.221 1.00 98.38 245 ILE A C 1
ATOM 1922 O O . ILE A 1 245 ? 8.975 -9.832 -18.863 1.00 98.38 245 ILE A O 1
ATOM 1926 N N . CYS A 1 246 ? 9.901 -8.629 -20.502 1.00 95.69 246 CYS A N 1
ATOM 1927 C CA . CYS A 1 246 ? 9.269 -9.333 -21.612 1.00 95.69 246 CYS A CA 1
ATOM 1928 C C . CYS A 1 246 ? 10.315 -9.751 -22.644 1.00 95.69 246 CYS A C 1
ATOM 1930 O O . CYS A 1 246 ? 11.301 -9.052 -22.849 1.00 95.69 246 CYS A O 1
ATOM 1932 N N . VAL A 1 247 ? 10.061 -10.853 -23.348 1.00 93.38 247 VAL A N 1
ATOM 1933 C CA . VAL A 1 247 ? 10.999 -11.424 -24.332 1.00 93.38 247 VAL A CA 1
ATOM 1934 C C . VAL A 1 247 ? 11.192 -10.559 -25.583 1.00 93.38 247 VAL A C 1
ATOM 1936 O O . VAL A 1 247 ? 12.223 -10.648 -26.237 1.00 93.38 247 VAL A O 1
ATOM 1939 N N . ASP A 1 248 ? 10.209 -9.716 -25.918 1.00 82.81 248 ASP A N 1
ATOM 1940 C CA . ASP A 1 248 ? 10.253 -8.785 -27.047 1.00 82.81 248 ASP A CA 1
ATOM 1941 C C . ASP A 1 248 ? 9.259 -7.618 -26.867 1.00 82.81 248 ASP A C 1
ATOM 1943 O O . ASP A 1 248 ? 8.450 -7.583 -25.932 1.00 82.81 248 ASP A O 1
ATOM 1947 N N . GLN A 1 249 ? 9.301 -6.654 -27.791 1.00 85.88 249 GLN A N 1
ATOM 1948 C CA . GLN A 1 249 ? 8.449 -5.462 -27.771 1.00 85.88 249 GLN A CA 1
ATOM 1949 C C . GLN A 1 249 ? 6.948 -5.774 -27.924 1.00 85.88 249 GLN A C 1
ATOM 1951 O O . GLN A 1 249 ? 6.110 -5.077 -27.347 1.00 85.88 249 GLN A O 1
ATOM 1956 N N . GLN A 1 250 ? 6.579 -6.803 -28.693 1.00 86.44 250 GLN A N 1
ATOM 1957 C CA . GLN A 1 250 ? 5.174 -7.162 -28.893 1.00 86.44 250 GLN A CA 1
ATOM 1958 C C . GLN A 1 250 ? 4.583 -7.742 -27.604 1.00 86.44 250 GLN A C 1
ATOM 1960 O O . GLN A 1 250 ? 3.475 -7.379 -27.203 1.00 86.44 250 GLN A O 1
ATOM 1965 N N . ASN A 1 251 ? 5.335 -8.610 -26.933 1.00 93.31 251 ASN A N 1
ATOM 1966 C CA . ASN A 1 251 ? 4.981 -9.165 -25.636 1.00 93.31 251 ASN A CA 1
ATOM 1967 C C . ASN A 1 251 ? 4.990 -8.094 -24.540 1.00 93.31 251 ASN A C 1
ATOM 1969 O O . ASN A 1 251 ? 4.105 -8.121 -23.692 1.00 93.31 251 ASN A O 1
ATOM 1973 N N . ALA A 1 252 ? 5.872 -7.091 -24.616 1.00 89.81 252 ALA A N 1
ATOM 1974 C CA . ALA A 1 252 ? 5.820 -5.923 -23.734 1.00 89.81 252 ALA A CA 1
ATOM 1975 C C . ALA A 1 252 ? 4.486 -5.165 -23.847 1.00 89.81 252 ALA A C 1
ATOM 1977 O O . ALA A 1 252 ? 3.852 -4.862 -22.836 1.00 89.81 252 ALA A O 1
ATOM 1978 N N . TYR A 1 253 ? 4.000 -4.925 -25.070 1.00 90.81 253 TYR A N 1
ATOM 1979 C CA . TYR A 1 253 ? 2.697 -4.285 -25.275 1.00 90.81 253 TYR A CA 1
ATOM 1980 C C . TYR A 1 253 ? 1.531 -5.150 -24.765 1.00 90.81 253 TYR A C 1
ATOM 1982 O O . TYR A 1 253 ? 0.600 -4.636 -24.143 1.00 90.81 253 TYR A O 1
ATOM 1990 N N . ARG A 1 254 ? 1.590 -6.474 -24.973 1.00 94.75 254 ARG A N 1
ATOM 1991 C CA . ARG A 1 254 ? 0.596 -7.414 -24.421 1.00 94.75 254 ARG A CA 1
ATOM 1992 C C . ARG A 1 254 ? 0.595 -7.409 -22.894 1.00 94.75 254 ARG A C 1
ATOM 1994 O O . ARG A 1 254 ? -0.474 -7.318 -22.306 1.00 94.75 254 ARG A O 1
ATOM 2001 N N . ALA A 1 255 ? 1.767 -7.448 -22.262 1.00 97.69 255 ALA A N 1
ATOM 2002 C CA . ALA A 1 255 ? 1.904 -7.417 -20.809 1.00 97.69 255 ALA A CA 1
ATOM 2003 C C . ALA A 1 255 ? 1.345 -6.113 -20.218 1.00 97.69 255 ALA A C 1
ATOM 2005 O O . ALA A 1 255 ? 0.584 -6.154 -19.251 1.00 97.69 255 ALA A O 1
ATOM 2006 N N . LEU A 1 256 ? 1.638 -4.966 -20.846 1.00 95.44 256 LEU A N 1
ATOM 2007 C CA . LEU A 1 256 ? 1.054 -3.676 -20.471 1.00 95.44 256 LEU A CA 1
ATOM 2008 C C . LEU A 1 256 ? -0.477 -3.680 -20.605 1.00 95.44 256 LEU A C 1
ATOM 2010 O O . LEU A 1 256 ? -1.170 -3.170 -19.727 1.00 95.44 256 LEU A O 1
ATOM 2014 N N . SER A 1 257 ? -1.014 -4.279 -21.672 1.00 96.12 257 SER A N 1
ATOM 2015 C CA . SER A 1 257 ? -2.461 -4.431 -21.854 1.00 96.12 257 SER A CA 1
ATOM 2016 C C . SER A 1 257 ? -3.089 -5.307 -20.767 1.00 96.12 257 SER A C 1
ATOM 2018 O O . SER A 1 257 ? -4.136 -4.943 -20.237 1.00 96.12 257 SER A O 1
ATOM 2020 N N . THR A 1 258 ? -2.460 -6.432 -20.413 1.00 97.88 258 THR A N 1
ATOM 2021 C CA . THR A 1 258 ? -2.915 -7.315 -19.326 1.00 97.88 258 THR A CA 1
ATOM 2022 C C . THR A 1 258 ? -2.938 -6.574 -17.993 1.00 97.88 258 THR A C 1
ATOM 2024 O O . THR A 1 258 ? -3.955 -6.592 -17.301 1.00 97.88 258 THR A O 1
ATOM 2027 N N . LEU A 1 259 ? -1.859 -5.855 -17.664 1.00 97.94 259 LEU A N 1
ATOM 2028 C CA . LEU A 1 259 ? -1.787 -5.030 -16.460 1.00 97.94 259 LEU A CA 1
ATOM 2029 C C . LEU A 1 259 ? -2.884 -3.959 -16.454 1.00 97.94 259 LEU A C 1
ATOM 2031 O O . LEU A 1 259 ? -3.601 -3.813 -15.469 1.00 97.94 259 LEU A O 1
ATOM 2035 N N . SER A 1 260 ? -3.049 -3.231 -17.561 1.00 96.19 260 SER A N 1
ATOM 2036 C CA . SER A 1 260 ? -4.064 -2.182 -17.672 1.00 96.19 260 SER A CA 1
ATOM 2037 C C . SER A 1 260 ? -5.484 -2.723 -17.510 1.00 96.19 260 SER A C 1
ATOM 2039 O O . SER A 1 260 ? -6.326 -2.018 -16.957 1.00 96.19 260 SER A O 1
ATOM 2041 N N . HIS A 1 261 ? -5.761 -3.935 -17.993 1.00 96.62 261 HIS A N 1
ATOM 2042 C CA . HIS A 1 261 ? -7.065 -4.569 -17.828 1.00 96.62 261 HIS A CA 1
ATOM 2043 C C . HIS A 1 261 ? -7.319 -4.931 -16.359 1.00 96.62 261 HIS A C 1
ATOM 2045 O O . HIS A 1 261 ? -8.333 -4.517 -15.804 1.00 96.62 261 HIS A O 1
ATOM 2051 N N . ALA A 1 262 ? -6.346 -5.570 -15.701 1.00 95.88 262 ALA A N 1
ATOM 2052 C CA . ALA A 1 262 ? -6.443 -5.920 -14.284 1.00 95.88 262 ALA A CA 1
ATOM 2053 C C . ALA A 1 262 ? -6.619 -4.686 -13.373 1.00 95.88 262 ALA A C 1
ATOM 2055 O O . ALA A 1 262 ? -7.384 -4.727 -12.411 1.00 95.88 262 ALA A O 1
ATOM 2056 N N . MET A 1 263 ? -5.963 -3.560 -13.691 1.00 94.62 263 MET A N 1
ATOM 2057 C CA . MET A 1 263 ? -6.176 -2.287 -12.983 1.00 94.62 263 MET A CA 1
ATOM 2058 C C . MET A 1 263 ? -7.589 -1.734 -13.197 1.00 94.62 263 MET A C 1
ATOM 2060 O O . MET A 1 263 ? -8.219 -1.257 -12.252 1.00 94.62 263 MET A O 1
ATOM 2064 N N . ALA A 1 264 ? -8.101 -1.800 -14.429 1.00 93.88 264 ALA A N 1
ATOM 2065 C CA . ALA A 1 264 ? -9.412 -1.257 -14.766 1.00 93.88 264 ALA A CA 1
ATOM 2066 C C . ALA A 1 264 ? -10.549 -1.975 -14.018 1.00 93.88 264 ALA A C 1
ATOM 2068 O O . ALA A 1 264 ? -11.476 -1.312 -13.551 1.00 93.88 264 ALA A O 1
ATOM 2069 N N . ASP A 1 265 ? -10.448 -3.293 -13.820 1.00 91.88 265 ASP A N 1
ATOM 2070 C CA . ASP A 1 265 ? -11.448 -4.097 -13.095 1.00 91.88 265 ASP A CA 1
ATOM 2071 C C . ASP A 1 265 ? -11.642 -3.656 -11.632 1.00 91.88 265 ASP A C 1
ATOM 2073 O O . ASP A 1 265 ? -12.720 -3.818 -11.034 1.00 91.88 265 ASP A O 1
ATOM 2077 N N . VAL A 1 266 ? -10.605 -3.044 -11.057 1.00 90.88 266 VAL A N 1
ATOM 2078 C CA . VAL A 1 266 ? -10.621 -2.488 -9.701 1.00 90.88 266 VAL A CA 1
ATOM 2079 C C . VAL A 1 266 ? -10.760 -0.964 -9.656 1.00 90.88 266 VAL A C 1
ATOM 2081 O O . VAL A 1 266 ? -10.762 -0.384 -8.571 1.00 90.88 266 VAL A O 1
ATOM 2084 N N . GLY A 1 267 ? -10.929 -0.313 -10.810 1.00 91.75 267 GLY A N 1
ATOM 2085 C CA . GLY A 1 267 ? -11.113 1.134 -10.916 1.00 91.75 267 GLY A CA 1
ATOM 2086 C C . GLY A 1 267 ? -9.826 1.955 -10.794 1.00 91.75 267 GLY A C 1
ATOM 2087 O O . GLY A 1 267 ? -9.900 3.141 -10.476 1.00 91.75 267 GLY A O 1
ATOM 2088 N N . LEU A 1 268 ? -8.666 1.344 -11.044 1.00 95.25 268 LEU A N 1
ATOM 2089 C CA . LEU A 1 268 ? -7.365 2.011 -11.117 1.00 95.25 268 LEU A CA 1
ATOM 2090 C C . LEU A 1 268 ? -6.936 2.213 -12.578 1.00 95.25 268 LEU A C 1
ATOM 2092 O O . LEU A 1 268 ? -7.402 1.533 -13.492 1.00 95.25 268 LEU A O 1
ATOM 2096 N N . SER A 1 269 ? -6.014 3.148 -12.807 1.00 95.06 269 SER A N 1
ATOM 2097 C CA . SER A 1 269 ? -5.482 3.441 -14.141 1.00 95.06 269 SER A CA 1
ATOM 2098 C C . SER A 1 269 ? -3.984 3.708 -14.112 1.00 95.06 269 SER A C 1
ATOM 2100 O O . SER A 1 269 ? -3.482 4.347 -13.187 1.00 95.06 269 SER A O 1
ATOM 2102 N N . LEU A 1 270 ? -3.285 3.281 -15.161 1.00 92.81 270 LEU A N 1
ATOM 2103 C CA . LEU A 1 270 ? -1.854 3.527 -15.323 1.00 92.81 270 LEU A CA 1
ATOM 2104 C C . LEU A 1 270 ? -1.563 4.979 -15.724 1.00 92.81 270 LEU A C 1
ATOM 2106 O O . LEU A 1 270 ? -2.303 5.598 -16.498 1.00 92.81 270 LEU A O 1
ATOM 2110 N N . ASN A 1 271 ? -0.439 5.499 -15.241 1.00 84.75 271 ASN A N 1
ATOM 2111 C CA . ASN A 1 271 ? 0.044 6.830 -15.565 1.00 84.75 271 ASN A CA 1
ATOM 2112 C C . ASN A 1 271 ? 0.710 6.845 -16.943 1.00 84.75 271 ASN A C 1
ATOM 2114 O O . ASN A 1 271 ? 1.888 6.516 -17.086 1.00 84.75 271 ASN A O 1
ATOM 2118 N N . ARG A 1 272 ? -0.048 7.274 -17.957 1.00 79.62 272 ARG A N 1
ATOM 2119 C CA . ARG A 1 272 ? 0.390 7.294 -19.363 1.00 79.62 272 ARG A CA 1
ATOM 2120 C C . ARG A 1 272 ? 1.715 8.025 -19.575 1.00 79.62 272 ARG A C 1
ATOM 2122 O O . ARG A 1 272 ? 2.538 7.543 -20.339 1.00 79.62 272 ARG A O 1
ATOM 2129 N N . THR A 1 273 ? 1.928 9.152 -18.896 1.00 74.50 273 THR A N 1
ATOM 2130 C CA . THR A 1 273 ? 3.139 9.973 -19.064 1.00 74.50 273 THR A CA 1
ATOM 2131 C C . THR A 1 273 ? 4.372 9.310 -18.457 1.00 74.50 273 THR A C 1
ATOM 2133 O O . THR A 1 273 ? 5.465 9.459 -18.987 1.00 74.50 273 THR A O 1
ATOM 2136 N N . LYS A 1 274 ? 4.201 8.548 -17.372 1.00 78.19 274 LYS A N 1
ATOM 2137 C CA . LYS A 1 274 ? 5.287 7.784 -16.737 1.00 78.19 274 LYS A CA 1
ATOM 2138 C C . LYS A 1 274 ? 5.441 6.364 -17.294 1.00 78.19 274 LYS A C 1
ATOM 2140 O O . LYS A 1 274 ? 6.301 5.621 -16.834 1.00 78.19 274 LYS A O 1
ATOM 2145 N N . THR A 1 275 ? 4.597 5.965 -18.246 1.00 81.00 275 THR A N 1
ATOM 2146 C CA . THR A 1 275 ? 4.661 4.636 -18.858 1.00 81.00 275 THR A CA 1
ATOM 2147 C C . THR A 1 275 ? 5.681 4.640 -19.989 1.00 81.00 275 THR A C 1
ATOM 2149 O O . THR A 1 275 ? 5.522 5.373 -20.963 1.00 81.00 275 THR A O 1
ATOM 2152 N N . THR A 1 276 ? 6.700 3.789 -19.904 1.00 77.38 276 THR A N 1
ATOM 2153 C CA . THR A 1 276 ? 7.736 3.656 -20.934 1.00 77.38 276 THR A CA 1
ATOM 2154 C C . THR A 1 276 ? 7.988 2.194 -21.287 1.00 77.38 276 THR A C 1
ATOM 2156 O O . THR A 1 276 ? 7.815 1.293 -20.467 1.00 77.38 276 THR A O 1
ATOM 2159 N N . ILE A 1 277 ? 8.383 1.951 -22.539 1.00 82.75 277 ILE A N 1
ATOM 2160 C CA . ILE A 1 277 ? 8.808 0.638 -23.033 1.00 82.75 277 ILE A CA 1
ATOM 2161 C C . ILE A 1 277 ? 10.228 0.796 -23.565 1.00 82.75 277 ILE A C 1
ATOM 2163 O O . ILE A 1 277 ? 10.463 1.546 -24.511 1.00 82.75 277 ILE A O 1
ATOM 2167 N N . LEU A 1 278 ? 11.174 0.095 -22.952 1.00 75.12 278 LEU A N 1
ATOM 2168 C CA . LEU A 1 278 ? 12.601 0.198 -23.236 1.00 75.12 278 LEU A CA 1
ATOM 2169 C C . LEU A 1 278 ? 13.142 -1.165 -23.660 1.00 75.12 278 LEU A C 1
ATOM 2171 O O . LEU A 1 278 ? 12.668 -2.194 -23.188 1.00 75.12 278 LEU A O 1
ATOM 2175 N N . SER A 1 279 ? 14.166 -1.196 -24.512 1.00 81.81 279 SER A N 1
ATOM 2176 C CA . SER A 1 279 ? 14.952 -2.426 -24.664 1.00 81.81 279 SER A CA 1
ATOM 2177 C C . SER A 1 279 ? 15.641 -2.747 -23.334 1.00 81.81 279 SER A C 1
ATOM 2179 O O . SER A 1 279 ? 15.967 -1.836 -22.569 1.00 81.81 279 SER A O 1
ATOM 2181 N N . ALA A 1 280 ? 15.917 -4.021 -23.059 1.00 84.12 280 ALA A N 1
ATOM 2182 C CA . ALA A 1 280 ? 16.599 -4.430 -21.831 1.00 84.12 280 ALA A CA 1
ATOM 2183 C C . ALA A 1 280 ? 17.947 -3.717 -21.650 1.00 84.12 280 ALA A C 1
ATOM 2185 O O . ALA A 1 280 ? 18.299 -3.326 -20.541 1.00 84.12 280 ALA A O 1
ATOM 2186 N N . LYS A 1 281 ? 18.676 -3.464 -22.746 1.00 80.50 281 LYS A N 1
ATOM 2187 C CA . LYS A 1 281 ? 19.906 -2.663 -22.714 1.00 80.50 281 LYS A CA 1
ATOM 2188 C C . LYS A 1 281 ? 19.640 -1.242 -22.206 1.00 80.50 281 LYS A C 1
ATOM 2190 O O . LYS A 1 281 ? 20.248 -0.838 -21.222 1.00 80.50 281 LYS A O 1
ATOM 2195 N N . HIS A 1 282 ? 18.714 -0.516 -22.836 1.00 78.56 282 HIS A N 1
ATOM 2196 C CA . HIS A 1 282 ? 18.399 0.859 -22.435 1.00 78.56 282 HIS A CA 1
ATOM 2197 C C . HIS A 1 282 ? 17.843 0.928 -21.012 1.00 78.56 282 HIS A C 1
ATOM 2199 O O . HIS A 1 282 ? 18.187 1.843 -20.275 1.00 78.56 282 HIS A O 1
ATOM 2205 N N . TYR A 1 283 ? 17.039 -0.054 -20.602 1.00 83.62 283 TYR A N 1
ATOM 2206 C CA . TYR A 1 283 ? 16.570 -0.165 -19.225 1.00 83.62 283 TYR A CA 1
ATOM 2207 C C . TYR A 1 283 ? 17.731 -0.329 -18.239 1.00 83.62 283 TYR A C 1
ATOM 2209 O O . TYR A 1 283 ? 17.789 0.383 -17.239 1.00 83.62 283 TYR A O 1
ATOM 2217 N N . LYS A 1 284 ? 18.667 -1.249 -18.514 1.00 84.50 284 LYS A N 1
ATOM 2218 C CA . LYS A 1 284 ? 19.833 -1.479 -17.650 1.00 84.50 284 LYS A CA 1
ATOM 2219 C C . LYS A 1 284 ? 20.674 -0.215 -17.512 1.00 84.50 284 LYS A C 1
ATOM 2221 O O . LYS A 1 284 ? 21.050 0.137 -16.397 1.00 84.50 284 LYS A O 1
ATOM 2226 N N . ASP A 1 285 ? 20.923 0.476 -18.620 1.00 75.50 285 ASP A N 1
ATOM 2227 C CA . ASP A 1 285 ? 21.679 1.730 -18.632 1.00 75.50 285 ASP A CA 1
ATOM 2228 C C . ASP A 1 285 ? 20.941 2.830 -17.846 1.00 75.50 285 ASP A C 1
ATOM 2230 O O . ASP A 1 285 ? 21.540 3.490 -16.996 1.00 75.50 285 ASP A O 1
ATOM 2234 N N . PHE A 1 286 ? 19.626 2.963 -18.049 1.00 75.38 286 PHE A N 1
ATOM 2235 C CA . PHE A 1 286 ? 18.769 3.904 -17.325 1.00 75.38 286 PHE A CA 1
ATOM 2236 C C . PHE A 1 286 ? 18.779 3.655 -15.813 1.00 75.38 286 PHE A C 1
ATOM 2238 O O . PHE A 1 286 ? 19.035 4.572 -15.034 1.00 75.38 286 PHE A O 1
ATOM 2245 N N . VAL A 1 287 ? 18.558 2.414 -15.375 1.00 78.69 287 VAL A N 1
ATOM 2246 C CA . VAL A 1 287 ? 18.532 2.085 -13.945 1.00 78.69 287 VAL A CA 1
ATOM 2247 C C . VAL A 1 287 ? 19.919 2.224 -13.320 1.00 78.69 287 VAL A C 1
ATOM 2249 O O . VAL A 1 287 ? 20.025 2.776 -12.232 1.00 78.69 287 VAL A O 1
ATOM 2252 N N . ARG A 1 288 ? 21.002 1.813 -13.993 1.00 78.50 288 ARG A N 1
ATOM 2253 C CA . ARG A 1 288 ? 22.373 2.038 -13.492 1.00 78.50 288 ARG A CA 1
ATOM 2254 C C . ARG A 1 288 ? 22.682 3.523 -13.320 1.00 78.50 288 ARG A C 1
ATOM 2256 O O . ARG A 1 288 ? 23.290 3.902 -12.320 1.00 78.50 288 ARG A O 1
ATOM 2263 N N . ALA A 1 289 ? 22.220 4.367 -14.243 1.00 69.56 289 ALA A N 1
ATOM 2264 C CA . ALA A 1 289 ? 22.332 5.815 -14.109 1.00 69.56 289 ALA A CA 1
ATOM 2265 C C . ALA A 1 289 ? 21.522 6.343 -12.909 1.00 69.56 289 ALA A C 1
ATOM 2267 O O . ALA A 1 289 ? 22.044 7.142 -12.133 1.00 69.56 289 ALA A O 1
ATOM 2268 N N . GLN A 1 290 ? 20.294 5.851 -12.700 1.00 70.94 290 GLN A N 1
ATOM 2269 C CA . GLN A 1 290 ? 19.478 6.194 -11.525 1.00 70.94 290 GLN A CA 1
ATOM 2270 C C . GLN A 1 290 ? 20.119 5.749 -10.201 1.00 70.94 290 GLN A C 1
ATOM 2272 O O . GLN A 1 290 ? 20.019 6.458 -9.200 1.00 70.94 290 GLN A O 1
ATOM 2277 N N . LEU A 1 291 ? 20.776 4.585 -10.189 1.00 74.12 291 LEU A N 1
ATOM 2278 C CA . LEU A 1 291 ? 21.440 4.019 -9.012 1.00 74.12 291 LEU A CA 1
ATOM 2279 C C . LEU A 1 291 ? 22.832 4.613 -8.745 1.00 74.12 291 LEU A C 1
ATOM 2281 O O . LEU A 1 291 ? 23.351 4.442 -7.639 1.00 74.12 291 LEU A O 1
ATOM 2285 N N . GLY A 1 292 ? 23.400 5.342 -9.711 1.00 62.91 292 GLY A N 1
ATOM 2286 C CA . GLY A 1 292 ? 24.681 6.039 -9.585 1.00 62.91 292 GLY A CA 1
ATOM 2287 C C . GLY A 1 292 ? 25.924 5.214 -9.946 1.00 62.91 292 GLY A C 1
ATOM 2288 O O . GLY A 1 292 ? 27.019 5.621 -9.572 1.00 62.91 292 GLY A O 1
ATOM 2289 N N . ASP A 1 293 ? 25.786 4.106 -10.684 1.00 49.22 293 ASP A N 1
ATOM 2290 C CA . ASP A 1 293 ? 26.871 3.135 -10.954 1.00 49.22 293 ASP A CA 1
ATOM 2291 C C . ASP A 1 293 ? 27.786 3.497 -12.151 1.00 49.22 293 ASP A C 1
ATOM 2293 O O . ASP A 1 293 ? 28.632 2.702 -12.559 1.00 49.22 293 ASP A O 1
ATOM 2297 N N . GLY A 1 294 ? 27.641 4.686 -12.745 1.00 39.88 294 GLY A N 1
ATOM 2298 C CA . GLY A 1 294 ? 28.464 5.145 -13.872 1.00 39.88 294 GLY A CA 1
ATOM 2299 C C . GLY A 1 294 ? 29.384 6.310 -13.504 1.00 39.88 294 GLY A C 1
ATOM 2300 O O . GLY A 1 294 ? 28.910 7.434 -13.319 1.00 39.88 294 GLY A O 1
ATOM 2301 N N . GLU A 1 295 ? 30.700 6.076 -13.475 1.00 42.09 295 GLU A N 1
ATOM 2302 C CA . GLU A 1 295 ? 31.696 7.151 -13.571 1.00 42.09 295 GLU A CA 1
ATOM 2303 C C . GLU A 1 295 ? 31.431 7.965 -14.857 1.00 42.09 295 GLU A C 1
ATOM 2305 O O . GLU A 1 295 ? 31.353 7.422 -15.955 1.00 42.09 295 GLU A O 1
ATOM 2310 N N . GLN A 1 296 ? 31.264 9.282 -14.703 1.00 37.66 296 GLN A N 1
ATOM 2311 C CA . GLN A 1 296 ? 31.138 10.315 -15.752 1.00 37.66 296 GLN A CA 1
ATOM 2312 C C . GLN A 1 296 ? 29.817 10.449 -16.543 1.00 37.66 296 GLN A C 1
ATOM 2314 O O . GLN A 1 296 ? 29.607 11.500 -17.143 1.00 37.66 296 GLN A O 1
ATOM 2319 N N . ALA A 1 297 ? 28.870 9.509 -16.487 1.00 33.78 297 ALA A N 1
ATOM 2320 C CA . ALA A 1 297 ? 27.540 9.682 -17.116 1.00 33.78 297 ALA A CA 1
ATOM 2321 C C . ALA A 1 297 ? 26.497 10.374 -16.205 1.00 33.78 297 ALA A C 1
ATOM 2323 O O . ALA A 1 297 ? 25.348 10.592 -16.593 1.00 33.78 297 ALA A O 1
ATOM 2324 N N . SER A 1 298 ? 26.899 10.719 -14.981 1.00 40.38 298 SER A N 1
ATOM 2325 C CA . SER A 1 298 ? 26.041 11.113 -13.857 1.00 40.38 298 SER A CA 1
ATOM 2326 C C . SER A 1 298 ? 25.585 12.573 -13.842 1.00 40.38 298 SER A C 1
ATOM 2328 O O . SER A 1 298 ? 24.928 12.985 -12.885 1.00 40.38 298 SER A O 1
ATOM 2330 N N . ILE A 1 299 ? 25.875 13.347 -14.890 1.00 38.16 299 ILE A N 1
ATOM 2331 C CA . ILE A 1 299 ? 25.425 14.740 -14.968 1.00 38.16 299 ILE A CA 1
ATOM 2332 C C . ILE A 1 299 ? 24.576 15.005 -16.225 1.00 38.16 299 ILE A C 1
ATOM 2334 O O . ILE A 1 299 ? 23.474 15.522 -16.102 1.00 38.16 299 ILE A O 1
ATOM 2338 N N . ALA A 1 300 ? 24.955 14.490 -17.400 1.00 33.12 300 ALA A N 1
ATOM 2339 C CA . ALA A 1 300 ? 24.219 14.754 -18.648 1.00 33.12 300 ALA A CA 1
ATOM 2340 C C . ALA A 1 300 ? 22.844 14.051 -18.770 1.00 33.12 300 ALA A C 1
ATOM 2342 O O . ALA A 1 300 ? 21.951 14.561 -19.436 1.00 33.12 300 ALA A O 1
ATOM 2343 N N . LEU A 1 301 ? 22.635 12.891 -18.131 1.00 33.69 301 LEU A N 1
ATOM 2344 C CA . LEU A 1 301 ? 21.321 12.216 -18.125 1.00 33.69 301 LEU A CA 1
ATOM 2345 C C . LEU A 1 301 ? 20.424 12.667 -16.967 1.00 33.69 301 LEU A C 1
ATOM 2347 O O . LEU A 1 301 ? 19.208 12.509 -17.029 1.00 33.69 301 LEU A O 1
ATOM 2351 N N . ARG A 1 302 ? 21.017 13.273 -15.933 1.00 36.53 302 ARG A N 1
ATOM 2352 C CA . ARG A 1 302 ? 20.275 13.926 -14.850 1.00 36.53 302 ARG A CA 1
ATOM 2353 C C . ARG A 1 302 ? 19.716 15.284 -15.283 1.00 36.53 302 ARG A C 1
ATOM 2355 O O . ARG A 1 302 ? 18.704 15.693 -14.735 1.00 36.53 302 ARG A O 1
ATOM 2362 N N . GLU A 1 303 ? 20.317 15.914 -16.294 1.00 35.50 303 GLU A N 1
ATOM 2363 C CA . GLU A 1 303 ? 19.818 17.135 -16.946 1.00 35.50 303 GLU A CA 1
ATOM 2364 C C . GLU A 1 303 ? 18.733 16.890 -18.018 1.00 35.50 303 GLU A C 1
ATOM 2366 O O . GLU A 1 303 ? 18.079 17.837 -18.435 1.00 35.50 303 GLU A O 1
ATOM 2371 N N . LEU A 1 304 ? 18.484 15.647 -18.455 1.00 31.78 304 LEU A N 1
ATOM 2372 C CA . LEU A 1 304 ? 17.512 15.362 -19.530 1.00 31.78 304 LEU A CA 1
ATOM 2373 C C . LEU A 1 304 ? 16.140 14.856 -19.055 1.00 31.78 304 LEU A C 1
ATOM 2375 O O . LEU A 1 304 ? 15.202 14.858 -19.847 1.00 31.78 304 LEU A O 1
ATOM 2379 N N . ASP A 1 305 ? 15.999 14.461 -17.786 1.00 30.92 305 ASP A N 1
ATOM 2380 C CA . ASP A 1 305 ? 14.718 13.983 -17.221 1.00 30.92 305 ASP A CA 1
ATOM 2381 C C . ASP A 1 305 ? 14.293 14.737 -15.944 1.00 30.92 305 ASP A C 1
ATOM 2383 O O . ASP A 1 305 ? 13.221 14.512 -15.382 1.00 30.92 305 ASP A O 1
ATOM 2387 N N . LEU A 1 306 ? 15.108 15.697 -15.491 1.00 33.16 306 LEU A N 1
ATOM 2388 C CA . LEU A 1 306 ? 14.720 16.665 -14.471 1.00 33.16 306 LEU A CA 1
ATOM 2389 C C . LEU A 1 306 ? 14.641 18.050 -15.098 1.00 33.16 306 LEU A C 1
ATOM 2391 O O . LEU A 1 306 ? 15.578 18.835 -15.053 1.00 33.16 306 LEU A O 1
ATOM 2395 N N . HIS A 1 307 ? 13.431 18.292 -15.599 1.00 32.75 307 HIS A N 1
ATOM 2396 C CA . HIS A 1 307 ? 12.794 19.580 -15.853 1.00 32.75 307 HIS A CA 1
ATOM 2397 C C . HIS A 1 307 ? 12.760 20.019 -17.317 1.00 32.75 307 HIS A C 1
ATOM 2399 O O . HIS A 1 307 ? 13.609 20.742 -17.819 1.00 32.75 307 HIS A O 1
ATOM 2405 N N . PHE A 1 308 ? 11.598 19.771 -17.925 1.00 26.66 308 PHE A N 1
ATOM 2406 C CA . PHE A 1 308 ? 10.879 20.916 -18.464 1.00 26.66 308 PHE A CA 1
ATOM 2407 C C . PHE A 1 308 ? 10.478 21.836 -17.289 1.00 26.66 308 PHE A C 1
ATOM 2409 O O . PHE A 1 308 ? 9.404 21.694 -16.711 1.00 26.66 308 PHE A O 1
ATOM 2416 N N . ASP A 1 309 ? 11.390 22.727 -16.908 1.00 35.03 309 ASP A N 1
ATOM 2417 C CA . ASP A 1 309 ? 11.099 24.115 -16.556 1.00 35.03 309 ASP A CA 1
ATOM 2418 C C . ASP A 1 309 ? 11.686 24.919 -17.728 1.00 35.03 309 ASP A C 1
ATOM 2420 O O . ASP A 1 309 ? 12.868 24.740 -18.032 1.00 35.03 309 ASP A O 1
ATOM 2424 N N . PRO A 1 310 ? 10.890 25.721 -18.456 1.00 31.61 310 PRO A N 1
ATOM 2425 C CA . PRO A 1 310 ? 11.305 26.377 -19.697 1.00 31.61 310 PRO A CA 1
ATOM 2426 C C . PRO A 1 310 ? 12.452 27.418 -19.601 1.00 31.61 310 PRO A C 1
ATOM 2428 O O . PRO A 1 310 ? 12.607 28.183 -20.554 1.00 31.61 310 PRO A O 1
ATOM 2431 N N . TYR A 1 311 ? 13.271 27.472 -18.535 1.00 43.03 311 TYR A N 1
ATOM 2432 C CA . TYR A 1 311 ? 14.269 28.543 -18.337 1.00 43.03 311 TYR A CA 1
ATOM 2433 C C . TYR A 1 311 ? 15.577 28.195 -17.571 1.00 43.03 311 TYR A C 1
ATOM 2435 O O . TYR A 1 311 ? 15.880 28.869 -16.585 1.00 43.03 311 TYR A O 1
ATOM 2443 N N . SER A 1 312 ? 16.438 27.257 -17.997 1.00 32.94 312 SER A N 1
ATOM 2444 C CA . SER A 1 312 ? 17.818 27.240 -17.441 1.00 32.94 312 SER A CA 1
ATOM 2445 C C . SER A 1 312 ? 18.896 26.587 -18.319 1.00 32.94 312 SER A C 1
ATOM 2447 O O . SER A 1 312 ? 18.729 25.455 -18.756 1.00 32.94 312 SER A O 1
ATOM 2449 N N . ASP A 1 313 ? 20.031 27.288 -18.487 1.00 39.28 313 ASP A N 1
ATOM 2450 C CA . ASP A 1 313 ? 21.200 26.931 -19.322 1.00 39.28 313 ASP A CA 1
ATOM 2451 C C . ASP A 1 313 ? 22.508 26.659 -18.510 1.00 39.28 313 ASP A C 1
ATOM 2453 O O . ASP A 1 313 ? 23.605 26.751 -19.065 1.00 39.28 313 ASP A O 1
ATOM 2457 N N . ALA A 1 314 ? 22.470 26.365 -17.193 1.00 45.16 314 ALA A N 1
ATOM 2458 C CA . ALA A 1 314 ? 23.713 26.260 -16.384 1.00 45.16 314 ALA A CA 1
ATOM 2459 C C . ALA A 1 314 ? 23.723 25.288 -15.167 1.00 45.16 314 ALA A C 1
ATOM 2461 O O . ALA A 1 314 ? 24.420 25.542 -14.183 1.00 45.16 314 ALA A O 1
ATOM 2462 N N . ALA A 1 315 ? 23.015 24.155 -15.211 1.00 36.97 315 ALA A N 1
ATOM 2463 C CA . ALA A 1 315 ? 22.823 23.252 -14.058 1.00 36.97 315 ALA A CA 1
ATOM 2464 C C . ALA A 1 315 ? 24.065 22.430 -13.606 1.00 36.97 315 ALA A C 1
ATOM 2466 O O . ALA A 1 315 ? 24.134 21.967 -12.463 1.00 36.97 315 ALA A O 1
ATOM 2467 N N . GLN A 1 316 ? 25.101 22.315 -14.436 1.00 36.22 316 GLN A N 1
ATOM 2468 C CA . GLN A 1 316 ? 26.270 21.466 -14.171 1.00 36.22 316 GLN A CA 1
ATOM 2469 C C . GLN A 1 316 ? 27.281 22.033 -13.136 1.00 36.22 316 GLN A C 1
ATOM 2471 O O . GLN A 1 316 ? 27.974 21.270 -12.467 1.00 36.22 316 GLN A O 1
ATOM 2476 N N . SER A 1 317 ? 27.379 23.361 -12.965 1.00 40.59 317 SER A N 1
ATOM 2477 C CA . SER A 1 317 ? 28.286 24.018 -11.985 1.00 40.59 317 SER A CA 1
ATOM 2478 C C . SER A 1 317 ? 27.818 23.838 -10.536 1.00 40.59 317 SER A C 1
ATOM 2480 O O . SER A 1 317 ? 28.620 23.751 -9.599 1.00 40.59 317 SER A O 1
ATOM 2482 N N . ASP A 1 318 ? 26.503 23.787 -10.349 1.00 40.06 318 ASP A N 1
ATOM 2483 C CA . ASP A 1 318 ? 25.887 24.030 -9.046 1.00 40.06 318 ASP A CA 1
ATOM 2484 C C . ASP A 1 318 ? 25.742 22.745 -8.227 1.00 40.06 318 ASP A C 1
ATOM 2486 O O . ASP A 1 318 ? 25.769 22.773 -6.997 1.00 40.06 318 ASP A O 1
ATOM 2490 N N . TYR A 1 319 ? 25.736 21.592 -8.896 1.00 37.44 319 TYR A N 1
ATOM 2491 C CA . TYR A 1 319 ? 25.753 20.285 -8.247 1.00 37.44 319 TYR A CA 1
ATOM 2492 C C . TYR A 1 319 ? 27.134 19.913 -7.670 1.00 37.44 319 TYR A C 1
ATOM 2494 O O . TYR A 1 319 ? 27.213 19.273 -6.618 1.00 37.44 319 TYR A O 1
ATOM 2502 N N . GLN A 1 320 ? 28.236 20.341 -8.302 1.00 37.91 320 GLN A N 1
ATOM 2503 C CA . GLN A 1 320 ? 29.593 20.018 -7.834 1.00 37.91 320 GLN A CA 1
ATOM 2504 C C . GLN A 1 320 ? 29.956 20.761 -6.535 1.00 37.91 320 GLN A C 1
ATOM 2506 O O . GLN A 1 320 ? 30.535 20.157 -5.635 1.00 37.91 320 GLN A O 1
ATOM 2511 N N . LYS A 1 321 ? 29.541 22.030 -6.396 1.00 42.47 321 LYS A N 1
ATOM 2512 C CA . LYS A 1 321 ? 29.704 22.819 -5.157 1.00 42.47 321 LYS A CA 1
ATOM 2513 C C . LYS A 1 321 ? 28.888 22.262 -3.990 1.00 42.47 321 LYS A C 1
ATOM 2515 O O . LYS A 1 321 ? 29.303 22.375 -2.843 1.00 42.47 321 LYS A O 1
ATOM 2520 N N . LEU A 1 322 ? 27.746 21.639 -4.279 1.00 37.34 322 LEU A N 1
ATOM 2521 C CA . LEU A 1 322 ? 26.839 21.121 -3.259 1.00 37.34 322 LEU A CA 1
ATOM 2522 C C . LEU A 1 322 ? 27.387 19.859 -2.576 1.00 37.34 322 LEU A C 1
ATOM 2524 O O . LEU A 1 322 ? 27.063 19.592 -1.427 1.00 37.34 322 LEU A O 1
ATOM 2528 N N . LYS A 1 323 ? 28.227 19.072 -3.259 1.00 35.84 323 LYS A N 1
ATOM 2529 C CA . LYS A 1 323 ? 28.721 17.784 -2.750 1.00 35.84 323 LYS A CA 1
ATOM 2530 C C . LYS A 1 323 ? 29.879 17.921 -1.751 1.00 35.84 323 LYS A C 1
ATOM 2532 O O . LYS A 1 323 ? 29.999 17.078 -0.869 1.00 35.84 323 LYS A O 1
ATOM 2537 N N . GLU A 1 324 ? 30.676 18.987 -1.836 1.00 42.31 324 GLU A N 1
ATOM 2538 C CA . GLU A 1 324 ? 31.736 19.286 -0.855 1.00 42.31 324 GLU A CA 1
ATOM 2539 C C . GLU A 1 324 ? 31.180 19.807 0.489 1.00 42.31 324 GLU A C 1
ATOM 2541 O O . GLU A 1 324 ? 31.876 19.762 1.497 1.00 42.31 324 GLU A O 1
ATOM 2546 N N . SER A 1 325 ? 29.911 20.236 0.549 1.00 39.12 325 SER A N 1
ATOM 2547 C CA . SER A 1 325 ? 29.297 20.823 1.754 1.00 39.12 325 SER A CA 1
ATOM 2548 C C . SER A 1 325 ? 28.568 19.847 2.702 1.00 39.12 325 SER A C 1
ATOM 2550 O O . SER A 1 325 ? 28.040 20.287 3.719 1.00 39.12 325 SER A O 1
ATOM 2552 N N . PHE A 1 326 ? 28.503 18.540 2.408 1.00 40.44 326 PHE A N 1
ATOM 2553 C CA . PHE A 1 326 ? 27.648 17.586 3.149 1.00 40.44 326 PHE A CA 1
ATOM 2554 C C . PHE A 1 326 ? 28.320 16.810 4.305 1.00 40.44 326 PHE A C 1
ATOM 2556 O O . PHE A 1 326 ? 27.605 16.147 5.055 1.00 40.44 326 PHE A O 1
ATOM 2563 N N . GLU A 1 327 ? 29.641 16.888 4.515 1.00 37.28 327 GLU A N 1
ATOM 2564 C CA . GLU A 1 327 ? 30.297 16.239 5.677 1.00 37.28 327 GLU A CA 1
ATOM 2565 C C . GLU A 1 327 ? 30.182 17.045 6.990 1.00 37.28 327 GLU A C 1
ATOM 2567 O O . GLU A 1 327 ? 30.509 16.548 8.066 1.00 37.28 327 GLU A O 1
ATOM 2572 N N . THR A 1 328 ? 29.657 18.270 6.937 1.00 41.31 328 THR A N 1
ATOM 2573 C CA . THR A 1 328 ? 29.576 19.217 8.064 1.00 41.31 328 THR A CA 1
ATOM 2574 C C . THR A 1 328 ? 28.176 19.814 8.210 1.00 41.31 328 THR A C 1
ATOM 2576 O O . THR A 1 328 ? 28.011 21.029 8.296 1.00 41.31 328 THR A O 1
ATOM 2579 N N . ILE A 1 329 ? 27.125 18.990 8.229 1.00 45.53 329 ILE A N 1
ATOM 2580 C CA . ILE A 1 329 ? 25.772 19.547 8.362 1.00 45.53 329 ILE A CA 1
ATOM 2581 C C . ILE A 1 329 ? 25.499 19.973 9.806 1.00 45.53 329 ILE A C 1
ATOM 2583 O O . ILE A 1 329 ? 25.155 19.172 10.677 1.00 45.53 329 ILE A O 1
ATOM 2587 N N . ASP A 1 330 ? 25.589 21.280 10.009 1.00 53.41 330 ASP A N 1
ATOM 2588 C CA . ASP A 1 330 ? 24.974 22.006 11.104 1.00 53.41 330 ASP A CA 1
ATOM 2589 C C . ASP A 1 330 ? 23.456 22.080 10.853 1.00 53.41 330 ASP A C 1
ATOM 2591 O O . ASP A 1 330 ? 22.993 22.734 9.917 1.00 53.41 330 ASP A O 1
ATOM 2595 N N . VAL A 1 331 ? 22.657 21.388 11.672 1.00 50.00 331 VAL A N 1
ATOM 2596 C CA . VAL A 1 331 ? 21.180 21.424 11.605 1.00 50.00 331 VAL A CA 1
ATOM 2597 C C . VAL A 1 331 ? 20.661 22.870 11.687 1.00 50.00 331 VAL A C 1
ATOM 2599 O O . VAL A 1 331 ? 19.619 23.185 11.110 1.00 50.00 331 VAL A O 1
ATOM 2602 N N . GLN A 1 332 ? 21.419 23.764 12.333 1.00 49.62 332 GLN A N 1
ATOM 2603 C CA . GLN A 1 332 ? 21.152 25.200 12.385 1.00 49.62 332 GLN A CA 1
ATOM 2604 C C . GLN A 1 332 ? 21.163 25.843 10.989 1.00 49.62 332 GLN A C 1
ATOM 2606 O O . GLN A 1 332 ? 20.273 26.628 10.681 1.00 49.62 332 GLN A O 1
ATOM 2611 N N . PHE A 1 333 ? 22.105 25.468 10.120 1.00 48.44 333 PHE A N 1
ATOM 2612 C CA . PHE A 1 333 ? 22.228 26.018 8.768 1.00 48.44 333 PHE A CA 1
ATOM 2613 C C . PHE A 1 333 ? 21.029 25.652 7.883 1.00 48.44 333 PHE A C 1
ATOM 2615 O O . PHE A 1 333 ? 20.504 26.506 7.172 1.00 48.44 333 PHE A O 1
ATOM 2622 N N . LEU A 1 334 ? 20.543 24.408 7.971 1.00 45.38 334 LEU A N 1
ATOM 2623 C CA . LEU A 1 334 ? 19.348 23.968 7.239 1.00 45.38 334 LEU A CA 1
ATOM 2624 C C . LEU A 1 334 ? 18.072 24.672 7.735 1.00 45.38 334 LEU A C 1
ATOM 2626 O O . LEU A 1 334 ? 17.205 25.004 6.931 1.00 45.38 334 LEU A O 1
ATOM 2630 N N . LEU A 1 335 ? 17.967 24.939 9.041 1.00 52.12 335 LEU A N 1
ATOM 2631 C CA . LEU A 1 335 ? 16.859 25.709 9.620 1.00 52.12 335 LEU A CA 1
ATOM 2632 C C . LEU A 1 335 ? 16.899 27.186 9.212 1.00 52.12 335 LEU A C 1
ATOM 2634 O O . LEU A 1 335 ? 15.854 27.765 8.922 1.00 52.12 335 LEU A O 1
ATOM 2638 N N . ASP A 1 336 ? 18.084 27.796 9.186 1.00 50.34 336 ASP A N 1
ATOM 2639 C CA . ASP A 1 336 ? 18.254 29.190 8.776 1.00 50.34 336 ASP A CA 1
ATOM 2640 C C . ASP A 1 336 ? 17.962 29.376 7.275 1.00 50.34 336 ASP A C 1
ATOM 2642 O O . ASP A 1 336 ? 17.266 30.324 6.912 1.00 50.34 336 ASP A O 1
ATOM 2646 N N . LEU A 1 337 ? 18.368 28.425 6.423 1.00 47.72 337 LEU A N 1
ATOM 2647 C CA . LEU A 1 337 ? 18.025 28.388 4.994 1.00 47.72 337 LEU A CA 1
ATOM 2648 C C . LEU A 1 337 ? 16.518 28.298 4.740 1.00 47.72 337 LEU A C 1
ATOM 2650 O O . LEU A 1 337 ? 16.002 28.980 3.858 1.00 47.72 337 LEU A O 1
ATOM 2654 N N . GLU A 1 338 ? 15.797 27.469 5.499 1.00 50.97 338 GLU A N 1
ATOM 2655 C CA . GLU A 1 338 ? 14.336 27.399 5.387 1.00 50.97 338 GLU A CA 1
ATOM 2656 C C . GLU A 1 338 ? 13.654 28.667 5.918 1.00 50.97 338 GLU A C 1
ATOM 2658 O O . GLU A 1 338 ? 12.627 29.073 5.381 1.00 50.97 338 GLU A O 1
ATOM 2663 N N . ARG A 1 339 ? 14.231 29.337 6.924 1.00 49.47 339 ARG A N 1
ATOM 2664 C CA . ARG A 1 339 ? 13.697 30.588 7.489 1.00 49.47 339 ARG A CA 1
ATOM 2665 C C . ARG A 1 339 ? 13.856 31.789 6.556 1.00 49.47 339 ARG A C 1
ATOM 2667 O O . ARG A 1 339 ? 13.033 32.699 6.596 1.00 49.47 339 ARG A O 1
ATOM 2674 N N . GLU A 1 340 ? 14.919 31.829 5.757 1.00 47.53 340 GLU A N 1
ATOM 2675 C CA . GLU A 1 340 ? 15.151 32.909 4.787 1.00 47.53 340 GLU A CA 1
ATOM 2676 C C . GLU A 1 340 ? 14.223 32.826 3.568 1.00 47.53 340 GLU A C 1
ATOM 2678 O O . GLU A 1 340 ? 14.052 33.810 2.843 1.00 47.53 340 GLU A O 1
ATOM 2683 N N . LYS A 1 341 ? 13.562 31.683 3.364 1.00 46.03 341 LYS A N 1
ATOM 2684 C CA . LYS A 1 341 ? 12.520 31.553 2.350 1.00 46.03 341 LYS A CA 1
ATOM 2685 C C . LYS A 1 341 ? 11.254 32.274 2.797 1.00 46.03 341 LYS A C 1
ATOM 2687 O O . LYS A 1 341 ? 10.790 32.144 3.924 1.00 46.03 341 LYS A O 1
ATOM 2692 N N . THR A 1 342 ? 10.626 32.974 1.857 1.00 36.56 342 THR A N 1
ATOM 2693 C CA . THR A 1 342 ? 9.324 33.627 2.068 1.00 36.56 342 THR A CA 1
ATOM 2694 C C . THR A 1 342 ? 8.216 32.613 2.390 1.00 36.56 342 THR A C 1
ATOM 2696 O O . THR A 1 342 ? 7.260 32.945 3.087 1.00 36.56 342 THR A O 1
ATOM 2699 N N . GLN A 1 343 ? 8.364 31.372 1.915 1.00 39.25 343 GLN A N 1
ATOM 2700 C CA . GLN A 1 343 ? 7.599 30.200 2.338 1.00 39.25 343 GLN A CA 1
ATOM 2701 C C . GLN A 1 343 ? 8.567 29.028 2.576 1.00 39.25 343 GLN A C 1
ATOM 2703 O O . GLN A 1 343 ? 9.141 28.518 1.612 1.00 39.25 343 GLN A O 1
ATOM 2708 N N . PRO A 1 344 ? 8.765 28.610 3.836 1.00 47.38 344 PRO A N 1
ATOM 2709 C CA . PRO A 1 344 ? 9.579 27.446 4.171 1.00 47.38 344 PRO A CA 1
ATOM 2710 C C . PRO A 1 344 ? 8.991 26.148 3.600 1.00 47.38 344 PRO A C 1
ATOM 2712 O O . PRO A 1 344 ? 7.775 25.937 3.635 1.00 47.38 344 PRO A O 1
ATOM 2715 N N . ASP A 1 345 ? 9.847 25.244 3.124 1.00 46.34 345 ASP A N 1
ATOM 2716 C CA . ASP A 1 345 ? 9.425 23.936 2.628 1.00 46.34 345 ASP A CA 1
ATOM 2717 C C . ASP A 1 345 ? 9.062 23.024 3.808 1.00 46.34 345 ASP A C 1
ATOM 2719 O O . ASP A 1 345 ? 9.896 22.619 4.622 1.00 46.34 345 ASP A O 1
ATOM 2723 N N . THR A 1 346 ? 7.777 22.685 3.907 1.00 47.59 346 THR A N 1
ATOM 2724 C CA . THR A 1 346 ? 7.236 21.902 5.025 1.00 47.59 346 THR A CA 1
ATOM 2725 C C . THR A 1 346 ? 7.779 20.472 5.061 1.00 47.59 346 THR A C 1
ATOM 2727 O O . THR A 1 346 ? 7.934 19.908 6.144 1.00 47.59 346 THR A O 1
ATOM 2730 N N . PHE A 1 347 ? 8.108 19.881 3.908 1.00 45.78 347 PHE A N 1
ATOM 2731 C CA . PHE A 1 347 ? 8.716 18.553 3.853 1.00 45.78 347 PHE A CA 1
ATOM 2732 C C . PHE A 1 347 ? 10.143 18.600 4.400 1.00 45.78 347 PHE A C 1
ATOM 2734 O O . PHE A 1 347 ? 10.508 17.769 5.234 1.00 45.78 347 PHE A O 1
ATOM 2741 N N . VAL A 1 348 ? 10.927 19.602 3.998 1.00 47.59 348 VAL A N 1
ATOM 2742 C CA . VAL A 1 348 ? 12.291 19.803 4.509 1.00 47.59 348 VAL A CA 1
ATOM 2743 C C . VAL A 1 348 ? 12.263 20.082 6.013 1.00 47.59 348 VAL A C 1
ATOM 2745 O O . VAL A 1 348 ? 12.982 19.428 6.767 1.00 47.59 348 VAL A O 1
ATOM 2748 N N . LEU A 1 349 ? 11.358 20.944 6.485 1.00 54.19 349 LEU A N 1
ATOM 2749 C CA . LEU A 1 349 ? 11.159 21.199 7.915 1.00 54.19 349 LEU A CA 1
ATOM 2750 C C . LEU A 1 349 ? 10.738 19.948 8.697 1.00 54.19 349 LEU A C 1
ATOM 2752 O O . LEU A 1 349 ? 11.203 19.747 9.820 1.00 54.19 349 LEU A O 1
ATOM 2756 N N . ALA A 1 350 ? 9.894 19.083 8.130 1.00 50.41 350 ALA A N 1
ATOM 2757 C CA . ALA A 1 350 ? 9.505 17.825 8.766 1.00 50.41 350 ALA A CA 1
ATOM 2758 C C . ALA A 1 350 ? 10.692 16.854 8.874 1.00 50.41 350 ALA A C 1
ATOM 2760 O O . ALA A 1 350 ? 10.864 16.200 9.904 1.00 50.41 350 ALA A O 1
ATOM 2761 N N . GLN A 1 351 ? 11.547 16.787 7.850 1.00 47.22 351 GLN A N 1
ATOM 2762 C CA . GLN A 1 351 ? 12.771 15.979 7.877 1.00 47.22 351 GLN A CA 1
ATOM 2763 C C . GLN A 1 351 ? 13.794 16.520 8.883 1.00 47.22 351 GLN A C 1
ATOM 2765 O O . GLN A 1 351 ? 14.347 15.746 9.665 1.00 47.22 351 GLN A O 1
ATOM 2770 N N . ILE A 1 352 ? 13.985 17.841 8.934 1.00 54.44 352 ILE A N 1
ATOM 2771 C CA . ILE A 1 352 ? 14.825 18.502 9.941 1.00 54.44 352 ILE A CA 1
ATOM 2772 C C . ILE A 1 352 ? 14.279 18.234 11.351 1.00 54.44 352 ILE A C 1
ATOM 2774 O O . ILE A 1 352 ? 15.016 17.861 12.258 1.00 54.44 352 ILE A O 1
ATOM 2778 N N . SER A 1 353 ? 12.966 18.345 11.543 1.00 52.72 353 SER A N 1
ATOM 2779 C CA . SER A 1 353 ? 12.331 18.083 12.841 1.00 52.72 353 SER A CA 1
ATOM 2780 C C . SER A 1 353 ? 12.532 16.636 13.302 1.00 52.72 353 SER A C 1
ATOM 2782 O O . SER A 1 353 ? 12.724 16.375 14.488 1.00 52.72 353 SER A O 1
ATOM 2784 N N . ARG A 1 354 ? 12.535 15.674 12.370 1.00 52.59 354 ARG A N 1
ATOM 2785 C CA . ARG A 1 354 ? 12.857 14.270 12.669 1.00 52.59 354 ARG A CA 1
ATOM 2786 C C . ARG A 1 354 ? 14.327 14.087 13.030 1.00 52.59 354 ARG A C 1
ATOM 2788 O O . ARG A 1 354 ? 14.622 13.281 13.911 1.00 52.59 354 ARG A O 1
ATOM 2795 N N . SER A 1 355 ? 15.232 14.832 12.395 1.00 50.69 355 SER A N 1
ATOM 2796 C CA . SER A 1 355 ? 16.666 14.728 12.669 1.00 50.69 355 SER A CA 1
ATOM 2797 C C . SER A 1 355 ? 17.074 15.335 14.019 1.00 50.69 355 SER A C 1
ATOM 2799 O O . SER A 1 355 ? 18.038 14.865 14.623 1.00 50.69 355 SER A O 1
ATOM 2801 N N . LEU A 1 356 ? 16.294 16.281 14.565 1.00 53.66 356 LEU A N 1
ATOM 2802 C CA . LEU A 1 356 ? 16.487 16.823 15.922 1.00 53.66 356 LEU A CA 1
ATOM 2803 C C . LEU A 1 356 ? 16.459 15.746 17.017 1.00 53.66 356 LEU A C 1
ATOM 2805 O O . LEU A 1 356 ? 17.099 15.917 18.051 1.00 53.66 356 LEU A O 1
ATOM 2809 N N . LYS A 1 357 ? 15.778 14.613 16.791 1.00 50.75 357 LYS A N 1
ATOM 2810 C CA . LYS A 1 357 ? 15.741 13.483 17.738 1.00 50.75 357 LYS A CA 1
ATOM 2811 C C . LYS A 1 357 ? 17.103 12.815 17.945 1.00 50.75 357 LYS A C 1
ATOM 2813 O O . LYS A 1 357 ? 17.280 12.098 18.925 1.00 50.75 357 LYS A O 1
ATOM 2818 N N . PHE A 1 358 ? 18.043 13.026 17.026 1.00 49.75 358 PHE A N 1
ATOM 2819 C CA . PHE A 1 358 ? 19.399 12.482 17.104 1.00 49.75 358 PHE A CA 1
ATOM 2820 C C . PHE A 1 358 ? 20.401 13.470 17.720 1.00 49.75 358 PHE A C 1
ATOM 2822 O O . PHE A 1 358 ? 21.582 13.151 17.820 1.00 49.75 358 PHE A O 1
ATOM 2829 N N . GLN A 1 359 ? 19.945 14.659 18.126 1.00 53.47 359 GLN A N 1
ATOM 2830 C CA . GLN A 1 359 ? 20.762 15.671 18.793 1.00 53.47 359 GLN A CA 1
ATOM 2831 C C . GLN A 1 359 ? 20.623 15.577 20.317 1.00 53.47 359 GLN A C 1
ATOM 2833 O O . GLN A 1 359 ? 19.613 15.100 20.837 1.00 53.47 359 GLN A O 1
ATOM 2838 N N . ASP A 1 360 ? 21.631 16.065 21.048 1.00 67.19 360 ASP A N 1
ATOM 2839 C CA . ASP A 1 360 ? 21.537 16.197 22.507 1.00 67.19 360 ASP A CA 1
ATOM 2840 C C . ASP A 1 360 ? 20.327 17.079 22.888 1.00 67.19 360 ASP A C 1
ATOM 2842 O O . ASP A 1 360 ? 20.112 18.115 22.246 1.00 67.19 360 ASP A O 1
ATOM 2846 N N . PRO A 1 361 ? 19.550 16.731 23.935 1.00 65.25 361 PRO A N 1
ATOM 2847 C CA . PRO A 1 361 ? 18.356 17.475 24.320 1.00 65.25 361 PRO A CA 1
ATOM 2848 C C . PRO A 1 361 ? 18.585 18.974 24.534 1.00 65.25 361 PRO A C 1
ATOM 2850 O O . PRO A 1 361 ? 17.708 19.763 24.199 1.00 65.25 361 PRO A O 1
ATOM 2853 N N . LYS A 1 362 ? 19.748 19.405 25.049 1.00 66.75 362 LYS A N 1
ATOM 2854 C CA . LYS A 1 362 ? 20.040 20.840 25.219 1.00 66.75 362 LYS A CA 1
ATOM 2855 C C . LYS A 1 362 ? 20.281 21.525 23.878 1.00 66.75 362 LYS A C 1
ATOM 2857 O O . LYS A 1 362 ? 19.822 22.650 23.690 1.00 66.75 362 LYS A O 1
ATOM 2862 N N . THR A 1 363 ? 20.956 20.851 22.952 1.00 59.81 363 THR A N 1
ATOM 2863 C CA . THR A 1 363 ? 21.216 21.348 21.595 1.00 59.81 363 THR A CA 1
ATOM 2864 C C . THR A 1 363 ? 19.923 21.426 20.787 1.00 59.81 363 THR A C 1
ATOM 2866 O O . THR A 1 363 ? 19.639 22.466 20.202 1.00 59.81 363 THR A O 1
ATOM 2869 N N . ALA A 1 364 ? 19.082 20.388 20.828 1.00 59.66 364 ALA A N 1
ATOM 2870 C CA . ALA A 1 364 ? 17.770 20.386 20.179 1.00 59.66 364 ALA A CA 1
ATOM 2871 C C . ALA A 1 364 ? 16.860 21.508 20.712 1.00 59.66 364 ALA A C 1
ATOM 2873 O O . ALA A 1 364 ? 16.209 22.206 19.939 1.00 59.66 364 ALA A O 1
ATOM 2874 N N . LEU A 1 365 ? 16.860 21.738 22.029 1.00 64.44 365 LEU A N 1
ATOM 2875 C CA . LEU A 1 365 ? 16.049 22.781 22.662 1.00 64.44 365 LEU A CA 1
ATOM 2876 C C . LEU A 1 365 ? 16.582 24.191 22.353 1.00 64.44 365 LEU A C 1
ATOM 2878 O O . LEU A 1 365 ? 15.787 25.101 22.138 1.00 64.44 365 LEU A O 1
ATOM 2882 N N . GLN A 1 366 ? 17.905 24.373 22.244 1.00 62.25 366 GLN A N 1
ATOM 2883 C CA . GLN A 1 366 ? 18.511 25.621 21.757 1.00 62.25 366 GLN A CA 1
ATOM 2884 C C . GLN A 1 366 ? 18.202 25.893 20.279 1.00 62.25 366 GLN A C 1
ATOM 2886 O O . GLN A 1 366 ? 17.922 27.041 19.933 1.00 62.25 366 GLN A O 1
ATOM 2891 N N . LEU A 1 367 ? 18.222 24.859 19.432 1.00 59.25 367 LEU A N 1
ATOM 2892 C CA . LEU A 1 367 ? 17.844 24.941 18.018 1.00 59.25 367 LEU A CA 1
ATOM 2893 C C . LEU A 1 367 ? 16.374 25.370 17.888 1.00 59.25 367 LEU A C 1
ATOM 2895 O O . LEU A 1 367 ? 16.087 26.384 17.259 1.00 59.25 367 LEU A O 1
ATOM 2899 N N . CYS A 1 368 ? 15.452 24.703 18.592 1.00 61.94 368 CYS A N 1
ATOM 2900 C CA . CYS A 1 368 ? 14.036 25.084 18.615 1.00 61.94 368 CYS A CA 1
ATOM 2901 C C . CYS A 1 368 ? 13.808 26.497 19.185 1.00 61.94 368 CYS A C 1
ATOM 2903 O O . CYS A 1 368 ? 13.068 27.288 18.603 1.00 61.94 368 CYS A O 1
ATOM 2905 N N . ALA A 1 369 ? 14.457 26.856 20.298 1.00 60.12 369 ALA A N 1
ATOM 2906 C CA . ALA A 1 369 ? 14.290 28.169 20.925 1.00 60.12 369 ALA A CA 1
ATOM 2907 C C . ALA A 1 369 ? 14.789 29.320 20.035 1.00 60.12 369 ALA A C 1
ATOM 2909 O O . ALA A 1 369 ? 14.179 30.388 20.014 1.00 60.12 369 ALA A O 1
ATOM 2910 N N . LYS A 1 370 ? 15.865 29.115 19.264 1.00 56.44 370 LYS A N 1
ATOM 2911 C CA . LYS A 1 370 ? 16.346 30.096 18.277 1.00 56.44 370 LYS A CA 1
ATOM 2912 C C . LYS A 1 370 ? 15.442 30.191 17.047 1.00 56.44 370 LYS A C 1
ATOM 2914 O O . LYS A 1 370 ? 15.310 31.281 16.491 1.00 56.44 370 LYS A O 1
ATOM 2919 N N . SER A 1 371 ? 14.817 29.089 16.636 1.00 53.69 371 SER A N 1
ATOM 2920 C CA . SER A 1 371 ? 13.928 29.045 15.469 1.00 53.69 371 SER A CA 1
ATOM 2921 C C . SER A 1 371 ? 12.535 29.629 15.734 1.00 53.69 371 SER A C 1
ATOM 2923 O O . SER A 1 371 ? 11.980 30.254 14.837 1.00 53.69 371 SER A O 1
ATOM 2925 N N . PHE A 1 372 ? 11.997 29.501 16.954 1.00 55.62 372 PHE A N 1
ATOM 2926 C CA . PHE A 1 372 ? 10.637 29.952 17.314 1.00 55.62 372 PHE A CA 1
ATOM 2927 C C . PHE A 1 372 ? 10.594 31.147 18.294 1.00 55.62 372 PHE A C 1
ATOM 2929 O O . PHE A 1 372 ? 9.527 31.666 18.613 1.00 55.62 372 PHE A O 1
ATOM 2936 N N . GLY A 1 373 ? 11.745 31.632 18.772 1.00 43.75 373 GLY A N 1
ATOM 2937 C CA . GLY A 1 373 ? 11.841 32.618 19.859 1.00 43.75 373 GLY A CA 1
ATOM 2938 C C . GLY A 1 373 ? 11.444 34.068 19.544 1.00 43.75 373 GLY A C 1
ATOM 2939 O O . GLY A 1 373 ? 11.520 34.904 20.441 1.00 43.75 373 GLY A O 1
ATOM 2940 N N . ARG A 1 374 ? 11.027 34.404 18.313 1.00 41.72 374 ARG A N 1
ATOM 2941 C CA . ARG A 1 374 ? 10.618 35.781 17.953 1.00 41.72 374 ARG A CA 1
ATOM 2942 C C . ARG A 1 374 ? 9.111 36.040 17.962 1.00 41.72 374 ARG A C 1
ATOM 2944 O O . ARG A 1 374 ? 8.730 37.204 17.955 1.00 41.72 374 ARG A O 1
ATOM 2951 N N . GLU A 1 375 ? 8.266 35.015 18.063 1.00 40.28 375 GLU A N 1
ATOM 2952 C CA . GLU A 1 375 ? 6.809 35.214 18.185 1.00 40.28 375 GLU A CA 1
ATOM 2953 C C . GLU A 1 375 ? 6.324 35.355 19.639 1.00 40.28 375 GLU A C 1
ATOM 2955 O O . GLU A 1 375 ? 5.190 35.755 19.870 1.00 40.28 375 GLU A O 1
ATOM 2960 N N . ILE A 1 376 ? 7.185 35.133 20.641 1.00 36.09 376 ILE A N 1
ATOM 2961 C CA . ILE A 1 376 ? 6.805 35.247 22.065 1.00 36.09 376 ILE A CA 1
ATOM 2962 C C . ILE A 1 376 ? 7.003 36.672 22.623 1.00 36.09 376 ILE A C 1
ATOM 2964 O O . ILE A 1 376 ? 6.550 36.977 23.718 1.00 36.09 376 ILE A O 1
ATOM 2968 N N . THR A 1 377 ? 7.626 37.597 21.884 1.00 30.31 377 THR A N 1
ATOM 2969 C CA . THR A 1 377 ? 7.779 39.003 22.334 1.00 30.31 377 THR A CA 1
ATOM 2970 C C . THR A 1 377 ? 6.721 39.960 21.772 1.00 30.31 377 THR A C 1
ATOM 2972 O O . THR A 1 377 ? 6.842 41.169 21.950 1.00 30.31 377 THR A O 1
ATOM 2975 N N . ALA A 1 378 ? 5.687 39.432 21.109 1.00 34.38 378 ALA A N 1
ATOM 2976 C CA . ALA A 1 378 ? 4.567 40.204 20.567 1.00 34.38 378 ALA A CA 1
ATOM 2977 C C . ALA A 1 378 ? 3.189 39.681 21.027 1.00 34.38 378 ALA A C 1
ATOM 2979 O O . ALA A 1 378 ? 2.215 39.780 20.281 1.00 34.38 378 ALA A O 1
ATOM 2980 N N . LEU A 1 379 ? 3.111 39.158 22.257 1.00 32.66 379 LEU A N 1
ATOM 2981 C CA . LEU A 1 379 ? 1.867 39.009 23.021 1.00 32.66 379 LEU A CA 1
ATOM 2982 C C . LEU A 1 379 ? 2.006 39.678 24.388 1.00 32.66 379 LEU A C 1
ATOM 2984 O O . LEU A 1 379 ? 2.973 39.336 25.107 1.00 32.66 379 LEU A O 1
#